Protein AF-A0A0Q2UFA7-F1 (afdb_monomer)

Nearest PDB structures (foldseek):
  7pkt-assembly1_R  TM=2.168E-01  e=9.782E+00  Chlamydomonas reinhardtii

Foldseek 3Di:
DDDDPQKDKPDPDDDADPPRAWDWIWIDHPPDIDIDIDGDQAKWKKWDFPVDIGDTDSAAAEAALVCCLVTVGKIKMARQDDDWFKKFKDDPQAGPDIFGFPDDDRRITITRRVVCNVVCVVVVWTFIARDRRRPGTRYIYHHPDQADDWEADLQQKIAGHPGDPDAQWWKFKAQLLQNQDGTDIFHADPRMTHHDPQSNQAFKIWIAIDRADPVDGDPRDHDDDPPRTDIYGGHHRGDDPDPLSRQSSCVLNVHDHRDPDDDQLLRLLSNLQCLVVSPSPPCSVVSNQSSLVSCLVVVLSNLLSNLVHPHDLVCSVVSCVSSVSVVRQLLVNADPDQRQDALSSLVSSLCNQCNNLDHDPVNVVRNCVHPNPQVVCVSVVHRPVPVPPDCDVVVVVCVVPVVPPPPDDDDDDDD

Mean predicted aligned error: 12.26 Å

pLDDT: mean 86.11, std 11.9, range [32.72, 97.94]

Secondary structure (DSSP, 8-state):
--PPTTPEES-S--PPPTT---EEEEEEETTEEEEEEE-----EEEEEETTEEEEEESSPEEEEHHHHHH---EEEEE-SS----EEEEEETTEEEEEEE-SEEETTEEEEEGGGGHHHHHH-SSEEEESSTTSSSEEEEEE-S-S-SEEEEETTTEEEEET----TTEEEEEEETT-TTSPPEEEE-BTTEEEPPGGGTTB--EEEEEEE--TTSPPPPP-SPPTTSSEEE---B----S-HHHHHHHHHHHT-SPPPSS---HHHHHHHHHHGGGS--GGGHHHHHHHHHHHHHHTHHHHHHHHHHSS--GGGHHHHHHHTTGGG---TT---SSPPPP-TTTHHHHHHHHTTTS---HHHHHHHHHHH-THHHHHHTT--TTTTTT---HHHHHHHH-GGG-TT--PPPPP-

Solvent-accessible surface area (backbone atoms only — not comparable to full-atom values): 23955 Å² total; per-residue (Å²): 108,85,72,62,94,77,49,48,60,79,60,62,72,84,86,73,55,101,82,56,65,67,47,81,44,44,38,33,48,104,82,52,76,46,81,42,78,50,59,71,95,60,56,33,35,29,38,43,32,91,94,49,68,50,72,77,28,79,57,57,44,83,44,45,44,62,55,40,68,78,46,37,35,32,42,35,38,34,55,76,43,92,80,84,71,44,41,22,37,28,44,97,91,37,66,77,47,78,44,65,54,80,44,78,55,89,24,32,34,32,32,63,42,62,81,46,46,72,56,39,72,75,40,45,56,34,39,35,9,62,35,78,85,49,83,47,56,48,30,35,35,32,62,85,60,65,45,76,48,63,43,73,45,98,86,38,28,41,41,36,40,79,42,61,83,52,84,46,31,27,36,36,41,33,42,42,25,45,65,66,51,78,53,50,81,29,62,44,54,97,39,32,25,66,55,56,77,61,59,45,57,13,21,34,33,38,38,35,78,46,75,50,48,92,89,59,77,71,81,80,77,72,89,70,58,95,85,64,48,48,76,30,82,49,63,56,30,35,66,62,92,50,64,63,60,24,38,46,5,26,27,62,58,68,46,71,64,78,66,86,82,78,83,65,42,31,48,51,46,25,40,64,70,40,46,91,76,37,74,50,71,89,43,48,65,58,53,48,51,54,48,27,51,56,39,47,77,39,44,51,64,32,40,61,24,55,55,74,25,83,56,57,59,84,49,49,65,59,50,35,55,73,35,44,51,80,72,54,90,33,66,86,39,53,65,98,60,76,65,75,69,37,87,65,20,42,66,47,29,50,54,41,48,47,19,69,73,58,75,53,73,68,48,50,54,47,44,34,76,66,70,33,73,66,52,60,35,49,75,75,74,38,64,89,58,75,72,65,88,64,78,48,79,66,47,59,48,41,76,74,37,77,82,72,58,93,84,77,80,76,79,78,87,82,131

Radius of gyration: 29.98 Å; Cα contacts (8 Å, |Δi|>4): 709; chains: 1; bounding box: 63×68×76 Å

Structure (mmCIF, N/CA/C/O backbone):
data_AF-A0A0Q2UFA7-F1
#
_entry.id   AF-A0A0Q2UFA7-F1
#
loop_
_atom_site.group_PDB
_atom_site.id
_atom_site.type_symbol
_atom_site.label_atom_id
_atom_site.label_alt_id
_atom_site.label_comp_id
_atom_site.label_asym_id
_atom_site.label_entity_id
_atom_site.label_seq_id
_atom_site.pdbx_PDB_ins_code
_atom_site.Cartn_x
_atom_site.Cartn_y
_atom_site.Cartn_z
_atom_site.occupancy
_atom_site.B_iso_or_equiv
_atom_site.auth_seq_id
_atom_site.auth_comp_id
_atom_site.auth_asym_id
_atom_site.auth_atom_id
_atom_site.pdbx_PDB_model_num
ATOM 1 N N . MET A 1 1 ? -7.920 38.198 33.908 1.00 64.06 1 MET A N 1
ATOM 2 C CA . MET A 1 1 ? -7.483 37.565 35.179 1.00 64.06 1 MET A CA 1
ATOM 3 C C . MET A 1 1 ? -7.335 38.648 36.241 1.00 64.06 1 MET A C 1
ATOM 5 O O . MET A 1 1 ? -7.216 39.805 35.864 1.00 64.06 1 MET A O 1
ATOM 9 N N . ARG A 1 2 ? -7.381 38.324 37.540 1.00 67.00 2 ARG A N 1
ATOM 10 C CA . ARG A 1 2 ? -7.143 39.298 38.623 1.00 67.00 2 ARG A CA 1
ATOM 11 C C . ARG A 1 2 ? -5.997 38.805 39.500 1.00 67.00 2 ARG A C 1
ATOM 13 O O . ARG A 1 2 ? -6.055 37.675 39.972 1.00 67.00 2 ARG A O 1
ATOM 20 N N . ALA A 1 3 ? -4.974 39.634 39.680 1.00 68.50 3 ALA A N 1
ATOM 21 C CA . ALA A 1 3 ? -3.894 39.388 40.629 1.00 68.50 3 ALA A CA 1
ATOM 22 C C . ALA A 1 3 ? -4.184 40.102 41.955 1.00 68.50 3 ALA A C 1
ATOM 24 O O . ALA A 1 3 ? -4.894 41.106 41.982 1.00 68.50 3 ALA A O 1
ATOM 25 N N . THR A 1 4 ? -3.657 39.561 43.051 1.00 76.88 4 THR A N 1
ATOM 26 C CA . THR A 1 4 ? -3.674 40.214 44.366 1.00 76.88 4 THR A CA 1
ATOM 27 C C . THR A 1 4 ? -2.714 41.408 44.375 1.00 76.88 4 THR A C 1
ATOM 29 O O . THR A 1 4 ? -1.707 41.392 43.661 1.00 76.88 4 THR A O 1
ATOM 32 N N . ASP A 1 5 ? -3.010 42.424 45.189 1.00 69.50 5 ASP A N 1
ATOM 33 C CA . ASP A 1 5 ? -2.199 43.641 45.305 1.00 69.50 5 ASP A CA 1
ATOM 34 C C . ASP A 1 5 ? -0.708 43.329 45.516 1.00 69.50 5 ASP A C 1
ATOM 36 O O . ASP A 1 5 ? -0.328 42.539 46.382 1.00 69.50 5 ASP A O 1
ATOM 40 N N . GLY A 1 6 ? 0.139 43.955 44.693 1.00 70.56 6 GLY A N 1
ATOM 41 C CA . GLY A 1 6 ? 1.595 43.778 44.689 1.00 70.56 6 GLY A CA 1
ATOM 42 C C . GLY A 1 6 ? 2.135 42.808 43.631 1.00 70.56 6 GLY A C 1
ATOM 43 O O . GLY A 1 6 ? 3.332 42.847 43.354 1.00 70.56 6 GLY A O 1
ATOM 44 N N . ILE A 1 7 ? 1.295 41.983 42.994 1.00 77.69 7 ILE A N 1
ATOM 45 C CA . ILE A 1 7 ? 1.718 41.061 41.925 1.00 77.69 7 ILE A CA 1
ATOM 46 C C . ILE A 1 7 ? 1.441 41.678 40.549 1.00 77.69 7 ILE A C 1
ATOM 48 O O . ILE A 1 7 ? 0.293 41.946 40.198 1.00 77.69 7 ILE A O 1
ATOM 52 N N . ALA A 1 8 ? 2.487 41.841 39.737 1.00 77.19 8 ALA A N 1
ATOM 53 C CA . ALA A 1 8 ? 2.372 42.307 38.358 1.00 77.19 8 ALA A CA 1
ATOM 54 C C . ALA A 1 8 ? 2.244 41.120 37.392 1.00 77.19 8 ALA A C 1
ATOM 56 O O . ALA A 1 8 ? 3.086 40.220 37.388 1.00 77.19 8 ALA A O 1
ATOM 57 N N . LEU A 1 9 ? 1.210 41.122 36.548 1.00 80.81 9 LEU A N 1
ATOM 58 C CA . LEU A 1 9 ? 1.051 40.157 35.459 1.00 80.81 9 LEU A CA 1
ATOM 59 C C . LEU A 1 9 ? 1.601 40.742 34.156 1.00 80.81 9 LEU A C 1
ATOM 61 O O . LEU A 1 9 ? 1.364 41.901 33.838 1.00 80.81 9 LEU A O 1
ATOM 65 N N . SER A 1 10 ? 2.284 39.921 33.358 1.00 80.44 10 SER A N 1
ATOM 66 C CA . SER A 1 10 ? 2.739 40.301 32.008 1.00 80.44 10 SER A CA 1
ATOM 67 C C . SER A 1 10 ? 1.589 40.618 31.046 1.00 80.44 10 SER A C 1
ATOM 69 O O . SER A 1 10 ? 1.803 41.310 30.053 1.00 80.44 10 SER A O 1
ATOM 71 N N . ARG A 1 11 ? 0.388 40.086 31.320 1.00 79.06 11 ARG A N 1
ATOM 72 C CA . ARG A 1 11 ? -0.851 40.293 30.561 1.00 79.06 11 ARG A CA 1
ATOM 73 C C . ARG A 1 11 ? -2.051 40.168 31.498 1.00 79.06 11 ARG A C 1
ATOM 75 O O . ARG A 1 11 ? -2.121 39.219 32.277 1.00 79.06 11 ARG A O 1
ATOM 82 N N . GLU A 1 12 ? -3.015 41.078 31.400 1.00 75.38 12 GLU A N 1
ATOM 83 C CA . GLU A 1 12 ? -4.256 41.008 32.194 1.00 75.38 12 GLU A CA 1
ATOM 84 C C . GLU A 1 12 ? -5.351 40.167 31.516 1.00 75.38 12 GLU A C 1
ATOM 86 O O . GLU A 1 12 ? -6.244 39.625 32.185 1.00 75.38 12 GLU A O 1
ATOM 91 N N . HIS A 1 13 ? -5.246 40.002 30.195 1.00 75.25 13 HIS A N 1
ATOM 92 C CA . HIS A 1 13 ? -6.148 39.217 29.361 1.00 75.25 13 HIS A CA 1
ATOM 93 C C . HIS A 1 13 ? -5.362 38.214 28.505 1.00 75.25 13 HIS A C 1
ATOM 95 O O . HIS A 1 13 ? -4.255 38.507 28.050 1.00 75.25 13 HIS A O 1
ATOM 101 N N . ILE A 1 14 ? -5.931 37.023 28.327 1.00 78.25 14 ILE A N 1
ATOM 102 C CA . ILE A 1 14 ? -5.429 35.979 27.436 1.00 78.25 14 ILE A CA 1
ATOM 103 C C . ILE A 1 14 ? -6.599 35.593 26.536 1.00 78.25 14 ILE A C 1
ATOM 105 O O . ILE A 1 14 ? -7.626 35.144 27.041 1.00 78.25 14 ILE A O 1
ATOM 109 N N . GLU A 1 15 ? -6.426 35.760 25.231 1.00 77.88 15 GLU A N 1
ATOM 110 C CA . GLU A 1 15 ? -7.332 35.220 24.220 1.00 77.88 15 GLU A CA 1
ATOM 111 C C . GLU A 1 15 ? -6.685 33.979 23.627 1.00 77.88 15 GLU A C 1
ATOM 113 O O . GLU A 1 15 ? -5.537 34.039 23.189 1.00 77.88 15 GLU A O 1
ATOM 118 N N . PHE A 1 16 ? -7.407 32.864 23.639 1.00 75.31 16 PHE A N 1
ATOM 119 C CA . PHE A 1 16 ? -6.995 31.641 22.963 1.00 75.31 16 PHE A CA 1
ATOM 120 C C . PHE A 1 16 ? -7.614 31.626 21.567 1.00 75.31 16 PHE A C 1
ATOM 122 O O . PHE A 1 16 ? -8.833 31.743 21.436 1.00 75.31 16 PHE A O 1
ATOM 129 N N . GLY A 1 17 ? -6.788 31.481 20.532 1.00 69.62 17 GLY A N 1
ATOM 130 C CA . GLY A 1 17 ? -7.268 31.142 19.197 1.00 69.62 17 GLY A CA 1
ATOM 131 C C . GLY A 1 17 ? -7.842 29.722 19.144 1.00 69.62 17 GLY A C 1
ATOM 132 O O . GLY A 1 17 ? -7.612 28.908 20.035 1.00 69.62 17 GLY A O 1
ATOM 133 N N . GLU A 1 18 ? -8.540 29.388 18.058 1.00 63.34 18 GLU A N 1
ATOM 134 C CA . GLU A 1 18 ? -9.236 28.098 17.864 1.00 63.34 18 GLU A CA 1
ATOM 135 C C . GLU A 1 18 ? -8.330 26.858 18.030 1.00 63.34 18 GLU A C 1
ATOM 137 O O . GLU A 1 18 ? -8.793 25.764 18.344 1.00 63.34 18 GLU A O 1
ATOM 142 N N . ARG A 1 19 ? -7.014 27.023 17.844 1.00 64.81 19 ARG A N 1
ATOM 143 C CA . ARG A 1 19 ? -6.006 25.959 17.979 1.00 64.81 19 ARG A CA 1
ATOM 144 C C . ARG A 1 19 ? -5.064 26.144 19.173 1.00 64.81 19 ARG A C 1
ATOM 146 O O . ARG A 1 19 ? -4.214 25.279 19.395 1.00 64.81 19 ARG A O 1
ATOM 153 N N . ASP A 1 20 ? -5.204 27.226 19.937 1.00 69.94 20 ASP A N 1
ATOM 154 C CA . ASP A 1 20 ? -4.333 27.517 21.075 1.00 69.94 20 ASP A CA 1
ATOM 155 C C . ASP A 1 20 ? -4.745 26.670 22.279 1.00 69.94 20 ASP A C 1
ATOM 157 O O . ASP A 1 20 ? -5.862 26.768 22.783 1.00 69.94 20 ASP A O 1
ATOM 161 N N . ARG A 1 21 ? -3.827 25.834 22.767 1.00 64.81 21 ARG A N 1
ATOM 162 C CA . ARG A 1 21 ? -4.095 24.909 23.886 1.00 64.81 21 ARG A CA 1
ATOM 163 C C . ARG A 1 21 ? -3.547 25.398 25.217 1.00 64.81 21 ARG A C 1
ATOM 165 O O . ARG A 1 21 ? -4.086 25.077 26.271 1.00 64.81 21 ARG A O 1
ATOM 172 N N . GLU A 1 22 ? -2.479 26.182 25.163 1.00 81.88 22 GLU A N 1
ATOM 173 C CA . GLU A 1 22 ? -1.763 26.681 26.326 1.00 81.88 22 GLU A CA 1
ATOM 174 C C . GLU A 1 22 ? -1.180 28.056 26.017 1.00 81.88 22 GLU A C 1
ATOM 176 O O . GLU A 1 22 ? -0.671 28.297 24.922 1.00 81.88 22 GLU A O 1
ATOM 181 N N . GLN A 1 23 ? -1.196 28.948 27.003 1.00 79.44 23 GLN A N 1
ATOM 182 C CA . GLN A 1 23 ? -0.443 30.192 26.955 1.00 79.44 23 GLN A CA 1
ATOM 183 C C . GLN A 1 23 ? 0.356 30.382 28.236 1.00 79.44 23 GLN A C 1
ATOM 185 O O . GLN A 1 23 ? -0.102 30.106 29.345 1.00 79.44 23 GLN A O 1
ATOM 190 N N . LYS A 1 24 ? 1.587 30.870 28.076 1.00 83.56 24 LYS A N 1
ATOM 191 C CA . LYS A 1 24 ? 2.481 31.154 29.197 1.00 83.56 24 LYS A CA 1
ATOM 192 C C . LYS A 1 24 ? 2.216 32.563 29.713 1.00 83.56 24 LYS A C 1
ATOM 194 O O . LYS A 1 24 ? 2.370 33.536 28.979 1.00 83.56 24 LYS A O 1
ATOM 199 N N . LEU A 1 25 ? 1.879 32.669 30.991 1.00 85.88 25 LEU A N 1
ATOM 200 C CA . LEU A 1 25 ? 1.718 33.924 31.709 1.00 85.88 25 LEU A CA 1
ATOM 201 C C . LEU A 1 25 ? 2.885 34.103 32.673 1.00 85.88 25 LEU A C 1
ATOM 203 O O . LEU A 1 25 ? 3.130 33.251 33.520 1.00 85.88 25 LEU A O 1
ATOM 207 N N . ARG A 1 26 ? 3.593 35.226 32.596 1.00 84.25 26 ARG A N 1
ATOM 208 C CA . ARG A 1 26 ? 4.560 35.596 33.637 1.00 84.25 26 ARG A CA 1
ATOM 209 C C . ARG A 1 26 ? 3.887 36.469 34.687 1.00 84.25 26 ARG A C 1
ATOM 211 O O . ARG A 1 26 ? 3.218 37.432 34.309 1.00 84.25 26 ARG A O 1
ATOM 218 N N . ALA A 1 27 ? 4.090 36.152 35.961 1.00 84.12 27 ALA A N 1
ATOM 219 C CA . ALA A 1 27 ? 3.741 37.011 37.090 1.00 84.12 27 ALA A CA 1
ATOM 220 C C . ALA A 1 27 ? 4.997 37.320 37.906 1.00 84.12 27 ALA A C 1
ATOM 222 O O . ALA A 1 27 ? 5.867 36.453 38.023 1.00 84.12 27 ALA A O 1
ATOM 223 N N . GLY A 1 28 ? 5.094 38.519 38.478 1.00 81.06 28 GLY A N 1
ATOM 224 C CA . GLY A 1 28 ? 6.227 38.865 39.325 1.00 81.06 28 GLY A CA 1
ATOM 225 C C . GLY A 1 28 ? 5.925 39.774 40.506 1.00 81.06 28 GLY A C 1
ATOM 226 O O . GLY A 1 28 ? 4.936 40.506 40.510 1.00 81.06 28 GLY A O 1
ATOM 227 N N . LEU A 1 29 ? 6.803 39.699 41.509 1.00 77.44 29 LEU A N 1
ATOM 228 C CA . LEU A 1 29 ? 6.762 40.466 42.755 1.00 77.44 29 LEU A CA 1
ATOM 229 C C . LEU A 1 29 ? 8.177 40.959 43.091 1.00 77.44 29 LEU A C 1
ATOM 231 O O . LEU A 1 29 ? 9.055 40.136 43.331 1.00 77.44 29 LEU A O 1
ATOM 235 N N . HIS A 1 30 ? 8.374 42.283 43.127 1.00 65.19 30 HIS A N 1
ATOM 236 C CA . HIS A 1 30 ? 9.589 43.036 43.522 1.00 65.19 30 HIS A CA 1
ATOM 237 C C . HIS A 1 30 ? 10.918 42.726 42.782 1.00 65.19 30 HIS A C 1
ATOM 239 O O . HIS A 1 30 ? 11.751 43.620 42.671 1.00 65.19 30 HIS A O 1
ATOM 245 N N . SER A 1 31 ? 11.100 41.526 42.229 1.00 67.31 31 SER A N 1
ATOM 246 C CA . SER A 1 31 ? 12.165 41.095 41.304 1.00 67.31 31 SER A CA 1
ATOM 247 C C . SER A 1 31 ? 11.990 39.638 40.844 1.00 67.31 31 SER A C 1
AT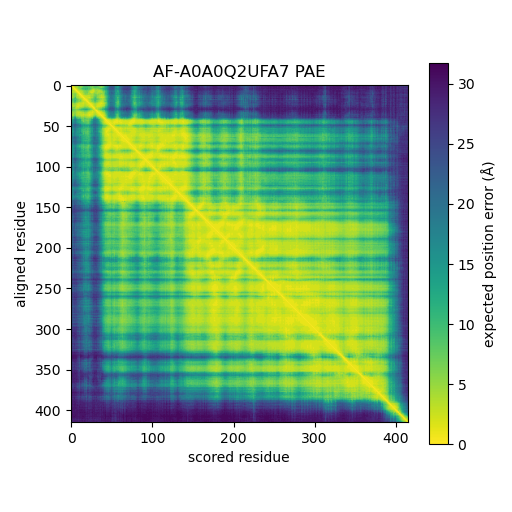OM 249 O O . SER A 1 31 ? 12.608 39.231 39.862 1.00 67.31 31 SER A O 1
ATOM 251 N N . ASP A 1 32 ? 11.152 38.848 41.523 1.00 74.44 32 ASP A N 1
ATOM 252 C CA . ASP A 1 32 ? 10.953 37.433 41.211 1.00 74.44 32 ASP A CA 1
ATOM 253 C C . ASP A 1 32 ? 9.899 37.263 40.126 1.00 74.44 32 ASP A C 1
ATOM 255 O O . ASP A 1 32 ? 8.770 37.720 40.282 1.00 74.44 32 ASP A O 1
ATOM 259 N N . LEU A 1 33 ? 10.254 36.573 39.040 1.00 77.94 33 LEU A N 1
ATOM 260 C CA . LEU A 1 33 ? 9.351 36.245 37.939 1.00 77.94 33 LEU A CA 1
ATOM 261 C C . LEU A 1 33 ? 9.072 34.741 37.916 1.00 77.94 33 LEU A C 1
ATOM 263 O O . LEU A 1 33 ? 9.986 33.921 37.828 1.00 77.94 33 LEU A O 1
ATOM 267 N N . ARG A 1 34 ? 7.792 34.369 37.936 1.00 77.94 34 ARG A N 1
ATOM 268 C CA . ARG A 1 34 ? 7.320 32.989 37.772 1.00 77.94 34 ARG A CA 1
ATOM 269 C C . ARG A 1 34 ? 6.513 32.874 36.486 1.00 77.94 34 ARG A C 1
ATOM 271 O O . ARG A 1 34 ? 5.735 33.764 36.152 1.00 77.94 34 ARG A O 1
ATOM 278 N N . SER A 1 35 ? 6.713 31.775 35.762 1.00 83.62 35 SER A N 1
ATOM 279 C CA . SER A 1 35 ? 5.918 31.444 34.577 1.00 83.62 35 SER A CA 1
ATOM 280 C C . SER A 1 35 ? 4.831 30.446 34.962 1.00 83.62 35 SER A C 1
ATOM 282 O O . SER A 1 35 ? 5.129 29.397 35.524 1.00 83.62 35 SER A O 1
ATOM 284 N N . PHE A 1 36 ? 3.591 30.782 34.641 1.00 75.06 36 PHE A N 1
ATOM 285 C CA . PHE A 1 36 ? 2.409 29.942 34.755 1.00 75.06 36 PHE A CA 1
ATOM 286 C C . PHE A 1 36 ? 1.997 29.497 33.357 1.00 75.06 36 PHE A C 1
ATOM 288 O O . PHE A 1 36 ? 2.131 30.258 32.398 1.00 75.06 36 PHE A O 1
ATOM 295 N N . VAL A 1 37 ? 1.486 28.279 33.242 1.00 80.44 37 VAL A N 1
ATOM 296 C CA . VAL A 1 37 ? 0.806 27.815 32.034 1.00 80.44 37 VAL A CA 1
ATOM 297 C C . VAL A 1 37 ? -0.685 27.917 32.305 1.00 80.44 37 VAL A C 1
ATOM 299 O O . VAL A 1 37 ? -1.176 27.364 33.287 1.00 80.44 37 VAL A O 1
ATOM 302 N N . VAL A 1 38 ? -1.386 28.677 31.472 1.00 75.75 38 VAL A N 1
ATOM 303 C CA . VAL A 1 38 ? -2.843 28.779 31.493 1.00 75.75 38 VAL A CA 1
ATOM 304 C C . VAL A 1 38 ? -3.355 27.960 30.318 1.00 75.75 38 VAL A C 1
ATOM 306 O O . VAL A 1 38 ? -2.934 28.189 29.184 1.00 75.75 38 VAL A O 1
ATOM 309 N N . SER A 1 39 ? -4.251 27.019 30.585 1.00 68.06 39 SER A N 1
ATOM 310 C CA . SER A 1 39 ? -4.963 26.240 29.575 1.00 68.06 39 SER A CA 1
ATOM 311 C C . SER A 1 39 ? -6.470 26.468 29.734 1.00 68.06 39 SER A C 1
ATOM 313 O O . SER A 1 39 ? -6.950 26.607 30.866 1.00 68.06 39 SER A O 1
ATOM 315 N N . PRO A 1 40 ? -7.240 26.552 28.634 1.00 65.94 40 PRO A N 1
ATOM 316 C CA . PRO A 1 40 ? -8.695 26.568 28.711 1.00 65.94 40 PRO A CA 1
ATOM 317 C C . PRO A 1 40 ? -9.196 25.273 29.365 1.00 65.94 40 PRO A C 1
ATOM 319 O O . PRO A 1 40 ? -8.514 24.247 29.257 1.00 65.94 40 PRO A O 1
ATOM 322 N N . PRO A 1 41 ? -10.383 25.277 29.998 1.00 66.12 41 PRO A N 1
ATOM 323 C CA . PRO A 1 41 ? -11.019 24.042 30.435 1.00 66.12 41 PRO A CA 1
ATOM 324 C C . PRO A 1 41 ? -11.157 23.110 29.231 1.00 66.12 41 PRO A C 1
ATOM 326 O O . PRO A 1 41 ? -11.792 23.464 28.239 1.00 66.12 41 PRO A O 1
ATOM 329 N N . HIS A 1 42 ? -10.532 21.943 29.301 1.00 75.44 42 HIS A N 1
ATOM 330 C CA . HIS A 1 42 ? -10.591 20.943 28.250 1.00 75.44 42 HIS A CA 1
ATOM 331 C C . HIS A 1 42 ? -10.855 19.582 28.868 1.00 75.44 42 HIS A C 1
ATOM 333 O O . HIS A 1 42 ? -10.402 19.277 29.970 1.00 75.44 42 HIS A O 1
ATOM 339 N N . MET A 1 43 ? -11.606 18.773 28.136 1.00 88.56 43 MET A N 1
ATOM 340 C CA . MET A 1 43 ? -11.862 17.398 28.510 1.00 88.56 43 MET A CA 1
ATOM 341 C C . MET A 1 43 ? -10.652 16.544 28.135 1.00 88.56 43 MET A C 1
ATOM 343 O O . MET A 1 43 ? -10.116 16.686 27.033 1.00 88.56 43 MET A O 1
ATOM 347 N N . THR A 1 44 ? -10.235 15.651 29.028 1.00 92.94 44 THR A N 1
ATOM 348 C CA . THR A 1 44 ? -9.250 14.617 28.698 1.00 92.94 44 THR A CA 1
ATOM 349 C C . THR A 1 44 ? -9.834 13.231 28.886 1.00 92.94 44 THR A C 1
ATOM 351 O O . THR A 1 44 ? -10.693 12.999 29.737 1.00 92.94 44 THR A O 1
ATOM 354 N N . VAL A 1 45 ? -9.357 12.304 28.068 1.00 96.00 45 VAL A N 1
ATOM 355 C CA . VAL A 1 45 ? -9.688 10.890 28.124 1.00 96.00 45 VAL A CA 1
ATOM 356 C C . VAL A 1 45 ? -8.402 10.088 28.302 1.00 96.00 45 VAL A C 1
ATOM 358 O O . VAL A 1 45 ? -7.388 10.357 27.657 1.00 96.00 45 VAL A O 1
ATOM 361 N N . ALA A 1 46 ? -8.431 9.121 29.206 1.00 96.38 46 ALA A N 1
ATOM 362 C CA . ALA A 1 46 ? -7.348 8.185 29.472 1.00 96.38 46 ALA A CA 1
ATOM 363 C C . ALA A 1 46 ? -7.914 6.766 29.562 1.00 96.38 46 ALA A C 1
ATOM 365 O O . ALA A 1 46 ? -9.115 6.571 29.752 1.00 96.38 46 ALA A O 1
ATOM 366 N N . TYR A 1 47 ? -7.041 5.774 29.451 1.00 96.94 47 TYR A N 1
ATOM 367 C CA . TYR A 1 47 ? -7.408 4.368 29.590 1.00 96.94 47 TYR A CA 1
ATOM 368 C C . TYR A 1 47 ? -6.454 3.682 30.560 1.00 96.94 47 TYR A C 1
ATOM 370 O O . TYR A 1 47 ? -5.251 3.931 30.508 1.00 96.94 47 TYR A O 1
ATOM 378 N N . HIS A 1 48 ? -6.976 2.840 31.449 1.00 95.25 48 HIS A N 1
ATOM 379 C CA . HIS A 1 48 ? -6.181 2.150 32.459 1.00 95.25 48 HIS A CA 1
ATOM 380 C C . HIS A 1 48 ? -6.624 0.694 32.610 1.00 95.25 48 HIS A C 1
ATOM 382 O O . HIS A 1 48 ? -7.772 0.431 32.953 1.00 95.25 48 HIS A O 1
ATOM 388 N N . ALA A 1 49 ? -5.705 -0.249 32.419 1.00 92.62 49 ALA A N 1
ATOM 389 C CA . ALA A 1 49 ? -5.941 -1.681 32.539 1.00 92.62 49 ALA A CA 1
ATOM 390 C C . ALA A 1 49 ? -4.718 -2.389 33.141 1.00 92.62 49 ALA A C 1
ATOM 392 O O . ALA A 1 49 ? -3.752 -2.699 32.445 1.00 92.62 49 ALA A O 1
ATOM 393 N N . GLY A 1 50 ? -4.760 -2.659 34.449 1.00 85.44 50 GLY A N 1
ATOM 394 C CA . GLY A 1 50 ? -3.644 -3.294 35.155 1.00 85.44 50 GLY A CA 1
ATOM 395 C C . GLY A 1 50 ? -2.364 -2.456 35.061 1.00 85.44 50 GLY A C 1
ATOM 396 O O . GLY A 1 50 ? -2.344 -1.309 35.493 1.00 85.44 50 GLY A O 1
ATOM 397 N N . GLU A 1 51 ? -1.301 -3.027 34.492 1.00 82.69 51 GLU A N 1
ATOM 398 C CA . GLU A 1 51 ? -0.026 -2.325 34.263 1.00 82.69 51 GLU A CA 1
ATOM 399 C C . GLU A 1 51 ? -0.012 -1.484 32.973 1.00 82.69 51 GLU A C 1
ATOM 401 O O . GLU A 1 51 ? 0.883 -0.661 32.782 1.00 82.69 51 GLU A O 1
ATOM 406 N N . PHE A 1 52 ? -0.999 -1.657 32.088 1.00 86.56 52 PHE A N 1
ATOM 407 C CA . PHE A 1 52 ? -1.112 -0.884 30.857 1.00 86.56 52 PHE A CA 1
ATOM 408 C C . PHE A 1 52 ? -1.965 0.366 31.079 1.00 86.56 52 PHE A C 1
ATOM 410 O O . PHE A 1 52 ? -3.090 0.298 31.575 1.00 86.56 52 PHE A O 1
ATOM 417 N N . ALA A 1 53 ? -1.459 1.523 30.660 1.00 90.50 53 ALA A N 1
ATOM 418 C CA . ALA A 1 53 ? -2.217 2.763 30.684 1.00 90.50 53 ALA A CA 1
ATOM 419 C C . ALA A 1 53 ? -1.911 3.618 29.454 1.00 90.50 53 ALA A C 1
ATOM 421 O O . ALA A 1 53 ? -0.759 3.763 29.046 1.00 90.50 53 ALA A O 1
ATOM 422 N N . ILE A 1 54 ? -2.955 4.227 28.896 1.00 91.81 54 ILE A N 1
ATOM 423 C CA . ILE A 1 54 ? -2.831 5.302 27.917 1.00 91.81 54 ILE A CA 1
ATOM 424 C C . ILE A 1 54 ? -2.954 6.615 28.679 1.00 91.81 54 ILE A C 1
ATOM 426 O O . ILE A 1 54 ? -3.956 6.858 29.358 1.00 91.81 54 ILE A O 1
ATOM 430 N N . ASN A 1 55 ? -1.925 7.454 28.558 1.00 91.75 55 ASN A N 1
ATOM 431 C CA . ASN A 1 55 ? -1.878 8.757 29.211 1.00 91.75 55 ASN A CA 1
ATOM 432 C C . ASN A 1 55 ? -3.065 9.647 28.795 1.00 91.75 55 ASN A C 1
ATOM 434 O O . ASN A 1 55 ? -3.554 9.523 27.669 1.00 91.75 55 ASN A O 1
ATOM 438 N N . PRO A 1 56 ? -3.495 10.576 29.670 1.00 92.50 56 PRO A N 1
ATOM 439 C CA . PRO A 1 56 ? -4.550 11.529 29.351 1.00 92.50 56 PRO A CA 1
ATOM 440 C C . PRO A 1 56 ? -4.313 12.261 28.029 1.00 92.50 56 PRO A C 1
ATOM 442 O O . PRO A 1 56 ? -3.232 12.791 27.769 1.00 92.50 56 PRO A O 1
ATOM 445 N N . SER A 1 57 ? -5.354 12.299 27.204 1.00 90.81 57 SER A N 1
ATOM 446 C CA . SER A 1 57 ? -5.351 12.887 25.870 1.00 90.81 57 SER A CA 1
ATOM 447 C C . SER A 1 57 ? -6.588 13.753 25.669 1.00 90.81 57 SER A C 1
ATOM 449 O O . SER A 1 57 ? -7.688 13.391 26.068 1.00 90.81 57 SER A O 1
ATOM 451 N N . VAL A 1 58 ? -6.419 14.888 24.992 1.00 87.94 58 VAL A N 1
ATOM 452 C CA . VAL A 1 58 ? -7.529 15.729 24.499 1.00 87.94 58 VAL A CA 1
ATOM 453 C C . VAL A 1 58 ? -8.098 15.242 23.164 1.00 87.94 58 VAL A C 1
ATOM 455 O O . VAL A 1 58 ? -9.064 15.798 22.653 1.00 87.94 58 VAL A O 1
ATOM 458 N N . ARG A 1 59 ? -7.456 14.245 22.551 1.00 89.56 59 ARG A N 1
ATOM 459 C CA . ARG A 1 59 ? -7.920 13.584 21.329 1.00 89.56 59 ARG A CA 1
ATOM 460 C C . ARG A 1 59 ? -8.597 12.263 21.677 1.00 89.56 59 ARG A C 1
ATOM 462 O O . ARG A 1 59 ? -8.133 11.616 22.622 1.00 89.56 59 ARG A O 1
ATOM 469 N N . PRO A 1 60 ? -9.586 11.830 20.876 1.00 92.81 60 PRO A N 1
ATOM 470 C CA . PRO A 1 60 ? -10.181 10.516 21.038 1.00 92.81 60 PRO A CA 1
ATOM 471 C C . PRO A 1 60 ? -9.118 9.416 21.057 1.00 92.81 60 PRO A C 1
ATOM 473 O O . PRO A 1 60 ? -8.170 9.446 20.265 1.00 92.81 60 PRO A O 1
ATOM 476 N N . LEU A 1 61 ? -9.264 8.453 21.964 1.00 95.62 61 LEU A N 1
ATOM 477 C CA . LEU A 1 61 ? -8.347 7.317 22.039 1.00 95.62 61 LEU A CA 1
ATOM 478 C C . LEU A 1 61 ? -8.626 6.316 20.918 1.00 95.62 61 LEU A C 1
ATOM 480 O O . LEU A 1 61 ? -9.761 6.150 20.484 1.00 95.62 61 LEU A O 1
ATOM 484 N N . THR A 1 62 ? -7.594 5.601 20.481 1.00 94.38 62 THR A N 1
ATOM 485 C CA . THR A 1 62 ? -7.757 4.386 19.674 1.00 94.38 62 THR A CA 1
ATOM 486 C C . THR A 1 62 ? -7.429 3.189 20.553 1.00 94.38 62 THR A C 1
ATOM 488 O O . THR A 1 62 ? -6.295 3.056 21.010 1.00 94.38 62 THR A O 1
ATOM 491 N N . LEU A 1 63 ? -8.420 2.339 20.798 1.00 94.62 63 LEU A N 1
ATOM 492 C CA . LEU A 1 63 ? -8.312 1.131 21.607 1.00 94.62 63 LEU A CA 1
ATOM 493 C C . LEU A 1 63 ? -8.385 -0.098 20.698 1.00 94.62 63 LEU A C 1
ATOM 495 O O . LEU A 1 63 ? -9.104 -0.096 19.695 1.00 94.62 63 LEU A O 1
ATOM 499 N N . MET A 1 64 ? -7.648 -1.147 21.053 1.00 92.38 64 MET A N 1
ATOM 500 C CA . MET A 1 64 ? -7.678 -2.413 20.321 1.00 92.38 64 MET A CA 1
ATOM 501 C C . MET A 1 64 ? -8.666 -3.357 20.998 1.00 92.38 64 MET A C 1
ATOM 503 O O . MET A 1 64 ? -8.571 -3.599 22.202 1.00 92.38 64 MET A O 1
ATOM 507 N N . GLY A 1 65 ? -9.618 -3.893 20.235 1.00 90.69 65 GLY A N 1
ATOM 508 C CA . GLY A 1 65 ? -10.654 -4.775 20.778 1.00 90.69 65 GLY A CA 1
ATOM 509 C C . GLY A 1 65 ? -10.092 -6.058 21.400 1.00 90.69 65 GLY A C 1
ATOM 510 O O . GLY A 1 65 ? -10.702 -6.632 22.296 1.00 90.69 65 GLY A O 1
ATOM 511 N N . GLU A 1 66 ? -8.934 -6.531 20.939 1.00 89.62 66 GLU A N 1
ATOM 512 C CA . GLU A 1 66 ? -8.174 -7.625 21.553 1.00 89.62 66 GLU A CA 1
ATOM 513 C C . GLU A 1 66 ? -7.716 -7.269 22.975 1.00 89.62 66 GLU A C 1
ATOM 515 O O . GLU A 1 66 ? -7.972 -8.030 23.901 1.00 89.62 66 GLU A O 1
ATOM 520 N N . ASP A 1 67 ? -7.124 -6.087 23.168 1.00 90.88 67 ASP A N 1
ATOM 521 C CA . ASP A 1 67 ? -6.588 -5.675 24.473 1.00 90.88 67 ASP A CA 1
ATOM 522 C C . ASP A 1 67 ? -7.709 -5.483 25.493 1.00 90.88 67 ASP A C 1
ATOM 524 O O . ASP A 1 67 ? -7.561 -5.860 26.652 1.00 90.88 67 ASP A O 1
ATOM 528 N N . LEU A 1 68 ? -8.853 -4.948 25.050 1.00 92.31 68 LEU A N 1
ATOM 529 C CA . LEU A 1 68 ? -10.040 -4.824 25.893 1.00 92.31 68 LEU A CA 1
ATOM 530 C C . LEU A 1 68 ? -10.599 -6.192 26.297 1.00 92.31 68 LEU A C 1
ATOM 532 O O . LEU A 1 68 ? -11.085 -6.343 27.409 1.00 92.31 68 LEU A O 1
ATOM 536 N N . ARG A 1 69 ? -10.544 -7.203 25.424 1.00 89.50 69 ARG A N 1
ATOM 537 C CA . ARG A 1 69 ? -11.009 -8.557 25.768 1.00 89.50 69 ARG A CA 1
ATOM 538 C C . ARG A 1 69 ? -10.119 -9.217 26.814 1.00 89.50 69 ARG A C 1
ATOM 540 O O . ARG A 1 69 ? -10.647 -9.870 27.712 1.00 89.50 69 ARG A O 1
ATOM 547 N N . ASP A 1 70 ? -8.808 -9.028 26.701 1.00 90.12 70 ASP A N 1
ATOM 548 C CA . ASP A 1 70 ? -7.836 -9.619 27.620 1.00 90.12 70 ASP A CA 1
ATOM 549 C C . ASP A 1 70 ? -7.803 -8.876 28.962 1.00 90.12 70 ASP A C 1
ATOM 551 O O . ASP A 1 70 ? -7.787 -9.499 30.023 1.00 90.12 70 ASP A O 1
ATOM 555 N N . ASN A 1 71 ? -7.826 -7.541 28.926 1.00 92.62 71 ASN A N 1
ATOM 556 C CA . ASN A 1 71 ? -7.796 -6.675 30.100 1.00 92.62 71 ASN A CA 1
ATOM 557 C C . ASN A 1 71 ? -8.722 -5.466 29.882 1.00 92.62 71 ASN A C 1
ATOM 559 O O . ASN A 1 71 ? -8.234 -4.422 29.460 1.00 92.62 71 ASN A O 1
ATOM 563 N N . PRO A 1 72 ? -10.030 -5.560 30.193 1.00 91.38 72 PRO A N 1
ATOM 564 C CA . PRO A 1 72 ? -11.003 -4.516 29.859 1.00 91.38 72 PRO A CA 1
ATOM 565 C C . PRO A 1 72 ? -10.725 -3.150 30.484 1.00 91.38 72 PRO A C 1
ATOM 567 O O . PRO A 1 72 ? -10.953 -2.132 29.846 1.00 91.38 72 PRO A O 1
ATOM 570 N N . GLY A 1 73 ? -10.236 -3.116 31.725 1.00 94.62 73 GLY A N 1
ATOM 571 C CA . GLY A 1 73 ? -9.864 -1.874 32.400 1.00 94.62 73 GLY A CA 1
ATOM 572 C C . GLY A 1 73 ? -10.983 -0.830 32.530 1.00 94.62 73 GLY A C 1
ATOM 573 O O . GLY A 1 73 ? -12.180 -1.124 32.485 1.00 94.62 73 GLY A O 1
ATOM 574 N N . GLU A 1 74 ? -10.562 0.418 32.717 1.00 96.56 74 GLU A N 1
ATOM 575 C CA . GLU A 1 74 ? -11.419 1.585 32.893 1.00 96.56 74 GLU A CA 1
ATOM 576 C C . GLU A 1 74 ? -11.066 2.680 31.881 1.00 96.56 74 GLU A C 1
ATOM 578 O O . GLU A 1 74 ? -9.896 3.031 31.689 1.00 96.56 74 GLU A O 1
ATOM 583 N N . LEU A 1 75 ? -12.096 3.282 31.285 1.00 96.75 75 LEU A N 1
ATOM 584 C CA . LEU A 1 75 ? -11.975 4.549 30.574 1.00 96.75 75 LEU A CA 1
ATOM 585 C C . LEU A 1 75 ? -12.176 5.687 31.574 1.00 96.75 75 LEU A C 1
ATOM 587 O O . LEU A 1 75 ? -13.192 5.749 32.271 1.00 96.75 75 LEU A O 1
ATOM 591 N N . ILE A 1 76 ? -11.207 6.590 31.647 1.00 96.69 76 ILE A N 1
ATOM 592 C CA . ILE A 1 76 ? -11.197 7.708 32.584 1.00 96.69 76 ILE A CA 1
ATOM 593 C C . ILE A 1 76 ? -11.457 8.983 31.794 1.00 96.69 76 ILE A C 1
ATOM 595 O O . ILE A 1 76 ? -10.715 9.310 30.873 1.00 96.69 76 ILE A O 1
ATOM 599 N N . LEU A 1 77 ? -12.500 9.707 32.176 1.00 95.88 77 LEU A N 1
ATOM 600 C CA . LEU A 1 77 ? -12.897 10.968 31.575 1.00 95.88 77 LEU A CA 1
ATOM 601 C C . LEU A 1 77 ? -12.742 12.087 32.600 1.00 95.88 77 LEU A C 1
ATOM 603 O O . LEU A 1 77 ? -13.443 12.096 33.610 1.00 95.88 77 LEU A O 1
ATOM 607 N N . ASP A 1 78 ? -11.856 13.038 32.341 1.00 93.75 78 ASP A N 1
ATOM 608 C CA . ASP A 1 78 ? -11.727 14.246 33.149 1.00 93.75 78 ASP A CA 1
ATOM 609 C C . ASP A 1 78 ? -12.386 15.421 32.428 1.00 93.75 78 ASP A C 1
ATOM 611 O O . ASP A 1 78 ? -11.935 15.842 31.365 1.00 93.75 78 ASP A O 1
ATOM 615 N N . ILE A 1 79 ? -13.474 15.928 33.005 1.00 89.00 79 ILE A N 1
ATOM 616 C CA . ILE A 1 79 ? -14.206 17.105 32.518 1.00 89.00 79 ILE A CA 1
ATOM 617 C C . ILE A 1 79 ? -13.765 18.363 33.292 1.00 89.00 79 ILE A C 1
ATOM 619 O O . ILE A 1 79 ? -14.067 19.484 32.891 1.00 89.00 79 ILE A O 1
ATOM 623 N N . GLY A 1 80 ? -13.097 18.207 34.442 1.00 83.88 80 GLY A N 1
ATOM 624 C CA . GLY A 1 80 ? -12.747 19.309 35.343 1.00 83.88 80 GLY A CA 1
ATOM 625 C C . GLY A 1 80 ? -13.944 19.977 36.037 1.00 83.88 80 GLY A C 1
ATOM 626 O O . GLY A 1 80 ? -13.774 20.960 36.758 1.00 83.88 80 GLY A O 1
ATOM 627 N N . ALA A 1 81 ? -15.165 19.461 35.843 1.00 83.31 81 ALA A N 1
ATOM 628 C CA . ALA A 1 81 ? -16.398 20.028 36.384 1.00 83.31 81 ALA A CA 1
ATOM 629 C C . ALA A 1 81 ? -17.452 18.963 36.741 1.00 83.31 81 ALA A C 1
ATOM 631 O O . ALA A 1 81 ? -17.398 17.794 36.344 1.00 83.31 81 ALA A O 1
ATOM 632 N N . ALA A 1 82 ? -18.448 19.375 37.527 1.00 83.94 82 ALA A N 1
ATOM 633 C CA . ALA A 1 82 ? -19.587 18.537 37.874 1.00 83.94 82 ALA A CA 1
ATOM 634 C C . ALA A 1 82 ? -20.507 18.320 36.653 1.00 83.94 82 ALA A C 1
ATOM 636 O O . ALA A 1 82 ? -21.046 19.272 36.106 1.00 83.94 82 ALA A O 1
ATOM 637 N N . ALA A 1 83 ? -20.717 17.060 36.278 1.00 86.50 83 ALA A N 1
ATOM 638 C CA . ALA A 1 83 ? -21.473 16.587 35.123 1.00 86.50 83 ALA A CA 1
ATOM 639 C C . ALA A 1 83 ? -22.065 15.189 35.414 1.00 86.50 83 ALA A C 1
ATOM 641 O O . ALA A 1 83 ? -21.817 14.609 36.477 1.00 86.50 83 ALA A O 1
ATOM 642 N N . GLN A 1 84 ? -22.863 14.658 34.488 1.00 89.81 84 GLN A N 1
ATOM 643 C CA . GLN A 1 84 ? -23.390 13.285 34.518 1.00 89.81 84 GLN A CA 1
ATOM 644 C C . GLN A 1 84 ? -23.202 12.642 33.133 1.00 89.81 84 GLN A C 1
ATOM 646 O O . GLN A 1 84 ? -24.178 12.451 32.411 1.00 89.81 84 GLN A O 1
ATOM 651 N N . PRO A 1 85 ? -21.948 12.404 32.706 1.00 93.12 85 PRO A N 1
ATOM 652 C CA . PRO A 1 85 ? -21.686 11.860 31.382 1.00 93.12 85 PRO A CA 1
ATOM 653 C C . PRO A 1 85 ? -22.225 10.430 31.279 1.00 93.12 85 PRO A C 1
ATOM 655 O O . PRO A 1 85 ? -21.983 9.603 32.160 1.00 93.12 85 PRO A O 1
ATOM 658 N N . THR A 1 86 ? -22.927 10.154 30.184 1.00 95.75 86 THR A N 1
ATOM 659 C CA . THR A 1 86 ? -23.278 8.798 29.752 1.00 95.75 86 THR A CA 1
ATOM 660 C C . THR A 1 86 ? -22.371 8.440 28.587 1.00 95.75 86 THR A C 1
ATOM 662 O O . THR A 1 86 ? -22.141 9.268 27.710 1.00 95.75 86 THR A O 1
ATOM 665 N N . LEU A 1 87 ? -21.823 7.230 28.599 1.00 97.12 87 LEU A N 1
ATOM 666 C CA . LEU A 1 87 ? -20.998 6.730 27.510 1.00 97.12 87 LEU A CA 1
ATOM 667 C C . LEU A 1 87 ? -21.865 5.888 26.576 1.00 97.12 87 LEU A C 1
ATOM 669 O O . LEU A 1 87 ? -22.450 4.895 26.998 1.00 97.12 87 LEU A O 1
ATOM 673 N N . HIS A 1 88 ? -21.941 6.282 25.315 1.00 97.94 88 HIS A N 1
ATOM 674 C CA . HIS A 1 88 ? -22.689 5.608 24.264 1.00 97.94 88 HIS A CA 1
ATOM 675 C C . HIS A 1 88 ? -21.728 4.764 23.429 1.00 97.94 88 HIS A C 1
ATOM 677 O O . HIS A 1 88 ? -20.735 5.273 22.911 1.00 97.94 88 HIS A O 1
ATOM 683 N N . VAL A 1 89 ? -22.019 3.470 23.306 1.00 97.31 89 VAL A N 1
ATOM 684 C CA . VAL A 1 89 ? -21.337 2.552 22.389 1.00 97.31 89 VAL A CA 1
ATOM 685 C C . VAL A 1 89 ? -22.107 2.570 21.081 1.00 97.31 89 VAL A C 1
ATOM 687 O O . VAL A 1 89 ? -23.265 2.152 21.049 1.00 97.31 89 VAL A O 1
ATOM 690 N N . ILE A 1 90 ? -21.488 3.066 20.018 1.00 94.56 90 ILE A N 1
ATOM 691 C CA . ILE A 1 90 ? -22.143 3.316 18.737 1.00 94.56 90 ILE A CA 1
ATOM 692 C C . ILE A 1 90 ? -21.473 2.475 17.649 1.00 94.56 90 ILE A C 1
ATOM 694 O O . ILE A 1 90 ? -20.251 2.459 17.525 1.00 94.56 90 ILE A O 1
ATOM 698 N N . ALA A 1 91 ? -22.284 1.804 16.835 1.00 89.75 91 ALA A N 1
ATOM 699 C CA . ALA A 1 91 ? -21.857 1.180 15.584 1.00 89.75 91 ALA A CA 1
ATOM 700 C C . ALA A 1 91 ? -22.859 1.526 14.486 1.00 89.75 91 ALA A C 1
ATOM 702 O O . ALA A 1 91 ? -24.060 1.606 14.753 1.00 89.75 91 ALA A O 1
ATOM 703 N N . ASN A 1 92 ? -22.383 1.732 13.258 1.00 82.50 92 ASN A N 1
ATOM 704 C CA . ASN A 1 92 ? -23.233 2.010 12.094 1.00 82.50 92 ASN A CA 1
ATOM 705 C C . ASN A 1 92 ? -24.272 3.128 12.348 1.00 82.50 92 ASN A C 1
ATOM 707 O O . ASN A 1 92 ? -25.438 3.018 11.965 1.00 82.50 92 ASN A O 1
ATOM 711 N N . GLY A 1 93 ? -23.863 4.183 13.067 1.00 82.81 93 GLY A N 1
ATOM 712 C CA . GLY A 1 93 ? -24.715 5.327 13.420 1.00 82.81 93 GLY A CA 1
ATOM 713 C C . GLY A 1 93 ? -25.834 5.023 14.425 1.00 82.81 93 GLY A C 1
ATOM 714 O O . GLY A 1 93 ? -26.767 5.811 14.558 1.00 82.81 93 GLY A O 1
ATOM 715 N N . ARG A 1 94 ? -25.789 3.878 15.118 1.00 90.00 94 ARG A N 1
ATOM 716 C CA . ARG A 1 94 ? -26.785 3.467 16.116 1.00 90.00 94 ARG A CA 1
ATOM 717 C C . ARG A 1 94 ? -26.126 3.208 17.463 1.00 90.00 94 ARG A C 1
ATOM 719 O O . ARG A 1 94 ? -25.134 2.488 17.544 1.00 90.00 94 ARG A O 1
ATOM 726 N N . THR A 1 95 ? -26.722 3.738 18.529 1.00 95.38 95 THR A N 1
ATOM 727 C CA . THR A 1 95 ? -26.337 3.383 19.900 1.00 95.38 95 THR A CA 1
ATOM 728 C C . THR A 1 95 ? -26.736 1.930 20.179 1.00 95.38 95 THR A C 1
ATOM 730 O O . THR A 1 95 ? -27.917 1.587 20.161 1.00 95.38 95 THR A O 1
ATOM 733 N N . LEU A 1 96 ? -25.743 1.081 20.438 1.00 95.19 96 LEU A N 1
ATOM 734 C CA . LEU A 1 96 ? -25.898 -0.334 20.780 1.00 95.19 96 LEU A CA 1
ATOM 735 C C . LEU A 1 96 ? -26.070 -0.548 22.286 1.00 95.19 96 LEU A C 1
ATOM 737 O O . LEU A 1 96 ? -26.819 -1.422 22.715 1.00 95.19 96 LEU A O 1
ATOM 741 N N . GLN A 1 97 ? -25.348 0.237 23.087 1.00 97.19 97 GLN A N 1
ATOM 742 C CA . GLN A 1 97 ? -25.312 0.120 24.541 1.00 97.19 97 GLN A CA 1
ATOM 743 C C . GLN A 1 97 ? -24.955 1.469 25.172 1.00 97.19 97 GLN A C 1
ATOM 745 O O . GLN A 1 97 ? -24.250 2.279 24.572 1.00 97.19 97 GLN A O 1
ATOM 750 N N . THR A 1 98 ? -25.414 1.703 26.400 1.00 97.25 98 THR A N 1
ATOM 751 C CA . THR A 1 98 ? -25.077 2.893 27.193 1.00 97.25 98 THR A CA 1
ATOM 752 C C . THR A 1 98 ? -24.485 2.498 28.536 1.00 97.25 98 THR A C 1
ATOM 754 O O . THR A 1 98 ? -25.023 1.612 29.200 1.00 97.25 98 THR A O 1
ATOM 757 N N . LEU A 1 99 ? -23.418 3.173 28.951 1.00 97.06 99 LEU A N 1
ATOM 758 C CA . LEU A 1 99 ? -22.714 2.946 30.207 1.00 97.06 99 LEU A CA 1
ATOM 759 C C . LEU A 1 99 ? -22.808 4.190 31.080 1.00 97.06 99 LEU A C 1
ATOM 761 O O . LEU A 1 99 ? -22.642 5.320 30.617 1.00 97.06 99 LEU A O 1
ATOM 765 N N . GLN A 1 100 ? -23.029 3.966 32.369 1.00 95.69 100 GLN A N 1
ATOM 766 C CA . GLN A 1 100 ? -22.966 5.014 33.378 1.00 95.69 100 GLN A CA 1
ATOM 767 C C . GLN A 1 100 ? -21.594 5.005 34.046 1.00 95.69 100 GLN A C 1
ATOM 769 O O . GLN A 1 100 ? -20.960 3.959 34.186 1.00 95.69 100 GLN A O 1
ATOM 774 N N . ALA A 1 101 ? -21.132 6.175 34.484 1.00 93.94 101 ALA A N 1
ATOM 775 C CA . ALA A 1 101 ? -19.901 6.247 35.254 1.00 93.94 101 ALA A CA 1
ATOM 776 C C . ALA A 1 101 ? -20.093 5.541 36.607 1.00 93.94 101 ALA A C 1
ATOM 778 O O . ALA A 1 101 ? -20.934 5.949 37.411 1.00 93.94 101 ALA A O 1
ATOM 779 N N . HIS A 1 102 ? -19.296 4.510 36.887 1.00 91.62 102 HIS A N 1
ATOM 780 C CA . HIS A 1 102 ? -19.380 3.769 38.153 1.00 91.62 102 HIS A CA 1
ATOM 781 C C . HIS A 1 102 ? -18.662 4.496 39.301 1.00 91.62 102 HIS A C 1
ATOM 783 O O . HIS A 1 102 ? -18.912 4.227 40.475 1.00 91.62 102 HIS A O 1
ATOM 789 N N . SER A 1 103 ? -17.759 5.424 38.975 1.00 89.88 103 SER A N 1
ATOM 790 C CA . SER A 1 103 ? -17.065 6.267 39.943 1.00 89.88 103 SER A CA 1
ATOM 791 C C . SER A 1 103 ? -17.001 7.708 39.456 1.00 89.88 103 SER A C 1
ATOM 793 O O . SER A 1 103 ? -16.772 7.975 38.274 1.00 89.88 103 SER A O 1
ATOM 795 N N . ARG A 1 104 ? -17.196 8.640 40.393 1.00 89.56 104 ARG A N 1
ATOM 796 C CA . ARG A 1 104 ? -17.169 10.085 40.161 1.00 89.56 104 ARG A CA 1
ATOM 797 C C . ARG A 1 104 ? -16.415 10.776 41.288 1.00 89.56 104 ARG A C 1
ATOM 799 O O . ARG A 1 104 ? -16.845 10.736 42.440 1.00 89.56 104 ARG A O 1
ATOM 806 N N . ARG A 1 105 ? -15.330 11.480 40.959 1.00 87.56 105 ARG A N 1
ATOM 807 C CA . ARG A 1 105 ? -14.559 12.272 41.927 1.00 87.56 105 ARG A CA 1
ATOM 808 C C . ARG A 1 105 ? -14.026 13.546 41.284 1.00 87.56 105 ARG A C 1
ATOM 810 O O . ARG A 1 105 ? -13.251 13.477 40.346 1.00 87.56 105 ARG A O 1
ATOM 817 N N . MET A 1 106 ? -14.418 14.707 41.816 1.00 85.94 106 MET A N 1
ATOM 818 C CA . MET A 1 106 ? -13.883 16.023 41.416 1.00 85.94 106 MET A CA 1
ATOM 819 C C . MET A 1 106 ? -13.907 16.306 39.897 1.00 85.94 106 MET A C 1
ATOM 821 O O . MET A 1 106 ? -12.985 16.912 39.373 1.00 85.94 106 MET A O 1
ATOM 825 N N . GLY A 1 107 ? -14.956 15.877 39.188 1.00 87.81 107 GLY A N 1
ATOM 826 C CA . GLY A 1 107 ? -15.057 16.068 37.732 1.00 87.81 107 GLY A CA 1
ATOM 827 C C . GLY A 1 107 ? -14.341 15.009 36.889 1.00 87.81 107 GLY A C 1
ATOM 828 O O . GLY A 1 107 ? -14.408 15.079 35.666 1.00 87.81 107 GLY A O 1
ATOM 829 N N . VAL A 1 108 ? -13.752 14.003 37.538 1.00 92.94 108 VAL A N 1
ATOM 830 C CA . VAL A 1 108 ? -13.240 12.781 36.915 1.00 92.94 108 VAL A CA 1
ATOM 831 C C . VAL A 1 108 ? -14.284 11.672 37.033 1.00 92.94 108 VAL A C 1
ATOM 833 O O . VAL A 1 108 ? -14.803 11.408 38.124 1.00 92.94 108 VAL A O 1
ATOM 836 N N . TYR A 1 109 ? -14.570 11.018 35.915 1.00 95.94 109 TYR A N 1
ATOM 837 C CA . TYR A 1 109 ? -15.544 9.942 35.758 1.00 95.94 109 TYR A CA 1
ATOM 838 C C . TYR A 1 109 ? -14.838 8.691 35.246 1.00 95.94 109 TYR A C 1
ATOM 840 O O . TYR A 1 109 ? -13.911 8.788 34.444 1.00 95.94 109 TYR A O 1
ATOM 848 N N . ARG A 1 110 ? -15.259 7.519 35.719 1.00 96.50 110 ARG A N 1
ATOM 849 C CA . ARG A 1 110 ? -14.695 6.231 35.298 1.00 96.50 110 ARG A CA 1
ATOM 850 C C . ARG A 1 110 ? -15.789 5.322 34.765 1.00 96.50 110 ARG A C 1
ATOM 852 O O . ARG A 1 110 ? -16.835 5.189 35.404 1.00 96.50 110 ARG A O 1
ATOM 859 N N . PHE A 1 111 ? -15.532 4.719 33.611 1.00 97.44 111 PHE A N 1
ATOM 860 C CA . PHE A 1 111 ? -16.412 3.766 32.944 1.00 97.44 111 PHE A CA 1
ATOM 861 C C . PHE A 1 111 ? -15.720 2.408 32.879 1.00 97.44 111 PHE A C 1
ATOM 863 O O . PHE A 1 111 ? -14.588 2.315 32.405 1.00 97.44 111 PHE A O 1
ATOM 870 N N . ASN A 1 112 ? -16.404 1.365 33.343 1.00 96.75 112 ASN A N 1
ATOM 871 C CA . ASN A 1 112 ? -15.879 0.009 33.346 1.00 96.75 112 ASN A CA 1
ATOM 872 C C . ASN A 1 112 ? -16.108 -0.619 31.968 1.00 96.75 112 ASN A C 1
ATOM 874 O O . ASN A 1 112 ? -17.245 -0.929 31.609 1.00 96.75 112 ASN A O 1
ATOM 878 N N . LEU A 1 113 ? -15.042 -0.823 31.191 1.00 96.75 113 LEU A N 1
ATOM 879 C CA . LEU A 1 113 ? -15.187 -1.362 29.836 1.00 96.75 113 LEU A CA 1
ATOM 880 C C . LEU A 1 113 ? -15.442 -2.877 29.824 1.00 96.75 113 LEU A C 1
ATOM 882 O O . LEU A 1 113 ? -15.775 -3.424 28.774 1.00 96.75 113 LEU A O 1
ATOM 886 N N . ALA A 1 114 ? -15.385 -3.561 30.974 1.00 95.75 114 ALA A N 1
ATOM 887 C CA . ALA A 1 114 ? -15.837 -4.950 31.068 1.00 95.75 114 ALA A CA 1
ATOM 888 C C . ALA A 1 114 ? -17.321 -5.100 30.679 1.00 95.75 114 ALA A C 1
ATOM 890 O O . ALA A 1 114 ? -17.722 -6.146 30.174 1.00 95.75 114 ALA A O 1
ATOM 891 N N . GLU A 1 115 ? -18.128 -4.048 30.861 1.00 96.69 115 GLU A N 1
ATOM 892 C CA . GLU A 1 115 ? -19.563 -4.050 30.554 1.00 96.69 115 GLU A CA 1
ATOM 893 C C . GLU A 1 115 ? -19.873 -4.099 29.049 1.00 96.69 115 GLU A C 1
ATOM 895 O O . GLU A 1 115 ? -20.991 -4.454 28.680 1.00 96.69 115 GLU A O 1
ATOM 900 N N . ILE A 1 116 ? -18.911 -3.771 28.175 1.00 96.00 116 ILE A N 1
ATOM 901 C CA . ILE A 1 116 ? -19.113 -3.737 26.713 1.00 96.00 116 ILE A CA 1
ATOM 902 C C . ILE A 1 116 ? -18.485 -4.918 25.982 1.00 96.00 116 ILE A C 1
ATOM 904 O O . ILE A 1 116 ? -18.610 -5.005 24.766 1.00 96.00 116 ILE A O 1
ATOM 908 N N . ILE A 1 117 ? -17.814 -5.837 26.681 1.00 95.31 117 ILE A N 1
ATOM 909 C CA . ILE A 1 117 ? -17.064 -6.922 26.033 1.00 95.31 117 ILE A CA 1
ATOM 910 C C . ILE A 1 117 ? -17.965 -7.822 25.187 1.00 95.31 117 ILE A C 1
ATOM 912 O O . ILE A 1 117 ? -17.586 -8.175 24.073 1.00 95.31 117 ILE A O 1
ATOM 916 N N . ASP A 1 118 ? -19.163 -8.156 25.664 1.00 93.62 118 ASP A N 1
ATOM 917 C CA . ASP A 1 118 ? -20.107 -8.965 24.886 1.00 93.62 118 ASP A CA 1
ATOM 918 C C . ASP A 1 118 ? -20.635 -8.211 23.658 1.00 93.62 118 ASP A C 1
ATOM 920 O O . ASP A 1 118 ? -20.797 -8.801 22.589 1.00 93.62 118 ASP A O 1
ATOM 924 N N . THR A 1 119 ? -20.815 -6.893 23.765 1.00 93.62 119 THR A N 1
ATOM 925 C CA . THR A 1 119 ? -21.146 -6.032 22.621 1.00 93.62 119 THR A CA 1
ATOM 926 C C . THR A 1 119 ? -20.001 -6.016 21.611 1.00 93.62 119 THR A C 1
ATOM 928 O O . THR A 1 119 ? -20.242 -6.232 20.428 1.00 93.62 119 THR A O 1
ATOM 931 N N . LEU A 1 120 ? -18.752 -5.876 22.068 1.00 91.44 120 LEU A N 1
ATOM 932 C CA . LEU A 1 120 ? -17.557 -5.888 21.217 1.00 91.44 120 LEU A CA 1
ATOM 933 C C . LEU A 1 120 ? -17.308 -7.237 20.526 1.00 91.44 120 LEU A C 1
ATOM 935 O O . LEU A 1 120 ? -16.695 -7.271 19.462 1.00 91.44 120 LEU A O 1
ATOM 939 N N . ARG A 1 121 ? -17.776 -8.356 21.097 1.00 87.12 121 ARG A N 1
ATOM 940 C CA . ARG A 1 121 ? -17.723 -9.669 20.425 1.00 87.12 121 ARG A CA 1
ATOM 941 C C . ARG A 1 121 ? -18.623 -9.724 19.195 1.00 87.12 121 ARG A C 1
ATOM 943 O O . ARG A 1 121 ? -18.263 -10.387 18.231 1.00 87.12 121 ARG A O 1
ATOM 950 N N . ASN A 1 122 ? -19.769 -9.048 19.244 1.00 86.94 122 ASN A N 1
ATOM 951 C CA . ASN A 1 122 ? -20.734 -9.006 18.144 1.00 86.94 122 ASN A CA 1
ATOM 952 C C . ASN A 1 122 ? -20.491 -7.826 17.193 1.00 86.94 122 ASN A C 1
ATOM 954 O O . ASN A 1 122 ? -20.944 -7.853 16.057 1.00 86.94 122 ASN A O 1
ATOM 958 N N . GLN A 1 123 ? -19.845 -6.767 17.683 1.00 88.94 123 GLN A N 1
ATOM 959 C CA . GLN A 1 123 ? -19.603 -5.509 16.980 1.00 88.94 123 GLN A CA 1
ATOM 960 C C . GLN A 1 123 ? -18.151 -5.082 17.249 1.00 88.94 123 GLN A C 1
ATOM 962 O O . GLN A 1 123 ? -17.883 -4.328 18.184 1.00 88.94 123 GLN A O 1
ATOM 967 N N . PRO A 1 124 ? -17.183 -5.612 16.481 1.00 85.56 124 PRO A N 1
ATOM 968 C CA . PRO A 1 124 ? -15.752 -5.451 16.762 1.00 85.56 124 PRO A CA 1
ATOM 969 C C . PRO A 1 124 ? -15.210 -4.052 16.430 1.00 85.56 124 PRO A C 1
ATOM 971 O O . PRO A 1 124 ? -14.102 -3.710 16.851 1.00 85.56 124 PRO A O 1
ATOM 974 N N . LEU A 1 125 ? -15.984 -3.245 15.695 1.00 90.06 125 LEU A N 1
ATOM 975 C CA . LEU A 1 125 ? -15.714 -1.840 15.414 1.00 90.06 125 LEU A CA 1
ATOM 976 C C . LEU A 1 125 ? -16.822 -0.976 16.026 1.00 90.06 125 LEU A C 1
ATOM 978 O O . LEU A 1 125 ? -17.968 -1.033 15.586 1.00 90.06 125 LEU A O 1
ATOM 982 N N . VAL A 1 126 ? -16.474 -0.155 17.016 1.00 93.50 126 VAL A N 1
ATOM 983 C CA . VAL A 1 126 ? -17.414 0.785 17.648 1.00 93.50 126 VAL A CA 1
ATOM 984 C C . VAL A 1 126 ? -16.740 2.116 17.952 1.00 93.50 126 VAL A C 1
ATOM 986 O O . VAL A 1 126 ? -15.533 2.189 18.200 1.00 93.50 126 VAL A O 1
ATOM 989 N N . THR A 1 127 ? -17.533 3.178 18.008 1.00 95.44 127 THR A N 1
ATOM 990 C CA . THR A 1 127 ? -17.146 4.445 18.625 1.00 95.44 127 THR A CA 1
ATOM 991 C C . THR A 1 127 ? -17.744 4.546 20.023 1.00 95.44 127 THR A C 1
ATOM 993 O O . THR A 1 127 ? -18.841 4.065 20.299 1.00 95.44 127 THR A O 1
ATOM 996 N N . LEU A 1 128 ? -16.989 5.154 20.932 1.00 97.12 128 LEU A N 1
ATOM 997 C CA . LEU A 1 128 ? -17.429 5.503 22.273 1.00 97.12 128 LEU A CA 1
ATOM 998 C C . LEU A 1 128 ? -17.612 7.019 22.313 1.00 97.12 128 LEU A C 1
ATOM 1000 O O . LEU A 1 128 ? -16.639 7.765 22.152 1.00 97.12 128 LEU A O 1
ATOM 1004 N N . ALA A 1 129 ? -18.847 7.469 22.504 1.00 96.75 129 ALA A N 1
ATOM 1005 C CA . ALA A 1 129 ? -19.222 8.878 22.453 1.00 96.75 129 ALA A CA 1
ATOM 1006 C C . ALA A 1 129 ? -19.965 9.322 23.716 1.00 96.75 129 ALA A C 1
ATOM 1008 O O . ALA A 1 129 ? -20.534 8.510 24.442 1.00 96.75 129 ALA A O 1
ATOM 1009 N N . LEU A 1 130 ? -19.948 10.624 23.988 1.00 94.44 130 LEU A N 1
ATOM 1010 C CA . LEU A 1 130 ? -20.710 11.234 25.085 1.00 94.44 130 LEU A CA 1
ATOM 1011 C C . LEU A 1 130 ? -22.079 11.766 24.649 1.00 94.44 130 LEU A C 1
ATOM 1013 O O . LEU A 1 130 ? -22.881 12.142 25.502 1.00 94.44 130 LEU A O 1
ATOM 1017 N N . SER A 1 131 ? -22.327 11.807 23.343 1.00 92.31 131 SER A N 1
ATOM 1018 C CA . SER A 1 131 ? -23.626 12.085 22.741 1.00 92.31 131 SER A CA 1
ATOM 1019 C C . SER A 1 131 ? -24.162 10.819 22.067 1.00 92.31 131 SER A C 1
ATOM 1021 O O . SER A 1 131 ? -23.391 9.963 21.627 1.00 92.31 131 SER A O 1
ATOM 1023 N N . ASP A 1 132 ? -25.483 10.676 22.024 1.00 90.69 132 ASP A N 1
ATOM 1024 C CA . ASP A 1 132 ? -26.176 9.507 21.468 1.00 90.69 132 ASP A CA 1
ATOM 1025 C C . ASP A 1 132 ? -26.142 9.450 19.933 1.00 90.69 132 ASP A C 1
ATOM 1027 O O . ASP A 1 132 ? -26.205 8.364 19.351 1.00 90.69 132 ASP A O 1
ATOM 1031 N N . ASP A 1 133 ? -25.996 10.611 19.298 1.00 87.00 133 ASP A N 1
ATOM 1032 C CA . ASP A 1 133 ? -25.778 10.809 17.863 1.00 87.00 133 ASP A CA 1
ATOM 1033 C C . ASP A 1 133 ? -24.327 10.571 17.404 1.00 87.00 133 ASP A C 1
ATOM 1035 O O . ASP A 1 133 ? -24.063 10.487 16.205 1.00 87.00 133 ASP A O 1
ATOM 1039 N N . GLY A 1 134 ? -23.383 10.423 18.340 1.00 87.31 134 GLY A N 1
ATOM 1040 C CA . GLY A 1 134 ? -21.972 10.194 18.041 1.00 87.31 134 GLY A CA 1
ATOM 1041 C C . GLY A 1 134 ? -21.166 11.437 17.657 1.00 87.31 134 GLY A C 1
ATOM 1042 O O . GLY A 1 134 ? -20.019 11.280 17.243 1.00 87.31 134 GLY A O 1
ATOM 1043 N N . GLU A 1 135 ? -21.693 12.655 17.815 1.00 87.62 135 GLU A N 1
ATOM 1044 C CA . GLU A 1 135 ? -20.940 13.894 17.557 1.00 87.62 135 GLU A CA 1
ATOM 1045 C C . GLU A 1 135 ? -19.733 14.075 18.496 1.00 87.62 135 GLU A C 1
ATOM 1047 O O . GLU A 1 135 ? -18.668 14.531 18.071 1.00 87.62 135 GLU A O 1
ATOM 1052 N N . LEU A 1 136 ? -19.857 13.688 19.773 1.00 89.56 136 LEU A N 1
ATOM 1053 C CA . LEU A 1 136 ? -18.796 13.849 20.772 1.00 89.56 136 LEU A CA 1
ATOM 1054 C C . LEU A 1 136 ? -18.057 12.530 21.043 1.00 89.56 136 LEU A C 1
ATOM 1056 O O . LEU A 1 136 ? -18.180 11.937 22.118 1.00 89.56 136 LEU A O 1
ATOM 1060 N N . VAL A 1 137 ? -17.279 12.067 20.061 1.00 94.06 137 VAL A N 1
ATOM 1061 C CA . VAL A 1 137 ? -16.452 10.851 20.173 1.00 94.06 137 VAL A CA 1
ATOM 1062 C C . VAL A 1 137 ? -15.287 11.070 21.139 1.00 94.06 137 VAL A C 1
ATOM 1064 O O . VAL A 1 137 ? -14.543 12.041 21.019 1.00 94.06 137 VAL A O 1
ATOM 1067 N N . ILE A 1 138 ? -15.080 10.131 22.064 1.00 95.19 138 ILE A N 1
ATOM 1068 C CA . ILE A 1 138 ? -13.951 10.142 23.009 1.00 95.19 138 ILE A CA 1
ATOM 1069 C C . ILE A 1 138 ? -13.027 8.932 22.865 1.00 95.19 138 ILE A C 1
ATOM 1071 O O . ILE A 1 138 ? -11.878 8.980 23.300 1.00 95.19 138 ILE A O 1
ATOM 1075 N N . ALA A 1 139 ? -13.481 7.856 22.227 1.00 96.19 139 ALA A N 1
ATOM 1076 C CA . ALA A 1 139 ? -12.614 6.761 21.820 1.00 96.19 139 ALA A CA 1
ATOM 1077 C C . ALA A 1 139 ? -13.207 5.998 20.631 1.00 96.19 139 ALA A C 1
ATOM 1079 O O . ALA A 1 139 ? -14.412 6.024 20.400 1.00 96.19 139 ALA A O 1
ATOM 1080 N N . ALA A 1 140 ? -12.361 5.287 19.900 1.00 95.00 140 ALA A N 1
ATOM 1081 C CA . ALA A 1 140 ? -12.751 4.283 18.923 1.00 95.00 140 ALA A CA 1
ATOM 1082 C C . ALA A 1 140 ? -12.123 2.948 19.320 1.00 95.00 140 ALA A C 1
ATOM 1084 O O . ALA A 1 140 ? -10.934 2.893 19.642 1.00 95.00 140 ALA A O 1
ATOM 1085 N N . VAL A 1 141 ? -12.916 1.881 19.294 1.00 94.25 141 VAL A N 1
ATOM 1086 C CA . VAL A 1 141 ? -12.441 0.510 19.474 1.00 94.25 141 VAL A CA 1
ATOM 1087 C C . VAL A 1 141 ? -12.416 -0.142 18.105 1.00 94.25 141 VAL A C 1
ATOM 1089 O O . VAL A 1 141 ? -13.436 -0.168 17.419 1.00 94.25 141 VAL A O 1
ATOM 1092 N N . ARG A 1 142 ? -11.254 -0.655 17.704 1.00 91.50 142 ARG A N 1
ATOM 1093 C CA . ARG A 1 142 ? -11.079 -1.332 16.417 1.00 91.50 142 ARG A CA 1
ATOM 1094 C C . ARG A 1 142 ? -10.327 -2.651 16.585 1.00 91.50 142 ARG A C 1
ATOM 1096 O O . ARG A 1 142 ? -9.523 -2.769 17.514 1.00 91.50 142 ARG A O 1
ATOM 1103 N N . PRO A 1 143 ? -10.539 -3.633 15.701 1.00 87.88 143 PRO A N 1
ATOM 1104 C CA . PRO A 1 143 ? -9.706 -4.826 15.674 1.00 87.88 143 PRO A CA 1
ATOM 1105 C C . PRO A 1 143 ? -8.281 -4.466 15.242 1.00 87.88 143 PRO A C 1
ATOM 1107 O O . PRO A 1 143 ? -8.068 -3.612 14.377 1.00 87.88 143 PRO A O 1
ATOM 1110 N N . ARG A 1 144 ? -7.290 -5.144 15.820 1.00 85.69 144 ARG A N 1
ATOM 1111 C CA . ARG A 1 144 ? -5.894 -5.052 15.375 1.00 85.69 144 ARG A CA 1
ATOM 1112 C C . ARG A 1 144 ? -5.673 -5.841 14.091 1.00 85.69 144 ARG A C 1
ATOM 1114 O O . ARG A 1 144 ? -4.906 -5.413 13.233 1.00 85.69 144 ARG A O 1
ATOM 1121 N N . LYS A 1 145 ? -6.309 -7.009 13.986 1.00 84.94 145 LYS A N 1
ATOM 1122 C CA . LYS A 1 145 ? -6.247 -7.885 12.812 1.00 84.94 145 LYS A CA 1
ATOM 1123 C C . LYS A 1 145 ? -7.642 -8.053 12.230 1.00 84.94 145 LYS A C 1
ATOM 1125 O O . LYS A 1 145 ? -8.573 -8.362 12.960 1.00 84.94 145 LYS A O 1
ATOM 1130 N N . LEU A 1 146 ? -7.765 -7.882 10.917 1.00 89.19 146 LEU A N 1
ATOM 1131 C CA . LEU A 1 146 ? -9.036 -8.061 10.206 1.00 89.19 146 LEU A CA 1
ATOM 1132 C C . LEU A 1 146 ? -9.308 -9.526 9.828 1.00 89.19 146 LEU A C 1
ATOM 1134 O O . LEU A 1 146 ? -10.441 -9.872 9.518 1.00 89.19 146 LEU A O 1
ATOM 1138 N N . PHE A 1 147 ? -8.276 -10.370 9.853 1.00 91.50 147 PHE A N 1
ATOM 1139 C CA . PHE A 1 147 ? -8.324 -11.817 9.640 1.00 91.50 147 PHE A CA 1
ATOM 1140 C C . PHE A 1 147 ? -7.019 -12.454 10.153 1.00 91.50 147 PHE A C 1
ATOM 1142 O O . PHE A 1 147 ? -6.026 -11.751 10.375 1.00 91.50 147 PHE A O 1
ATOM 1149 N N . SER A 1 148 ? -7.002 -13.775 10.355 1.00 86.75 148 SER A N 1
ATOM 1150 C CA . SER A 1 148 ? -5.813 -14.510 10.819 1.00 86.75 148 SER A CA 1
ATOM 1151 C C . SER A 1 148 ? -4.985 -15.091 9.674 1.00 86.75 148 SER A C 1
ATOM 1153 O O . SER A 1 148 ? -3.758 -14.985 9.684 1.00 86.75 148 SER A O 1
ATOM 1155 N N . THR A 1 149 ? -5.646 -15.692 8.685 1.00 90.06 149 THR A N 1
ATOM 1156 C CA . THR A 1 149 ? -5.022 -16.291 7.499 1.00 90.06 149 THR A CA 1
ATOM 1157 C C . THR A 1 149 ? -5.912 -16.111 6.278 1.00 90.06 149 THR A C 1
ATOM 1159 O O . THR A 1 149 ? -7.112 -15.867 6.402 1.00 90.06 149 THR A O 1
ATOM 1162 N N . ILE A 1 150 ? -5.319 -16.233 5.094 1.00 94.38 150 ILE A N 1
ATOM 1163 C CA . ILE A 1 150 ? -6.020 -16.157 3.817 1.00 94.38 150 ILE A CA 1
ATOM 1164 C C . ILE A 1 150 ? -5.469 -17.219 2.864 1.00 94.38 150 ILE A C 1
ATOM 1166 O O . ILE A 1 150 ? -4.271 -17.499 2.866 1.00 94.38 150 ILE A O 1
ATOM 1170 N N . ARG A 1 151 ? -6.347 -17.826 2.065 1.00 94.12 151 ARG A N 1
ATOM 1171 C CA . ARG A 1 151 ? -5.982 -18.790 1.017 1.00 94.12 151 ARG A CA 1
ATOM 1172 C C . ARG A 1 151 ? -6.912 -18.673 -0.185 1.00 94.12 151 ARG A C 1
ATOM 1174 O O . ARG A 1 151 ? -8.037 -18.202 -0.039 1.00 94.12 151 ARG A O 1
ATOM 1181 N N . VAL A 1 152 ? -6.459 -19.144 -1.341 1.00 93.62 152 VAL A N 1
ATOM 1182 C CA . VAL A 1 152 ? -7.290 -19.280 -2.546 1.00 93.62 152 VAL A CA 1
ATOM 1183 C C . VAL A 1 152 ? -7.943 -20.664 -2.547 1.00 93.62 152 VAL A C 1
ATOM 1185 O O . VAL A 1 152 ? -7.305 -21.668 -2.232 1.00 93.62 152 VAL A O 1
ATOM 1188 N N . GLU A 1 153 ? -9.235 -20.721 -2.851 1.00 91.38 153 GLU A N 1
ATOM 1189 C CA . GLU A 1 153 ? -9.962 -21.952 -3.162 1.00 91.38 153 GLU A CA 1
ATOM 1190 C C . GLU A 1 153 ? -9.901 -22.238 -4.670 1.00 91.38 153 GLU A C 1
ATOM 1192 O O . GLU A 1 153 ? -9.874 -21.308 -5.471 1.00 91.38 153 GLU A O 1
ATOM 1197 N N . GLU A 1 154 ? -10.015 -23.512 -5.065 1.00 83.94 154 GLU A N 1
ATOM 1198 C CA . GLU A 1 154 ? -10.089 -23.945 -6.479 1.00 83.94 154 GLU A CA 1
ATOM 1199 C C . GLU A 1 154 ? -11.196 -23.232 -7.279 1.00 83.94 154 GLU A C 1
ATOM 1201 O O . GLU A 1 154 ? -11.135 -23.140 -8.497 1.00 83.94 154 GLU A O 1
ATOM 1206 N N . SER A 1 155 ? -12.215 -22.702 -6.595 1.00 83.88 155 SER A N 1
ATOM 1207 C CA . SER A 1 155 ? -13.309 -21.942 -7.209 1.00 83.88 155 SER A CA 1
ATOM 1208 C C . SER A 1 155 ? -12.962 -20.490 -7.576 1.00 83.88 155 SER A C 1
ATOM 1210 O O . SER A 1 155 ? -13.856 -19.756 -7.994 1.00 83.88 155 SER A O 1
ATOM 1212 N N . GLY A 1 156 ? -11.713 -20.047 -7.383 1.00 87.62 156 GLY A N 1
ATOM 1213 C CA . GLY A 1 156 ? -11.299 -18.659 -7.625 1.00 87.62 156 GLY A CA 1
ATOM 1214 C C . GLY A 1 156 ? -11.754 -17.693 -6.525 1.00 87.62 156 GLY A C 1
ATOM 1215 O O . GLY A 1 156 ? -11.987 -16.511 -6.771 1.00 87.62 156 GLY A O 1
ATOM 1216 N N . LYS A 1 157 ? -11.928 -18.187 -5.295 1.00 93.69 157 LYS A N 1
ATOM 1217 C CA . LYS A 1 157 ? -12.349 -17.375 -4.145 1.00 93.69 157 LYS A CA 1
ATOM 1218 C C . LYS A 1 157 ? -11.246 -17.275 -3.109 1.00 93.69 157 LYS A C 1
ATOM 1220 O O . LYS A 1 157 ? -10.577 -18.259 -2.813 1.00 93.69 157 LYS A O 1
ATOM 1225 N N . LEU A 1 158 ? -11.108 -16.099 -2.513 1.00 95.19 158 LEU A N 1
ATOM 1226 C CA . LEU A 1 158 ? -10.324 -15.904 -1.302 1.00 95.19 158 LEU A CA 1
ATOM 1227 C C . LEU A 1 158 ? -11.152 -16.350 -0.098 1.00 95.19 158 LEU A C 1
ATOM 1229 O O . LEU A 1 158 ? -12.298 -15.927 0.049 1.00 95.19 158 LEU A O 1
ATOM 1233 N N . LEU A 1 159 ? -10.561 -17.173 0.765 1.00 95.31 159 LEU A N 1
ATOM 1234 C CA . LEU A 1 159 ? -11.123 -17.564 2.053 1.00 95.31 159 LEU A CA 1
ATOM 1235 C C . LEU A 1 159 ? -10.265 -16.993 3.180 1.00 95.31 159 LEU A C 1
ATOM 1237 O O . LEU A 1 159 ? -9.080 -17.317 3.280 1.00 95.31 159 LEU A O 1
ATOM 1241 N N . LEU A 1 160 ? -10.883 -16.180 4.032 1.00 95.00 160 LEU A N 1
ATOM 1242 C CA . LEU A 1 160 ? -10.275 -15.527 5.181 1.00 95.00 160 LEU A CA 1
ATOM 1243 C C . LEU A 1 160 ? -10.704 -16.246 6.466 1.00 95.00 160 LEU A C 1
ATOM 1245 O O . LEU A 1 160 ? -11.894 -16.339 6.772 1.00 95.00 160 LEU A O 1
ATOM 1249 N N . ALA A 1 161 ? -9.737 -16.756 7.226 1.00 90.81 161 ALA A N 1
ATOM 1250 C CA . ALA A 1 161 ? -9.993 -17.366 8.529 1.00 90.81 161 ALA A CA 1
ATOM 1251 C C . ALA A 1 161 ? -10.037 -16.305 9.635 1.00 90.81 161 ALA A C 1
ATOM 1253 O O . ALA A 1 161 ? -9.323 -15.302 9.563 1.00 90.81 161 ALA A O 1
ATOM 1254 N N . ASP A 1 162 ? -10.863 -16.550 10.657 1.00 86.50 162 ASP A N 1
ATOM 1255 C CA . ASP A 1 162 ? -11.076 -15.655 11.806 1.00 86.50 162 ASP A CA 1
ATOM 1256 C C . ASP A 1 162 ? -11.282 -14.191 11.388 1.00 86.50 162 ASP A C 1
ATOM 1258 O O . ASP A 1 162 ? -10.740 -13.267 12.000 1.00 86.50 162 ASP A O 1
ATOM 1262 N N . HIS A 1 163 ? -12.000 -13.990 10.280 1.00 88.12 163 HIS A N 1
ATOM 1263 C CA . HIS A 1 163 ? -12.265 -12.658 9.765 1.00 88.12 163 HIS A CA 1
ATOM 1264 C C . HIS A 1 163 ? -13.159 -11.877 10.728 1.00 88.12 163 HIS A C 1
ATOM 1266 O O . HIS A 1 163 ? -14.002 -12.430 11.437 1.00 88.12 163 HIS A O 1
ATOM 1272 N N . VAL A 1 164 ? -12.961 -10.569 10.728 1.00 85.44 164 VAL A N 1
ATOM 1273 C CA . VAL A 1 164 ? -13.825 -9.629 11.424 1.00 85.44 164 VAL A CA 1
ATOM 1274 C C . VAL A 1 164 ? -15.067 -9.412 10.564 1.00 85.44 164 VAL A C 1
ATOM 1276 O O . VAL A 1 164 ? -14.951 -8.976 9.422 1.00 85.44 164 VAL A O 1
ATOM 1279 N N . ASP A 1 165 ? -16.242 -9.701 11.116 1.00 82.31 165 ASP A N 1
ATOM 1280 C CA . ASP A 1 165 ? -17.523 -9.430 10.463 1.00 82.31 165 ASP A CA 1
ATOM 1281 C C . ASP A 1 165 ? -17.886 -7.945 10.632 1.00 82.31 165 ASP A C 1
ATOM 1283 O O . ASP A 1 165 ? -18.370 -7.521 11.684 1.00 82.31 165 ASP A O 1
ATOM 1287 N N . VAL A 1 166 ? -17.528 -7.133 9.633 1.00 82.12 166 VAL A N 1
ATOM 1288 C CA . VAL A 1 166 ? -17.803 -5.690 9.573 1.00 82.12 166 VAL A CA 1
ATOM 1289 C C . VAL A 1 166 ? -18.194 -5.276 8.163 1.00 82.12 166 VAL A C 1
ATOM 1291 O O . VAL A 1 166 ? -17.587 -5.704 7.177 1.00 82.12 166 VAL A O 1
ATOM 1294 N N . ASP A 1 167 ? -19.168 -4.373 8.083 1.00 82.50 167 ASP A N 1
ATOM 1295 C CA . ASP A 1 167 ? -19.561 -3.747 6.825 1.00 82.50 167 ASP A CA 1
ATOM 1296 C C . ASP A 1 167 ? -18.376 -2.994 6.200 1.00 82.50 167 ASP A C 1
ATOM 1298 O O . ASP A 1 167 ? -17.590 -2.338 6.887 1.00 82.50 167 ASP A O 1
ATOM 1302 N N . GLY A 1 168 ? -18.246 -3.088 4.874 1.00 87.19 168 GLY A N 1
ATOM 1303 C CA . GLY A 1 168 ? -17.193 -2.401 4.120 1.00 87.19 168 GLY A CA 1
ATOM 1304 C C . GLY A 1 168 ? -15.829 -3.098 4.125 1.00 87.19 168 GLY A C 1
ATOM 1305 O O . GLY A 1 168 ? -14.884 -2.570 3.532 1.00 87.19 168 GLY A O 1
ATOM 1306 N N . LEU A 1 169 ? -15.691 -4.282 4.737 1.00 91.69 169 LEU A N 1
ATOM 1307 C CA . LEU A 1 169 ? -14.450 -5.052 4.658 1.00 91.69 169 LEU A CA 1
ATOM 1308 C C . LEU A 1 169 ? -14.121 -5.404 3.197 1.00 91.69 169 LEU A C 1
ATOM 1310 O O . LEU A 1 169 ? -14.860 -6.117 2.521 1.00 91.69 169 LEU A O 1
ATOM 1314 N N . THR A 1 170 ? -12.987 -4.908 2.714 1.00 94.25 170 THR A N 1
ATOM 1315 C CA . THR A 1 170 ? -12.574 -5.003 1.311 1.00 94.25 170 THR A CA 1
ATOM 1316 C C . THR A 1 170 ? -11.133 -5.489 1.225 1.00 94.25 170 THR A C 1
ATOM 1318 O O . THR A 1 170 ? -10.262 -5.006 1.951 1.00 94.25 170 THR A O 1
ATOM 1321 N N . ALA A 1 171 ? -10.868 -6.446 0.336 1.00 95.94 171 ALA A N 1
ATOM 1322 C CA . ALA A 1 171 ? -9.524 -6.900 0.002 1.00 95.94 171 ALA A CA 1
ATOM 1323 C C . ALA A 1 171 ? -9.014 -6.197 -1.259 1.00 95.94 171 ALA A C 1
ATOM 1325 O O . ALA A 1 171 ? -9.669 -6.200 -2.298 1.00 95.94 171 ALA A O 1
ATOM 1326 N N . TYR A 1 172 ? -7.802 -5.664 -1.169 1.00 97.31 172 TYR A N 1
ATOM 1327 C CA . TYR A 1 172 ? -7.005 -5.200 -2.294 1.00 97.31 172 TYR A CA 1
ATOM 1328 C C . TYR A 1 172 ? -5.993 -6.276 -2.658 1.00 97.31 172 TYR A C 1
ATOM 1330 O O . TYR A 1 172 ? -5.128 -6.617 -1.846 1.00 97.31 172 TYR A O 1
ATOM 1338 N N . VAL A 1 173 ? -6.134 -6.829 -3.859 1.00 97.44 173 VAL A N 1
ATOM 1339 C CA . VAL A 1 173 ? -5.373 -7.989 -4.328 1.00 97.44 173 VAL A CA 1
ATOM 1340 C C . VAL A 1 173 ? -4.384 -7.555 -5.400 1.00 97.44 173 VAL A C 1
ATOM 1342 O O . VAL A 1 173 ? -4.773 -7.130 -6.487 1.00 97.44 173 VAL A O 1
ATOM 1345 N N . PHE A 1 174 ? -3.100 -7.672 -5.080 1.00 97.06 174 PHE A N 1
ATOM 1346 C CA . PHE A 1 174 ? -1.982 -7.304 -5.940 1.00 97.06 174 PHE A CA 1
ATOM 1347 C C . PHE A 1 174 ? -1.385 -8.557 -6.586 1.00 97.06 174 PHE A C 1
ATOM 1349 O O . PHE A 1 174 ? -0.976 -9.489 -5.883 1.00 97.06 174 PHE A O 1
ATOM 1356 N N . ALA A 1 175 ? -1.286 -8.568 -7.916 1.00 96.56 175 ALA A N 1
ATOM 1357 C CA . ALA A 1 175 ? -0.666 -9.659 -8.660 1.00 96.56 175 ALA A CA 1
ATOM 1358 C C . ALA A 1 175 ? 0.864 -9.554 -8.608 1.00 96.56 175 ALA A C 1
ATOM 1360 O O . ALA A 1 175 ? 1.456 -8.614 -9.137 1.00 96.56 175 ALA A O 1
ATOM 1361 N N . THR A 1 176 ? 1.542 -10.548 -8.026 1.00 96.75 176 THR A N 1
ATOM 1362 C CA . THR A 1 176 ? 3.021 -10.543 -7.958 1.00 96.75 176 THR A CA 1
ATOM 1363 C C . THR A 1 176 ? 3.677 -10.813 -9.314 1.00 96.75 176 THR A C 1
ATOM 1365 O O . THR A 1 176 ? 4.860 -10.531 -9.505 1.00 96.75 176 THR A O 1
ATOM 1368 N N . ARG A 1 177 ? 2.911 -11.363 -10.263 1.00 97.19 177 ARG A N 1
ATOM 1369 C CA . ARG A 1 177 ? 3.330 -11.637 -11.641 1.00 97.19 177 ARG A CA 1
ATOM 1370 C C . ARG A 1 177 ? 2.941 -10.531 -12.619 1.00 97.19 177 ARG A C 1
ATOM 1372 O O . ARG A 1 177 ? 3.272 -10.648 -13.788 1.00 97.19 177 ARG A O 1
ATOM 1379 N N . ALA A 1 178 ? 2.273 -9.471 -12.176 1.00 96.25 178 ALA A N 1
ATOM 1380 C CA . ALA A 1 178 ? 1.998 -8.299 -13.005 1.00 96.25 178 ALA A CA 1
ATOM 1381 C C . ALA A 1 178 ? 1.934 -7.031 -12.135 1.00 96.25 178 ALA A C 1
ATOM 1383 O O . ALA A 1 178 ? 0.863 -6.451 -11.956 1.00 96.25 178 ALA A O 1
ATOM 1384 N N . PRO A 1 179 ? 3.062 -6.607 -11.535 1.00 94.94 179 PRO A N 1
ATOM 1385 C CA . PRO A 1 179 ? 3.059 -5.558 -10.519 1.00 94.94 179 PRO A CA 1
ATOM 1386 C C . PRO A 1 179 ? 2.696 -4.157 -11.009 1.00 94.94 179 PRO A C 1
ATOM 1388 O O . PRO A 1 179 ? 2.428 -3.284 -10.196 1.00 94.94 179 PRO A O 1
ATOM 1391 N N . TRP A 1 180 ? 2.680 -3.931 -12.315 1.00 93.31 180 TRP A N 1
ATOM 1392 C CA . TRP A 1 180 ? 2.226 -2.683 -12.930 1.00 93.31 180 TRP A CA 1
ATOM 1393 C C . TRP A 1 180 ? 0.700 -2.582 -13.052 1.00 93.31 180 TRP A C 1
ATOM 1395 O O . TRP A 1 180 ? 0.193 -1.529 -13.426 1.00 93.31 180 TRP A O 1
ATOM 1405 N N . ILE A 1 181 ? -0.041 -3.662 -12.782 1.00 93.25 181 ILE A N 1
ATOM 1406 C CA . ILE A 1 181 ? -1.503 -3.625 -12.772 1.00 93.25 181 ILE A CA 1
ATOM 1407 C C . ILE A 1 181 ? -1.960 -3.149 -11.384 1.00 93.25 181 ILE A C 1
ATOM 1409 O O . ILE A 1 181 ? -1.554 -3.745 -10.379 1.00 93.25 181 ILE A O 1
ATOM 1413 N N . PRO A 1 182 ? -2.839 -2.132 -11.302 1.00 92.88 182 PRO A N 1
ATOM 1414 C CA . PRO A 1 182 ? -3.458 -1.730 -10.044 1.00 92.88 182 PRO A CA 1
ATOM 1415 C C . PRO A 1 182 ? -4.171 -2.899 -9.344 1.00 92.88 182 PRO A C 1
ATOM 1417 O O . PRO A 1 182 ? -4.671 -3.811 -10.011 1.00 92.88 182 PRO A O 1
ATOM 1420 N N . PRO A 1 183 ? -4.275 -2.886 -8.005 1.00 96.19 183 PRO A N 1
ATOM 1421 C CA . PRO A 1 183 ? -4.899 -3.982 -7.279 1.00 96.19 183 PRO A CA 1
ATOM 1422 C C . PRO A 1 183 ? -6.381 -4.136 -7.635 1.00 96.19 183 PRO A C 1
ATOM 1424 O O . PRO A 1 183 ? -7.105 -3.150 -7.804 1.00 96.19 183 PRO A O 1
ATOM 1427 N N . ALA A 1 184 ? -6.867 -5.378 -7.652 1.00 96.25 184 ALA A N 1
ATOM 1428 C CA . ALA A 1 184 ? -8.305 -5.625 -7.650 1.00 96.25 184 ALA A CA 1
ATOM 1429 C C . ALA A 1 184 ? -8.880 -5.266 -6.278 1.00 96.25 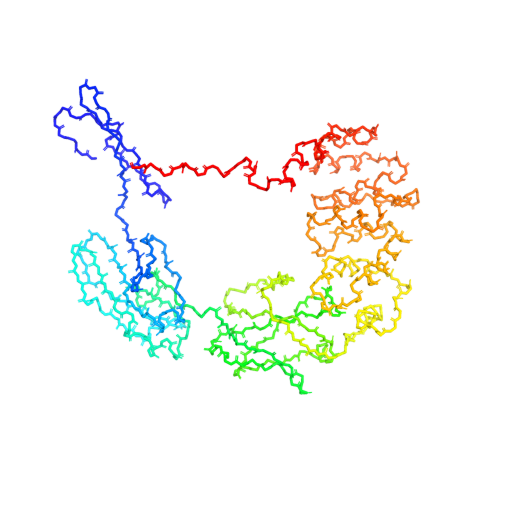184 ALA A C 1
ATOM 1431 O O . ALA A 1 184 ? -8.378 -5.740 -5.261 1.00 96.25 184 ALA A O 1
ATOM 1432 N N . SER A 1 185 ? -9.951 -4.476 -6.255 1.00 95.81 185 SER A N 1
ATOM 1433 C CA . SER A 1 185 ? -10.747 -4.238 -5.051 1.00 95.81 185 SER A CA 1
ATOM 1434 C C . SER A 1 185 ? -11.913 -5.222 -5.031 1.00 95.81 185 SER A C 1
ATOM 1436 O O . SER A 1 185 ? -12.775 -5.177 -5.912 1.00 95.81 185 SER A O 1
ATOM 1438 N N . VAL A 1 186 ? -11.911 -6.149 -4.071 1.00 95.56 186 VAL A N 1
ATOM 1439 C CA . VAL A 1 186 ? -12.939 -7.188 -3.936 1.00 95.56 186 VAL A CA 1
ATOM 1440 C C . VAL A 1 186 ? -13.579 -7.126 -2.545 1.00 95.56 186 VAL A C 1
ATOM 1442 O O . VAL A 1 186 ? -12.869 -7.214 -1.539 1.00 95.56 186 VAL A O 1
ATOM 1445 N N . PRO A 1 187 ? -14.911 -6.963 -2.445 1.00 94.56 187 PRO A N 1
ATOM 1446 C CA . PRO A 1 187 ? -15.588 -6.953 -1.154 1.00 94.56 187 PRO A CA 1
ATOM 1447 C C . PRO A 1 187 ? -15.514 -8.337 -0.503 1.00 94.56 187 PRO A C 1
ATOM 1449 O O . PRO A 1 187 ? -15.614 -9.365 -1.181 1.00 94.56 187 PRO A O 1
ATOM 1452 N N . ILE A 1 188 ? -15.354 -8.356 0.818 1.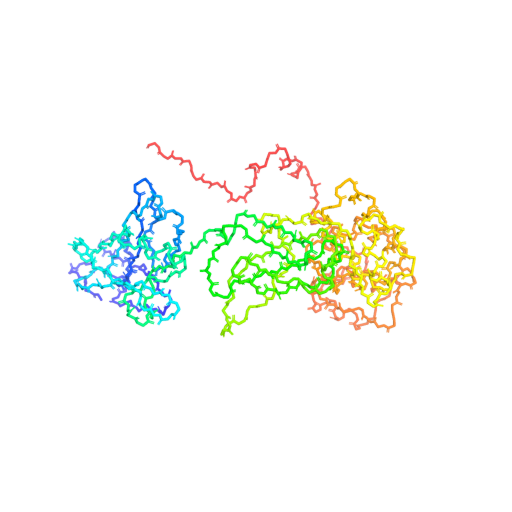00 94.06 188 ILE A N 1
ATOM 1453 C CA . ILE A 1 188 ? -15.355 -9.570 1.632 1.00 94.06 188 ILE A CA 1
ATOM 1454 C C . ILE A 1 188 ? -16.715 -9.681 2.321 1.00 94.06 188 ILE A C 1
ATOM 1456 O O . ILE A 1 188 ? -17.117 -8.780 3.049 1.00 94.06 188 ILE A O 1
ATOM 1460 N N . GLY A 1 189 ? -17.406 -10.800 2.111 1.00 90.56 189 GLY A N 1
ATOM 1461 C CA . GLY A 1 189 ? -18.635 -11.155 2.822 1.00 90.56 189 GLY A CA 1
ATOM 1462 C C . GLY A 1 189 ? -18.537 -12.577 3.360 1.00 90.56 189 GLY A C 1
ATOM 1463 O O . GLY A 1 189 ? -18.064 -13.468 2.651 1.00 90.56 189 GLY A O 1
ATOM 1464 N N . ASP A 1 190 ? -18.935 -12.793 4.614 1.00 88.12 190 ASP A N 1
ATOM 1465 C CA . ASP A 1 190 ? -18.836 -14.089 5.307 1.00 88.12 190 ASP A CA 1
ATOM 1466 C C . ASP A 1 190 ? -17.434 -14.729 5.201 1.00 88.12 190 ASP A C 1
ATOM 1468 O O . ASP A 1 190 ? -17.278 -15.936 4.982 1.00 88.12 190 ASP A O 1
ATOM 1472 N N . GLY A 1 191 ? -16.387 -13.901 5.281 1.00 90.75 191 GLY A N 1
ATOM 1473 C CA . GLY A 1 191 ? -14.991 -14.328 5.168 1.00 90.75 191 GLY A CA 1
ATOM 1474 C C . GLY A 1 191 ? -14.593 -14.811 3.774 1.00 90.75 191 GLY A C 1
ATOM 1475 O O . GLY A 1 191 ? -13.575 -15.487 3.629 1.00 90.75 191 GLY A O 1
ATOM 1476 N N . ARG A 1 192 ? -15.381 -14.499 2.742 1.00 94.88 192 ARG A N 1
ATOM 1477 C CA . ARG A 1 192 ? -15.131 -14.893 1.354 1.00 94.88 192 ARG A CA 1
ATOM 1478 C C . ARG A 1 192 ? -15.087 -13.675 0.443 1.00 94.88 192 ARG A C 1
ATOM 1480 O O . ARG A 1 192 ? -15.899 -12.766 0.577 1.00 94.88 192 ARG A O 1
ATOM 1487 N N . ALA A 1 193 ? -14.187 -13.695 -0.533 1.00 96.00 193 ALA A N 1
ATOM 1488 C CA . ALA A 1 193 ? -14.134 -12.698 -1.600 1.00 96.00 193 ALA A CA 1
ATOM 1489 C C . ALA A 1 193 ? -14.008 -13.407 -2.951 1.00 96.00 193 ALA A C 1
ATOM 1491 O O . ALA A 1 193 ? -13.239 -14.360 -3.076 1.00 96.00 193 ALA A O 1
ATOM 1492 N N . SER A 1 194 ? -14.759 -12.971 -3.963 1.00 96.44 194 SER A N 1
ATOM 1493 C CA . SER A 1 194 ? -14.624 -13.536 -5.314 1.00 96.44 194 SER A CA 1
ATOM 1494 C C . SER A 1 194 ? -13.518 -12.799 -6.054 1.00 96.44 194 SER A C 1
ATOM 1496 O O . SER A 1 194 ? -13.562 -11.571 -6.130 1.00 96.44 194 SER A O 1
ATOM 1498 N N . LEU A 1 195 ? -12.529 -13.530 -6.574 1.00 96.06 195 LEU A N 1
ATOM 1499 C CA . LEU A 1 195 ? -11.507 -12.927 -7.422 1.00 96.06 195 LEU A CA 1
ATOM 1500 C C . LEU A 1 195 ? -12.114 -12.582 -8.788 1.00 96.06 195 LEU A C 1
ATOM 1502 O O . LEU A 1 195 ? -12.982 -13.311 -9.272 1.00 96.06 195 LEU A O 1
ATOM 1506 N N . PRO A 1 196 ? -11.675 -11.484 -9.421 1.00 95.19 196 PRO A N 1
ATOM 1507 C CA . PRO A 1 196 ? -11.978 -11.247 -10.822 1.00 95.19 196 PRO A CA 1
ATOM 1508 C C . PRO A 1 196 ? -11.271 -12.286 -11.701 1.00 95.19 196 PRO A C 1
ATOM 1510 O O . PRO A 1 196 ? -10.204 -12.778 -11.337 1.00 95.19 196 PRO A O 1
ATOM 1513 N N . ASP A 1 197 ? -11.822 -12.550 -12.887 1.00 93.25 197 ASP A N 1
ATOM 1514 C CA . ASP A 1 197 ? -11.341 -13.599 -13.799 1.00 93.25 197 ASP A CA 1
ATOM 1515 C C . ASP A 1 197 ? -9.835 -13.517 -14.093 1.00 93.25 197 ASP A C 1
ATOM 1517 O O . ASP A 1 197 ? -9.156 -14.535 -14.137 1.00 93.25 197 ASP A O 1
ATOM 1521 N N . TRP A 1 198 ? -9.284 -12.307 -14.224 1.00 93.19 198 TRP A N 1
ATOM 1522 C CA . TRP A 1 198 ? -7.860 -12.095 -14.516 1.00 93.19 198 TRP A CA 1
ATOM 1523 C C . TRP A 1 198 ? -6.914 -12.422 -13.345 1.00 93.19 198 TRP A C 1
ATOM 1525 O O . TRP A 1 198 ? -5.703 -12.469 -13.548 1.00 93.19 198 TRP A O 1
ATOM 1535 N N . LEU A 1 199 ? -7.448 -12.616 -12.132 1.00 94.94 199 LEU A N 1
ATOM 1536 C CA . LEU A 1 199 ? -6.706 -13.061 -10.947 1.00 94.94 199 LEU A CA 1
ATOM 1537 C C . LEU A 1 199 ? -6.880 -14.556 -10.651 1.00 94.94 199 LEU A C 1
ATOM 1539 O O . LEU A 1 199 ? -6.212 -15.081 -9.759 1.00 94.94 199 LEU A O 1
ATOM 1543 N N . ILE A 1 200 ? -7.756 -15.247 -11.381 1.00 93.56 200 ILE A N 1
ATOM 1544 C CA . ILE A 1 200 ? -7.859 -16.704 -11.308 1.00 93.56 200 ILE A CA 1
ATOM 1545 C C . ILE A 1 200 ? -6.629 -17.287 -12.012 1.00 93.56 200 ILE A C 1
ATOM 1547 O O . ILE A 1 200 ? -6.301 -16.878 -13.122 1.00 93.56 200 ILE A O 1
ATOM 1551 N N . ASP A 1 201 ? -5.918 -18.195 -11.337 1.00 93.25 201 ASP A N 1
ATOM 1552 C CA . ASP A 1 201 ? -4.663 -18.801 -11.814 1.00 93.25 201 ASP A CA 1
ATOM 1553 C C . ASP A 1 201 ? -3.572 -17.776 -12.197 1.00 93.25 201 ASP A C 1
ATOM 1555 O O . ASP A 1 201 ? -2.707 -18.032 -13.034 1.00 93.25 201 ASP A O 1
ATOM 1559 N N . ALA A 1 202 ? -3.583 -16.600 -11.561 1.00 94.44 202 ALA A N 1
ATOM 1560 C CA . ALA A 1 202 ? -2.653 -15.504 -11.843 1.00 94.44 202 ALA A CA 1
ATOM 1561 C C . ALA A 1 202 ? -1.288 -15.618 -11.136 1.00 94.44 202 ALA A C 1
ATOM 1563 O O . ALA A 1 202 ? -0.460 -14.701 -11.214 1.00 94.44 202 ALA A O 1
ATOM 1564 N N . GLY A 1 203 ? -1.038 -16.727 -10.438 1.00 94.94 203 GLY A N 1
ATOM 1565 C CA . GLY A 1 203 ? 0.134 -16.898 -9.587 1.00 94.94 203 GLY A CA 1
ATOM 1566 C C . GLY A 1 203 ? -0.025 -16.272 -8.202 1.00 94.94 203 GLY A C 1
ATOM 1567 O O . GLY A 1 203 ? -1.130 -15.897 -7.797 1.00 94.94 203 GLY A O 1
ATOM 1568 N N . PRO A 1 204 ? 1.081 -16.140 -7.448 1.00 95.88 204 PRO A N 1
ATOM 1569 C CA . PRO A 1 204 ? 1.019 -15.667 -6.077 1.00 95.88 204 PRO A CA 1
ATOM 1570 C C . PRO A 1 204 ? 0.540 -14.218 -5.984 1.00 95.88 204 PRO A C 1
ATOM 1572 O O . PRO A 1 204 ? 0.799 -13.386 -6.864 1.00 95.88 204 PRO A O 1
ATOM 1575 N N . MET A 1 205 ? -0.102 -13.885 -4.871 1.00 96.25 205 MET A N 1
ATOM 1576 C CA . MET A 1 205 ? -0.722 -12.579 -4.655 1.00 96.25 205 MET A CA 1
ATOM 1577 C C . MET A 1 205 ? -0.319 -11.975 -3.313 1.00 96.25 205 MET A C 1
ATOM 1579 O O . MET A 1 205 ? 0.045 -12.674 -2.364 1.00 96.25 205 MET A O 1
ATOM 1583 N N . ARG A 1 206 ? -0.424 -10.649 -3.215 1.00 96.56 206 ARG A N 1
ATOM 1584 C CA . ARG A 1 206 ? -0.434 -9.943 -1.929 1.00 96.56 206 ARG A CA 1
ATOM 1585 C C . ARG A 1 206 ? -1.814 -9.375 -1.673 1.00 96.56 206 ARG A C 1
ATOM 1587 O O . ARG A 1 206 ? -2.402 -8.776 -2.566 1.00 96.56 206 ARG A O 1
ATOM 1594 N N . VAL A 1 207 ? -2.307 -9.544 -0.452 1.00 96.25 207 VAL A N 1
ATOM 1595 C CA . VAL A 1 207 ? -3.631 -9.066 -0.053 1.00 96.25 207 VAL A CA 1
ATOM 1596 C C . VAL A 1 207 ? -3.514 -8.091 1.108 1.00 96.25 207 VAL A C 1
ATOM 1598 O O . VAL A 1 207 ? -2.912 -8.403 2.139 1.00 96.25 207 VAL A O 1
ATOM 1601 N N . VAL A 1 208 ? -4.113 -6.916 0.935 1.00 95.12 208 VAL A N 1
ATOM 1602 C CA . VAL A 1 208 ? -4.306 -5.902 1.978 1.00 95.12 208 VAL A CA 1
ATOM 1603 C C . VAL A 1 208 ? -5.802 -5.803 2.248 1.00 95.12 208 VAL A C 1
ATOM 1605 O O . VAL A 1 208 ? -6.560 -5.522 1.325 1.00 95.12 208 VAL A O 1
ATOM 1608 N N . ALA A 1 209 ? -6.245 -6.025 3.487 1.00 93.12 209 ALA A N 1
ATOM 1609 C CA . ALA A 1 209 ? -7.636 -5.763 3.859 1.00 93.12 209 ALA A CA 1
ATOM 1610 C C . ALA A 1 209 ? -7.775 -4.372 4.478 1.00 93.12 209 ALA A C 1
ATOM 1612 O O . ALA A 1 209 ? -6.970 -3.978 5.325 1.00 93.12 209 ALA A O 1
ATOM 1613 N N . ARG A 1 210 ? -8.820 -3.652 4.076 1.00 90.50 210 ARG A N 1
ATOM 1614 C CA . ARG A 1 210 ? -9.199 -2.343 4.612 1.00 90.50 210 ARG A CA 1
ATOM 1615 C C . ARG A 1 210 ? -10.707 -2.323 4.849 1.00 90.50 210 ARG A C 1
ATOM 1617 O O . ARG A 1 210 ? -11.453 -2.983 4.134 1.00 90.50 210 ARG A O 1
ATOM 1624 N N . ILE A 1 211 ? -11.144 -1.585 5.863 1.00 88.56 211 ILE A N 1
ATOM 1625 C CA . ILE A 1 211 ? -12.562 -1.261 6.047 1.00 88.56 211 ILE A CA 1
ATOM 1626 C C . ILE A 1 211 ? -12.815 0.018 5.245 1.00 88.56 211 ILE A C 1
ATOM 1628 O O . ILE A 1 211 ? -12.202 1.044 5.538 1.00 88.56 211 ILE A O 1
ATOM 1632 N N . GLU A 1 212 ? -13.647 -0.068 4.212 1.00 86.81 212 GLU A N 1
ATOM 1633 C CA . GLU A 1 212 ? -14.054 1.066 3.379 1.00 86.81 212 GLU A CA 1
ATOM 1634 C C . GLU A 1 212 ? -15.325 1.717 3.916 1.00 86.81 212 GLU A C 1
ATOM 1636 O O . GLU A 1 212 ? -16.277 1.024 4.273 1.00 86.81 212 GLU A O 1
ATOM 1641 N N . ASP A 1 213 ? -15.369 3.048 3.887 1.00 80.38 213 ASP A N 1
ATOM 1642 C CA . ASP A 1 213 ? -16.604 3.808 4.068 1.00 80.38 213 ASP A CA 1
ATOM 1643 C C . ASP A 1 213 ? -17.178 4.177 2.685 1.00 80.38 213 ASP A C 1
ATOM 1645 O O . ASP A 1 213 ? -16.560 4.967 1.962 1.00 80.38 213 ASP A O 1
ATOM 1649 N N . PRO A 1 214 ? -18.358 3.657 2.290 1.00 73.38 214 PRO A N 1
ATOM 1650 C CA . PRO A 1 214 ? -18.990 3.992 1.013 1.00 73.38 214 PRO A CA 1
ATOM 1651 C C . PRO A 1 214 ? -19.270 5.490 0.819 1.00 73.38 214 PRO A C 1
ATOM 1653 O O . PRO A 1 214 ? -19.412 5.944 -0.317 1.00 73.38 214 PRO A O 1
ATOM 1656 N N . TRP A 1 215 ? -19.367 6.259 1.906 1.00 78.69 215 TRP A N 1
ATOM 1657 C CA . TRP A 1 215 ? -19.646 7.694 1.873 1.00 78.69 215 TRP A CA 1
ATOM 1658 C C . TRP A 1 215 ? -18.380 8.546 1.777 1.00 78.69 215 TRP A C 1
ATOM 1660 O O . TRP A 1 215 ? -18.463 9.714 1.392 1.00 78.69 215 TRP A O 1
ATOM 1670 N N . VAL A 1 216 ? -17.211 7.968 2.072 1.00 81.75 216 VAL A N 1
ATOM 1671 C CA . VAL A 1 216 ? -15.902 8.622 1.946 1.00 81.75 216 VAL A CA 1
ATOM 1672 C C . VAL A 1 216 ? -14.935 7.684 1.211 1.00 81.75 216 VAL A C 1
ATOM 1674 O O . VAL A 1 216 ? -14.05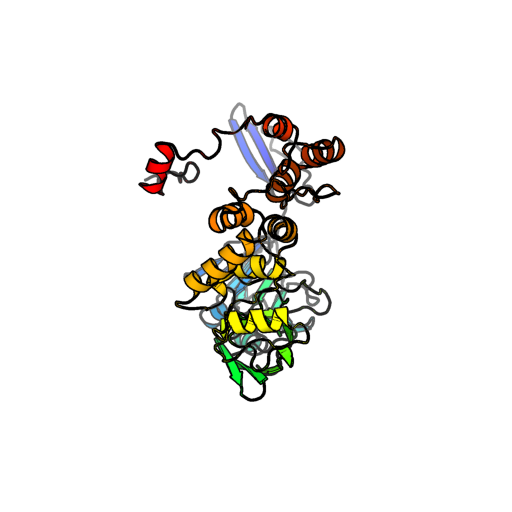5 7.088 1.836 1.00 81.75 216 VAL A O 1
ATOM 1677 N N . PRO A 1 217 ? -15.070 7.539 -0.124 1.00 79.50 217 PRO A N 1
ATOM 1678 C CA . PRO A 1 217 ? -14.232 6.628 -0.892 1.00 79.50 217 PRO A CA 1
ATOM 1679 C C . PRO A 1 217 ? -12.756 7.005 -0.771 1.00 79.50 217 PRO A C 1
ATOM 1681 O O . PRO A 1 217 ? -12.351 8.126 -1.093 1.00 79.50 217 PRO A O 1
ATOM 1684 N N . MET A 1 218 ? -11.938 6.055 -0.327 1.00 84.75 218 MET A N 1
ATOM 1685 C CA . MET A 1 218 ? -10.492 6.215 -0.276 1.00 84.75 218 MET A CA 1
ATOM 1686 C C . MET A 1 218 ? -9.864 5.714 -1.575 1.00 84.75 218 MET A C 1
ATOM 1688 O O . MET A 1 218 ? -10.294 4.712 -2.145 1.00 84.75 218 MET A O 1
ATOM 1692 N N . ALA A 1 219 ? -8.787 6.363 -2.021 1.00 89.00 219 ALA A N 1
ATOM 1693 C CA . ALA A 1 219 ? -7.988 5.830 -3.120 1.00 89.00 219 ALA A CA 1
ATOM 1694 C C . ALA A 1 219 ? -7.502 4.407 -2.787 1.00 89.00 219 ALA A C 1
ATOM 1696 O O . ALA A 1 219 ? -7.233 4.081 -1.618 1.00 89.00 219 ALA A O 1
ATOM 1697 N N . ALA A 1 220 ? -7.399 3.561 -3.813 1.00 89.81 220 ALA A N 1
ATOM 1698 C CA . ALA A 1 220 ? -6.805 2.241 -3.661 1.00 89.81 220 ALA A CA 1
ATOM 1699 C C . ALA A 1 220 ? -5.382 2.383 -3.083 1.00 89.81 220 ALA A C 1
ATOM 1701 O O . ALA A 1 220 ? -4.668 3.324 -3.446 1.00 89.81 220 ALA A O 1
ATOM 1702 N N . PRO A 1 221 ? -4.973 1.505 -2.153 1.00 91.38 221 PRO A N 1
ATOM 1703 C CA . PRO A 1 221 ? -3.618 1.532 -1.632 1.00 91.38 221 PRO A CA 1
ATOM 1704 C C . PRO A 1 221 ? -2.612 1.248 -2.754 1.00 91.38 221 PRO A C 1
ATOM 1706 O O . PRO A 1 221 ? -2.879 0.450 -3.653 1.00 91.38 221 PRO A O 1
ATOM 1709 N N . GLY A 1 222 ? -1.443 1.883 -2.671 1.00 89.81 222 GLY A N 1
ATOM 1710 C CA . GLY A 1 222 ? -0.289 1.493 -3.479 1.00 89.81 222 GLY A CA 1
ATOM 1711 C C . GLY A 1 222 ? 0.279 0.142 -3.036 1.00 89.81 222 GLY A C 1
ATOM 1712 O O . GLY A 1 222 ? -0.225 -0.487 -2.102 1.00 89.81 222 GLY A O 1
ATOM 1713 N N . TRP A 1 223 ? 1.355 -0.293 -3.694 1.00 90.75 223 TRP A N 1
ATOM 1714 C CA . TRP A 1 223 ? 2.039 -1.540 -3.346 1.00 90.75 223 TRP A CA 1
ATOM 1715 C C . TRP A 1 223 ? 2.409 -1.604 -1.851 1.00 90.75 223 TRP A C 1
ATOM 1717 O O . TRP A 1 223 ? 3.007 -0.657 -1.331 1.00 90.75 223 TRP A O 1
ATOM 1727 N N . PRO A 1 224 ? 2.082 -2.710 -1.154 1.00 90.69 224 PRO A N 1
ATOM 1728 C CA . PRO A 1 224 ? 2.261 -2.805 0.290 1.00 90.69 224 PRO A CA 1
ATOM 1729 C C . PRO A 1 224 ? 3.732 -2.919 0.687 1.00 90.69 224 PRO A C 1
ATOM 1731 O O . PRO A 1 224 ? 4.488 -3.711 0.106 1.00 90.69 224 PRO A O 1
ATOM 1734 N N . GLN A 1 225 ? 4.108 -2.210 1.753 1.00 86.06 225 GLN A N 1
ATOM 1735 C CA . GLN A 1 225 ? 5.422 -2.351 2.374 1.00 86.06 225 GLN A CA 1
ATOM 1736 C C . GLN A 1 225 ? 5.554 -3.710 3.088 1.00 86.06 225 GLN A C 1
ATOM 1738 O O . GLN A 1 225 ? 4.558 -4.404 3.343 1.00 86.06 225 GLN A O 1
ATOM 1743 N N . PRO A 1 226 ? 6.786 -4.146 3.418 1.00 81.12 226 PRO A N 1
ATOM 1744 C CA . PRO A 1 226 ? 6.993 -5.352 4.210 1.00 81.12 226 PRO A CA 1
ATOM 1745 C C . PRO A 1 226 ? 6.176 -5.332 5.514 1.00 81.12 226 PRO A C 1
ATOM 1747 O O . PRO A 1 226 ? 6.309 -4.424 6.327 1.00 81.12 226 PRO A O 1
ATOM 1750 N N . GLY A 1 227 ? 5.338 -6.353 5.713 1.00 82.25 227 GLY A N 1
ATOM 1751 C CA . GLY A 1 227 ? 4.483 -6.496 6.900 1.00 82.25 227 GLY A CA 1
ATOM 1752 C C . GLY A 1 227 ? 3.081 -5.882 6.791 1.00 82.25 227 GLY A C 1
ATOM 1753 O O . GLY A 1 227 ? 2.255 -6.149 7.658 1.00 82.25 227 GLY A O 1
ATOM 1754 N N . GLU A 1 228 ? 2.774 -5.127 5.732 1.00 88.25 228 GLU A N 1
ATOM 1755 C CA . GLU A 1 228 ? 1.453 -4.494 5.540 1.00 88.25 228 GLU A CA 1
ATOM 1756 C C . GLU A 1 228 ? 0.449 -5.366 4.773 1.00 88.25 228 GLU A C 1
ATOM 1758 O O . GLU A 1 228 ? -0.730 -5.036 4.672 1.00 88.25 228 GLU A O 1
ATOM 1763 N N . SER A 1 229 ? 0.907 -6.485 4.215 1.00 93.31 229 SER A N 1
ATOM 1764 C CA . SER A 1 229 ? 0.088 -7.397 3.414 1.00 93.31 229 SER A CA 1
ATOM 1765 C C . SER A 1 229 ? 0.290 -8.843 3.831 1.00 93.31 229 SER A C 1
ATOM 1767 O O . SER A 1 229 ? 1.312 -9.206 4.417 1.00 93.31 229 SER A O 1
ATOM 1769 N N . THR A 1 230 ? -0.686 -9.681 3.487 1.00 93.88 230 THR A N 1
ATOM 1770 C CA . THR A 1 230 ? -0.558 -11.134 3.596 1.00 93.88 230 THR A CA 1
ATOM 1771 C C . THR A 1 230 ? -0.234 -11.726 2.234 1.00 93.88 230 THR A C 1
ATOM 1773 O O . THR A 1 230 ? -0.875 -11.395 1.236 1.00 93.88 230 THR A O 1
ATOM 1776 N N . PHE A 1 231 ? 0.777 -12.589 2.194 1.00 94.44 231 PHE A N 1
ATOM 1777 C CA . PHE A 1 231 ? 1.140 -13.334 0.996 1.00 94.44 231 PHE A CA 1
ATOM 1778 C C . PHE A 1 231 ? 0.213 -14.536 0.825 1.00 94.44 231 PHE A C 1
ATOM 1780 O O . PHE A 1 231 ? -0.031 -15.275 1.779 1.00 94.44 231 PHE A O 1
ATOM 1787 N N . VAL A 1 232 ? -0.278 -14.724 -0.394 1.00 95.12 232 VAL A N 1
ATOM 1788 C CA . VAL A 1 232 ? -1.122 -15.848 -0.782 1.00 95.12 232 VAL A CA 1
ATOM 1789 C C . VAL A 1 232 ? -0.387 -16.624 -1.857 1.00 95.12 232 VAL A C 1
ATOM 1791 O O . VAL A 1 232 ? -0.175 -16.113 -2.958 1.00 95.12 232 VAL A O 1
ATOM 1794 N N . ASP A 1 233 ? 0.023 -17.838 -1.509 1.00 92.69 233 ASP A N 1
ATOM 1795 C CA . ASP A 1 233 ? 0.699 -18.732 -2.439 1.00 92.69 233 ASP A CA 1
ATOM 1796 C C . ASP A 1 233 ? -0.311 -19.335 -3.421 1.00 92.69 233 ASP A C 1
ATOM 1798 O O . ASP A 1 233 ? -1.399 -19.757 -3.018 1.00 92.69 233 ASP A O 1
ATOM 1802 N N . ALA A 1 234 ? 0.036 -19.318 -4.704 1.00 92.25 234 ALA A N 1
ATOM 1803 C CA . ALA A 1 234 ? -0.783 -19.819 -5.801 1.00 92.25 234 ALA A CA 1
ATOM 1804 C C . ALA A 1 234 ? 0.082 -20.000 -7.053 1.00 92.25 234 ALA A C 1
ATOM 1806 O O . ALA A 1 234 ? 1.058 -19.276 -7.257 1.00 92.25 234 ALA A O 1
ATOM 1807 N N . ASP A 1 235 ? -0.303 -20.937 -7.912 1.00 90.50 235 ASP A N 1
ATOM 1808 C CA . ASP A 1 235 ? 0.373 -21.176 -9.183 1.00 90.50 235 ASP A CA 1
ATOM 1809 C C . ASP A 1 235 ? -0.200 -20.300 -10.305 1.00 90.50 235 ASP A C 1
ATOM 1811 O O . ASP A 1 235 ? -1.327 -19.807 -10.231 1.00 90.50 235 ASP A O 1
ATOM 1815 N N . GLY A 1 236 ? 0.603 -20.107 -11.354 1.00 94.00 236 GLY A N 1
ATOM 1816 C CA . GLY A 1 236 ? 0.183 -19.457 -12.594 1.00 94.00 236 GLY A CA 1
ATOM 1817 C C . GLY A 1 236 ? 0.746 -18.050 -12.821 1.00 94.00 236 GLY A C 1
ATOM 1818 O O . GLY A 1 236 ? 1.781 -17.669 -12.262 1.00 94.00 236 GLY A O 1
ATOM 1819 N N . TRP A 1 237 ? 0.105 -17.316 -13.729 1.00 95.50 237 TRP A N 1
ATOM 1820 C CA . TRP A 1 237 ? 0.513 -15.995 -14.212 1.00 95.50 237 TRP A CA 1
ATOM 1821 C C . TRP A 1 237 ? -0.683 -15.259 -14.819 1.00 95.50 237 TRP A C 1
ATOM 1823 O O . TRP A 1 237 ? -1.675 -15.868 -15.211 1.00 95.50 237 TRP A O 1
ATOM 1833 N N . VAL A 1 238 ? -0.591 -13.937 -14.920 1.00 95.31 238 VAL A N 1
ATOM 1834 C CA . VAL A 1 238 ? -1.676 -13.113 -15.455 1.00 95.31 238 VAL A CA 1
ATOM 1835 C C . VAL A 1 238 ? -1.767 -13.292 -16.972 1.00 95.31 238 VAL A C 1
ATOM 1837 O O . VAL A 1 238 ? -0.781 -13.122 -17.691 1.00 95.31 238 VAL A O 1
ATOM 1840 N N . ILE A 1 239 ? -2.969 -13.602 -17.464 1.00 90.56 239 ILE A N 1
ATOM 1841 C CA . ILE A 1 239 ? -3.291 -13.667 -18.893 1.00 90.56 239 ILE A CA 1
ATOM 1842 C C . ILE A 1 239 ? -4.295 -12.560 -19.202 1.00 90.56 239 ILE A C 1
ATOM 1844 O O . ILE A 1 239 ? -5.387 -12.518 -18.635 1.00 90.56 239 ILE A O 1
ATOM 1848 N N . ARG A 1 240 ? -3.923 -11.664 -20.117 1.00 86.25 240 ARG A N 1
ATOM 1849 C CA . ARG A 1 240 ? -4.776 -10.589 -20.638 1.00 86.25 240 ARG A CA 1
ATOM 1850 C C . ARG A 1 240 ? -4.577 -10.450 -22.146 1.00 86.25 240 ARG A C 1
ATOM 1852 O O . ARG A 1 240 ? -3.762 -11.155 -22.733 1.00 86.25 240 ARG A O 1
ATOM 1859 N N . ASP A 1 241 ? -5.337 -9.546 -22.758 1.00 88.06 241 ASP A N 1
ATOM 1860 C CA . ASP A 1 241 ? -5.321 -9.329 -24.210 1.00 88.06 241 ASP A CA 1
ATOM 1861 C C . ASP A 1 241 ? -3.986 -8.757 -24.724 1.00 88.06 241 ASP A C 1
ATOM 1863 O O . ASP A 1 241 ? -3.634 -8.961 -25.886 1.00 88.06 241 ASP A O 1
ATOM 1867 N N . ASP A 1 242 ? -3.228 -8.061 -23.868 1.00 92.19 242 ASP A N 1
ATOM 1868 C CA . ASP A 1 242 ? -1.894 -7.559 -24.197 1.00 92.19 242 ASP A CA 1
ATOM 1869 C C . ASP A 1 242 ? -0.857 -8.697 -24.140 1.00 92.19 242 ASP A C 1
ATOM 1871 O O . ASP A 1 242 ? -0.576 -9.278 -23.088 1.00 92.19 242 ASP A O 1
ATOM 1875 N N . GLN A 1 243 ? -0.281 -9.006 -25.304 1.00 92.12 243 GLN A N 1
ATOM 1876 C CA . GLN A 1 243 ? 0.691 -10.084 -25.474 1.00 92.12 243 GLN A CA 1
ATOM 1877 C C . GLN A 1 243 ? 2.023 -9.812 -24.768 1.00 92.12 243 GLN A C 1
ATOM 1879 O O . GLN A 1 243 ? 2.626 -10.753 -24.249 1.00 92.12 243 GLN A O 1
ATOM 1884 N N . GLU A 1 244 ? 2.486 -8.559 -24.739 1.00 93.88 244 GLU A N 1
ATOM 1885 C CA . GLU A 1 244 ? 3.720 -8.173 -24.047 1.00 93.88 244 GLU A CA 1
ATOM 1886 C C . GLU A 1 244 ? 3.531 -8.336 -22.536 1.00 93.88 244 GLU A C 1
ATOM 1888 O O . GLU A 1 244 ? 4.368 -8.935 -21.858 1.00 93.88 244 GLU A O 1
ATOM 1893 N N . GLU A 1 245 ? 2.386 -7.880 -22.025 1.00 94.31 245 GLU A N 1
ATOM 1894 C CA . GLU A 1 245 ? 2.015 -8.002 -20.617 1.00 94.31 245 GLU A CA 1
ATOM 1895 C C . GLU A 1 245 ? 1.943 -9.467 -20.170 1.00 94.31 245 GLU A C 1
ATOM 1897 O O . GLU A 1 245 ? 2.551 -9.847 -19.164 1.00 94.31 245 GLU A O 1
ATOM 1902 N N . ALA A 1 246 ? 1.251 -10.309 -20.944 1.00 94.00 246 ALA A N 1
ATOM 1903 C CA . ALA A 1 246 ? 1.150 -11.737 -20.669 1.00 94.00 246 ALA A CA 1
ATOM 1904 C C . ALA A 1 246 ? 2.526 -12.425 -20.725 1.00 94.00 246 ALA A C 1
ATOM 1906 O O . ALA A 1 246 ? 2.844 -13.251 -19.867 1.00 94.00 246 ALA A O 1
ATOM 1907 N N . ALA A 1 247 ? 3.375 -12.065 -21.694 1.00 95.56 247 ALA A N 1
ATOM 1908 C CA . ALA A 1 247 ? 4.725 -12.613 -21.816 1.00 95.56 247 ALA A CA 1
ATOM 1909 C C . ALA A 1 247 ? 5.632 -12.207 -20.646 1.00 95.56 247 ALA A C 1
ATOM 1911 O O . ALA A 1 247 ? 6.355 -13.048 -20.106 1.00 95.56 247 ALA A O 1
ATOM 1912 N N . LEU A 1 248 ? 5.556 -10.951 -20.201 1.00 96.75 248 LEU A N 1
ATOM 1913 C CA . LEU A 1 248 ? 6.288 -10.485 -19.028 1.00 96.75 248 LEU A CA 1
ATOM 1914 C C . LEU A 1 248 ? 5.785 -11.175 -17.750 1.00 96.75 248 LEU A C 1
ATOM 1916 O O . LEU A 1 248 ? 6.591 -11.556 -16.899 1.00 96.75 248 LEU A O 1
ATOM 1920 N N . SER A 1 249 ? 4.475 -11.412 -17.639 1.00 97.38 249 SER A N 1
ATOM 1921 C CA . SER A 1 249 ? 3.901 -12.154 -16.515 1.00 97.38 249 SER A CA 1
ATOM 1922 C C . SER A 1 249 ? 4.376 -13.607 -16.457 1.00 97.38 249 SER A C 1
ATOM 1924 O O . SER A 1 249 ? 4.819 -14.074 -15.402 1.00 97.38 249 SER A O 1
ATOM 1926 N N . MET A 1 250 ? 4.382 -14.300 -17.601 1.00 96.88 250 MET A N 1
ATOM 1927 C CA . MET A 1 250 ? 4.950 -15.645 -17.733 1.00 96.88 250 MET A CA 1
ATOM 1928 C C . MET A 1 250 ? 6.428 -15.670 -17.324 1.00 96.88 250 MET A C 1
ATOM 1930 O O . MET A 1 250 ? 6.827 -16.500 -16.501 1.00 96.88 250 MET A O 1
ATOM 1934 N N . PHE A 1 251 ? 7.232 -14.718 -17.808 1.00 97.50 251 PHE A N 1
ATOM 1935 C CA . PHE A 1 251 ? 8.648 -14.609 -17.447 1.00 97.50 251 PHE A CA 1
ATOM 1936 C C . PHE A 1 251 ? 8.854 -14.462 -15.927 1.00 97.50 251 PHE A C 1
ATOM 1938 O O . PHE A 1 251 ? 9.710 -15.137 -15.334 1.00 97.50 251 PHE A O 1
ATOM 1945 N N . LEU A 1 252 ? 8.039 -13.634 -15.262 1.00 97.56 252 LEU A N 1
ATOM 1946 C CA . LEU A 1 252 ? 8.062 -13.488 -13.803 1.00 97.56 252 LEU A CA 1
ATOM 1947 C C . LEU A 1 252 ? 7.642 -14.772 -13.081 1.00 97.56 252 LEU A C 1
ATOM 1949 O O . LEU A 1 252 ? 8.213 -15.096 -12.039 1.00 97.56 252 LEU A O 1
ATOM 1953 N N . ALA A 1 253 ? 6.723 -15.550 -13.651 1.00 96.56 253 ALA A N 1
ATOM 1954 C CA . ALA A 1 253 ? 6.362 -16.873 -13.142 1.00 96.56 253 ALA A CA 1
ATOM 1955 C C . ALA A 1 253 ? 7.445 -17.940 -13.393 1.00 96.56 253 ALA A C 1
ATOM 1957 O O . ALA A 1 253 ? 7.383 -19.027 -12.826 1.00 96.56 253 ALA A O 1
ATOM 1958 N N . GLY A 1 254 ? 8.473 -17.627 -14.187 1.00 95.94 254 GLY A N 1
ATOM 1959 C CA . GLY A 1 254 ? 9.544 -18.563 -14.553 1.00 95.94 254 GLY A CA 1
ATOM 1960 C C . GLY A 1 254 ? 9.209 -19.418 -15.762 1.00 95.94 254 GLY A C 1
ATOM 1961 O O . GLY A 1 254 ? 9.884 -20.412 -16.022 1.00 95.94 254 GLY A O 1
ATOM 1962 N N . ILE A 1 255 ? 8.182 -19.015 -16.502 1.00 94.88 255 ILE A N 1
ATOM 1963 C CA . ILE A 1 255 ? 7.720 -19.662 -17.713 1.00 94.88 255 ILE A CA 1
ATOM 1964 C C . ILE A 1 255 ? 8.173 -18.815 -18.901 1.00 94.88 255 ILE A C 1
ATOM 1966 O O . ILE A 1 255 ? 7.720 -17.696 -19.105 1.00 94.88 255 ILE A O 1
ATOM 1970 N N . GLY A 1 256 ? 9.078 -19.361 -19.707 1.00 92.38 256 GLY A N 1
ATOM 1971 C CA . GLY A 1 256 ? 9.585 -18.677 -20.895 1.00 92.38 256 GLY A CA 1
ATOM 1972 C C . GLY A 1 256 ? 10.629 -17.582 -20.613 1.00 92.38 256 GLY A C 1
ATOM 1973 O O . GLY A 1 256 ? 10.952 -17.281 -19.461 1.00 92.38 256 GLY A O 1
ATOM 1974 N N . PRO A 1 257 ? 11.237 -17.039 -21.681 1.00 94.75 257 PRO A N 1
ATOM 1975 C CA . PRO A 1 257 ? 12.264 -16.007 -21.585 1.00 94.75 257 PRO A CA 1
ATOM 1976 C C . PRO A 1 257 ? 11.66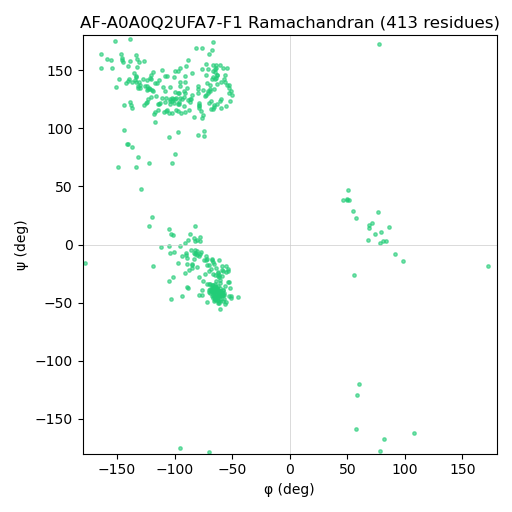4 -14.605 -21.401 1.00 94.75 257 PRO A C 1
ATOM 1978 O O . PRO A 1 257 ? 10.472 -14.393 -21.608 1.00 94.75 257 PRO A O 1
ATOM 1981 N N . MET A 1 258 ? 12.524 -13.635 -21.077 1.00 95.25 258 MET A N 1
ATOM 1982 C CA . MET A 1 258 ? 12.194 -12.209 -21.167 1.00 95.25 258 MET A CA 1
ATOM 1983 C C . MET A 1 258 ? 11.653 -11.882 -22.576 1.00 95.25 258 MET A C 1
ATOM 1985 O O . MET A 1 258 ? 12.266 -12.330 -23.555 1.00 95.25 258 MET A O 1
ATOM 1989 N N . PRO A 1 259 ? 10.557 -11.110 -22.707 1.00 94.12 259 PRO A N 1
ATOM 1990 C CA . PRO A 1 259 ? 10.082 -10.637 -24.005 1.00 94.12 259 PRO A CA 1
ATOM 1991 C C . PRO A 1 259 ? 11.174 -9.849 -24.742 1.00 94.12 259 PRO A C 1
ATOM 1993 O O . PRO A 1 259 ? 11.954 -9.130 -24.119 1.00 94.12 259 PRO A O 1
ATOM 1996 N N . THR A 1 260 ? 11.252 -10.007 -26.063 1.00 88.62 260 THR A N 1
ATOM 1997 C CA . THR A 1 260 ? 12.273 -9.343 -26.896 1.00 88.62 260 THR A CA 1
ATOM 1998 C C . THR A 1 260 ? 11.820 -7.972 -27.390 1.00 88.62 260 THR A C 1
ATOM 2000 O O . THR A 1 260 ? 12.622 -7.042 -27.400 1.00 88.62 260 THR A O 1
ATOM 2003 N N . ASP A 1 261 ? 10.536 -7.834 -27.717 1.00 87.00 261 ASP A N 1
ATOM 2004 C CA . ASP A 1 261 ? 9.927 -6.599 -28.211 1.00 87.00 261 ASP A CA 1
ATOM 2005 C C . ASP A 1 261 ? 9.200 -5.878 -27.068 1.00 87.00 261 ASP A C 1
ATOM 2007 O O . ASP A 1 261 ? 7.986 -5.988 -26.921 1.00 87.00 261 ASP A O 1
ATOM 2011 N N . ILE A 1 262 ? 9.961 -5.191 -26.212 1.00 91.56 262 ILE A N 1
ATOM 2012 C CA . ILE A 1 262 ? 9.408 -4.428 -25.085 1.00 91.56 262 ILE A CA 1
ATOM 2013 C C . ILE A 1 262 ? 9.154 -2.997 -25.528 1.00 91.56 262 ILE A C 1
ATOM 2015 O O . ILE A 1 262 ? 10.082 -2.275 -25.896 1.00 91.56 262 ILE A O 1
ATOM 2019 N N . THR A 1 263 ? 7.895 -2.591 -25.455 1.00 90.25 263 THR A N 1
ATOM 2020 C CA . THR A 1 263 ? 7.443 -1.241 -25.783 1.00 90.25 263 THR A CA 1
ATOM 2021 C C . THR A 1 263 ? 7.119 -0.428 -24.536 1.00 90.25 263 THR A C 1
ATOM 2023 O O . THR A 1 263 ? 7.363 0.779 -24.528 1.00 90.25 263 THR A O 1
ATOM 2026 N N . ASP A 1 264 ? 6.656 -1.073 -23.460 1.00 92.75 264 ASP A N 1
ATOM 2027 C CA . ASP A 1 264 ? 6.301 -0.400 -22.214 1.00 92.75 264 ASP A CA 1
ATOM 2028 C C . ASP A 1 264 ? 7.354 -0.619 -21.111 1.00 92.75 264 ASP A C 1
ATOM 2030 O O . ASP A 1 264 ? 7.317 -1.556 -20.305 1.00 92.75 264 ASP A O 1
ATOM 2034 N N . PHE A 1 265 ? 8.304 0.314 -21.035 1.00 94.81 265 PHE A N 1
ATOM 2035 C CA . PHE A 1 265 ? 9.342 0.312 -20.004 1.00 94.81 265 PHE A CA 1
ATOM 2036 C C . PHE A 1 265 ? 8.828 0.705 -18.610 1.00 94.81 265 PHE A C 1
ATOM 2038 O O . PHE A 1 265 ? 9.527 0.438 -17.627 1.00 94.81 265 PHE A O 1
ATOM 2045 N N . VAL A 1 266 ? 7.614 1.263 -18.475 1.00 94.19 266 VAL A N 1
ATOM 2046 C CA . VAL A 1 266 ? 7.011 1.522 -17.155 1.00 94.19 266 VAL A CA 1
ATOM 2047 C C . VAL A 1 266 ? 6.841 0.204 -16.406 1.00 94.19 266 VAL A C 1
ATOM 2049 O O . VAL A 1 266 ? 7.202 0.109 -15.230 1.00 94.19 266 VAL A O 1
ATOM 2052 N N . ARG A 1 267 ? 6.400 -0.854 -17.097 1.00 94.25 267 ARG A N 1
ATOM 2053 C CA . ARG A 1 267 ? 6.236 -2.201 -16.523 1.00 94.25 267 ARG A CA 1
ATOM 2054 C C . ARG A 1 267 ? 7.541 -2.751 -15.969 1.00 94.25 267 ARG A C 1
ATOM 2056 O O . ARG A 1 267 ? 7.564 -3.319 -14.871 1.00 94.25 267 ARG A O 1
ATOM 2063 N N . LEU A 1 268 ? 8.638 -2.549 -16.698 1.00 95.81 268 LEU A N 1
ATOM 2064 C CA . LEU A 1 268 ? 9.964 -2.977 -16.265 1.00 95.81 268 LEU A CA 1
ATOM 2065 C C . LEU A 1 268 ? 10.422 -2.218 -15.028 1.00 95.81 268 LEU A C 1
ATOM 2067 O O . LEU A 1 268 ? 10.903 -2.846 -14.086 1.00 95.81 268 LEU A O 1
ATOM 2071 N N . TRP A 1 269 ? 10.233 -0.899 -14.989 1.00 95.25 269 TRP A N 1
ATOM 2072 C CA . TRP A 1 269 ? 10.622 -0.099 -13.832 1.00 95.25 269 TRP A CA 1
ATOM 2073 C C . TRP A 1 269 ? 9.812 -0.413 -12.588 1.00 95.25 269 TRP A C 1
ATOM 2075 O O . TRP A 1 269 ? 10.400 -0.649 -11.531 1.00 95.25 269 TRP A O 1
ATOM 2085 N N . THR A 1 270 ? 8.491 -0.512 -12.721 1.00 93.00 270 THR A N 1
ATOM 2086 C CA . THR A 1 270 ? 7.615 -0.903 -11.614 1.00 93.00 270 THR A CA 1
ATOM 2087 C C . THR A 1 270 ? 8.003 -2.285 -11.086 1.00 93.00 270 THR A C 1
ATOM 2089 O O . THR A 1 270 ? 8.192 -2.464 -9.884 1.00 93.00 270 THR A O 1
ATOM 2092 N N . THR A 1 271 ? 8.257 -3.252 -11.973 1.00 94.88 271 THR A N 1
ATOM 2093 C CA . THR A 1 271 ? 8.754 -4.581 -11.581 1.00 94.88 271 THR A CA 1
ATOM 2094 C C . THR A 1 271 ? 10.104 -4.499 -10.874 1.00 94.88 271 THR A C 1
ATOM 2096 O O . THR A 1 271 ? 10.295 -5.106 -9.819 1.00 94.88 271 THR A O 1
ATOM 2099 N N . ARG A 1 272 ? 11.050 -3.736 -11.432 1.00 94.50 272 ARG A N 1
ATOM 2100 C CA . ARG A 1 272 ? 12.418 -3.607 -10.924 1.00 94.50 272 ARG A CA 1
ATOM 2101 C C . ARG A 1 272 ? 12.468 -2.988 -9.531 1.00 94.50 272 ARG A C 1
ATOM 2103 O O . ARG A 1 272 ? 13.283 -3.427 -8.713 1.00 94.50 272 ARG A O 1
ATOM 2110 N N . ALA A 1 273 ? 11.614 -1.997 -9.280 1.00 91.50 273 ALA A N 1
ATOM 2111 C CA . ALA A 1 273 ? 11.447 -1.347 -7.986 1.00 91.50 273 ALA A CA 1
ATOM 2112 C C . ALA A 1 273 ? 10.828 -2.300 -6.951 1.00 91.50 273 ALA A C 1
ATOM 2114 O O . ALA A 1 273 ? 11.258 -2.326 -5.799 1.00 91.50 273 ALA A O 1
ATOM 2115 N N . GLN A 1 274 ? 9.875 -3.135 -7.375 1.00 91.56 274 GLN A N 1
ATOM 2116 C CA . GLN A 1 274 ? 9.125 -4.030 -6.494 1.00 91.56 274 GLN A CA 1
ATOM 2117 C C . GLN A 1 274 ? 9.748 -5.425 -6.326 1.00 91.56 274 GLN A C 1
ATOM 2119 O O . GLN A 1 274 ? 9.194 -6.232 -5.590 1.00 91.56 274 GLN A O 1
ATOM 2124 N N . LEU A 1 275 ? 10.898 -5.747 -6.938 1.00 92.56 275 LEU A N 1
ATOM 2125 C CA . LEU A 1 275 ? 11.477 -7.107 -6.927 1.00 92.56 275 LEU A CA 1
ATOM 2126 C C . LEU A 1 275 ? 11.481 -7.831 -5.565 1.00 92.56 275 LEU A C 1
ATOM 2128 O O . LEU A 1 275 ? 11.097 -9.005 -5.538 1.00 92.56 275 LEU A O 1
ATOM 2132 N N . PRO A 1 276 ? 11.867 -7.197 -4.435 1.00 89.12 276 PRO A N 1
ATOM 2133 C CA . PRO A 1 276 ? 11.840 -7.863 -3.130 1.00 89.12 276 PRO A CA 1
ATOM 2134 C C . PRO A 1 276 ? 10.429 -8.288 -2.699 1.00 89.12 276 PRO A C 1
ATOM 2136 O O . PRO A 1 276 ? 10.268 -9.217 -1.909 1.00 89.12 276 PRO A O 1
ATOM 2139 N N . ALA A 1 277 ? 9.402 -7.615 -3.218 1.00 90.44 277 ALA A N 1
ATOM 2140 C CA . ALA A 1 277 ? 8.008 -7.856 -2.903 1.00 90.44 277 ALA A CA 1
ATOM 2141 C C . ALA A 1 277 ? 7.356 -8.979 -3.734 1.00 90.44 277 ALA A C 1
ATOM 2143 O O . ALA A 1 277 ? 6.354 -9.552 -3.302 1.00 90.44 277 ALA A O 1
ATOM 2144 N N . LEU A 1 278 ? 7.924 -9.344 -4.887 1.00 93.81 278 LEU A N 1
ATOM 2145 C CA . LEU A 1 278 ? 7.275 -10.228 -5.871 1.00 93.81 278 LEU A CA 1
ATOM 2146 C C . LEU A 1 278 ? 7.400 -11.732 -5.576 1.00 93.81 278 LEU A C 1
ATOM 2148 O O . LEU A 1 278 ? 6.971 -12.552 -6.385 1.00 93.81 278 LEU A O 1
ATOM 2152 N N . ALA A 1 279 ? 8.015 -12.115 -4.451 1.00 92.00 279 ALA A N 1
ATOM 2153 C CA . ALA A 1 279 ? 8.185 -13.516 -4.050 1.00 92.00 279 ALA A CA 1
ATOM 2154 C C . ALA A 1 279 ? 8.775 -14.404 -5.173 1.00 92.00 279 ALA A C 1
ATOM 2156 O O . ALA A 1 279 ? 8.285 -15.490 -5.475 1.00 92.00 279 ALA A O 1
ATOM 2157 N N . LEU A 1 280 ? 9.836 -13.918 -5.825 1.00 94.38 280 LEU A N 1
ATOM 2158 C CA . LEU A 1 280 ? 10.531 -14.628 -6.911 1.00 94.38 280 LEU A CA 1
ATOM 2159 C C . LEU A 1 280 ? 11.555 -15.661 -6.399 1.00 94.38 280 LEU A C 1
ATOM 2161 O O . LEU A 1 280 ? 12.181 -16.368 -7.189 1.00 94.38 280 LEU A O 1
ATOM 2165 N N . GLY A 1 281 ? 11.769 -15.734 -5.081 1.00 92.31 281 GLY A N 1
ATOM 2166 C CA . GLY A 1 281 ? 12.731 -16.648 -4.466 1.00 92.31 281 GLY A CA 1
ATOM 2167 C C . GLY A 1 281 ? 14.155 -16.432 -4.986 1.00 92.31 281 GLY A C 1
ATOM 2168 O O . GLY A 1 281 ? 14.652 -15.306 -5.035 1.00 92.31 281 GLY A O 1
ATOM 2169 N N . SER A 1 282 ? 14.818 -17.510 -5.406 1.00 94.50 282 SER A N 1
ATOM 2170 C CA . SER A 1 282 ? 16.185 -17.462 -5.945 1.00 94.50 282 SER A CA 1
ATOM 2171 C C . SER A 1 282 ? 16.304 -16.722 -7.284 1.00 94.50 282 SER A C 1
ATOM 2173 O O . SER A 1 282 ? 17.411 -16.337 -7.660 1.00 94.50 282 SER A O 1
ATOM 2175 N N . ARG A 1 283 ? 15.191 -16.472 -7.991 1.00 96.25 283 ARG A N 1
ATOM 2176 C CA . ARG A 1 283 ? 15.192 -15.818 -9.311 1.00 96.25 283 ARG A CA 1
ATOM 2177 C C . ARG A 1 283 ? 15.316 -14.298 -9.263 1.00 96.25 283 ARG A C 1
ATOM 2179 O O . ARG A 1 283 ? 15.474 -13.685 -10.312 1.00 96.25 283 ARG A O 1
ATOM 2186 N N . ILE A 1 284 ? 15.292 -13.668 -8.083 1.00 96.31 284 ILE A N 1
ATOM 2187 C CA . ILE A 1 284 ? 15.374 -12.198 -7.955 1.00 96.31 284 ILE A CA 1
ATOM 2188 C C . ILE A 1 284 ? 16.569 -11.623 -8.734 1.00 96.31 284 ILE A C 1
ATOM 2190 O O . ILE A 1 284 ? 16.417 -10.635 -9.447 1.00 96.31 284 ILE A O 1
ATOM 2194 N N . VAL A 1 285 ? 17.746 -12.250 -8.633 1.00 96.19 285 VAL A N 1
ATOM 2195 C CA . VAL A 1 285 ? 18.973 -11.775 -9.299 1.00 96.19 285 VAL A CA 1
ATOM 2196 C C . VAL A 1 285 ? 18.908 -11.963 -10.818 1.00 96.19 285 VAL A C 1
ATOM 2198 O O . VAL A 1 285 ? 19.317 -11.077 -11.565 1.00 96.19 285 VAL A O 1
ATOM 2201 N N . GLU A 1 286 ? 18.381 -13.100 -11.277 1.00 96.88 286 GLU A N 1
ATOM 2202 C CA . GLU A 1 286 ? 18.186 -13.404 -12.701 1.00 96.88 286 GLU A CA 1
ATOM 2203 C C . GLU A 1 286 ? 17.233 -12.392 -13.348 1.00 96.88 286 GLU A C 1
ATOM 2205 O O . GLU A 1 286 ? 17.576 -11.775 -14.356 1.00 96.88 286 GLU A O 1
ATOM 2210 N N . VAL A 1 287 ? 16.071 -12.177 -12.726 1.00 97.94 287 VAL A N 1
ATOM 2211 C CA . VAL A 1 287 ? 15.041 -11.247 -13.202 1.00 97.94 287 VAL A CA 1
ATOM 2212 C C . VAL A 1 287 ? 15.559 -9.811 -13.190 1.00 97.94 287 VAL A C 1
ATOM 2214 O O . VAL A 1 287 ? 15.394 -9.105 -14.182 1.00 97.94 287 VAL A O 1
ATOM 2217 N N . ALA A 1 288 ? 16.245 -9.387 -12.121 1.00 97.25 288 ALA A N 1
ATOM 2218 C CA . ALA A 1 288 ? 16.876 -8.068 -12.064 1.00 97.25 288 ALA A CA 1
ATOM 2219 C C . ALA A 1 288 ? 17.823 -7.853 -13.248 1.00 97.25 288 ALA A C 1
ATOM 2221 O O . ALA A 1 288 ? 17.700 -6.859 -13.955 1.00 97.25 288 ALA A O 1
ATOM 2222 N N . LYS A 1 289 ? 18.716 -8.815 -13.507 1.00 97.12 289 LYS A N 1
ATOM 2223 C CA . LYS A 1 289 ? 19.687 -8.730 -14.599 1.00 97.12 289 LYS A CA 1
ATOM 2224 C C . LYS A 1 289 ? 19.017 -8.691 -15.973 1.00 97.12 289 LYS A C 1
ATOM 2226 O O . LYS A 1 289 ? 19.478 -7.953 -16.842 1.00 97.12 289 LYS A O 1
ATOM 2231 N N . ALA A 1 290 ? 17.966 -9.482 -16.187 1.00 97.25 290 ALA A N 1
ATOM 2232 C CA . ALA A 1 290 ? 17.219 -9.482 -17.443 1.00 97.25 290 ALA A CA 1
ATOM 2233 C C . ALA A 1 290 ? 16.559 -8.119 -17.703 1.00 97.25 290 ALA A C 1
ATOM 2235 O O . ALA A 1 290 ? 16.706 -7.571 -18.795 1.00 97.25 290 ALA A O 1
ATOM 2236 N N . ILE A 1 291 ? 15.917 -7.544 -16.680 1.00 97.06 291 ILE A N 1
ATOM 2237 C CA . ILE A 1 291 ? 15.327 -6.203 -16.755 1.00 97.06 291 ILE A CA 1
ATOM 2238 C C . ILE A 1 291 ? 16.410 -5.151 -17.011 1.00 97.06 291 ILE A C 1
ATOM 2240 O O . ILE A 1 291 ? 16.283 -4.372 -17.951 1.00 97.06 291 ILE A O 1
ATOM 2244 N N . ASP A 1 292 ? 17.491 -5.165 -16.227 1.00 96.56 292 ASP A N 1
ATOM 2245 C CA . ASP A 1 292 ? 18.597 -4.209 -16.344 1.00 96.56 292 ASP A CA 1
ATOM 2246 C C . ASP A 1 292 ? 19.219 -4.261 -17.757 1.00 96.56 292 ASP A C 1
ATOM 2248 O O . ASP A 1 292 ? 19.495 -3.224 -18.355 1.00 96.56 292 ASP A O 1
ATOM 2252 N N . THR A 1 293 ? 19.344 -5.457 -18.345 1.00 95.62 293 THR A N 1
ATOM 2253 C CA . THR A 1 293 ? 19.832 -5.646 -19.724 1.00 95.62 293 THR A CA 1
ATOM 2254 C C . THR A 1 293 ? 18.880 -5.044 -20.762 1.00 95.62 293 THR A C 1
ATOM 2256 O O . THR A 1 293 ? 19.329 -4.342 -21.667 1.00 95.62 293 THR A O 1
ATOM 2259 N N . ALA A 1 294 ? 17.574 -5.304 -20.646 1.00 95.06 294 ALA A N 1
ATOM 2260 C CA . ALA A 1 294 ? 16.574 -4.808 -21.594 1.00 95.06 294 ALA A CA 1
ATOM 2261 C C . ALA A 1 294 ? 16.439 -3.277 -21.551 1.00 95.06 294 ALA A C 1
ATOM 2263 O O . ALA A 1 294 ? 16.360 -2.622 -22.592 1.00 95.06 294 ALA A O 1
ATOM 2264 N N . VAL A 1 295 ? 16.466 -2.718 -20.341 1.00 94.81 295 VAL A N 1
ATOM 2265 C CA . VAL A 1 295 ? 16.471 -1.279 -20.071 1.00 94.81 295 VAL A CA 1
ATOM 2266 C C . VAL A 1 295 ? 17.718 -0.616 -20.656 1.00 94.81 295 VAL A C 1
ATOM 2268 O O . VAL A 1 295 ? 17.604 0.386 -21.357 1.00 94.81 295 VAL A O 1
ATOM 2271 N N . TYR A 1 296 ? 18.906 -1.181 -20.417 1.00 93.81 296 TYR A N 1
ATOM 2272 C CA . TYR A 1 296 ? 20.159 -0.619 -20.925 1.00 93.81 296 TYR A CA 1
ATOM 2273 C C . TYR A 1 296 ? 20.223 -0.630 -22.458 1.00 93.81 296 TYR A C 1
ATOM 2275 O O . TYR A 1 296 ? 20.691 0.331 -23.065 1.00 93.81 296 TYR A O 1
ATOM 2283 N N . ALA A 1 297 ? 19.707 -1.685 -23.095 1.00 92.12 297 ALA A N 1
ATOM 2284 C CA . ALA A 1 297 ? 19.644 -1.787 -24.553 1.00 92.12 297 ALA A CA 1
ATOM 2285 C C . ALA A 1 297 ? 18.738 -0.722 -25.207 1.00 92.12 297 ALA A C 1
ATOM 2287 O O . ALA A 1 297 ? 18.899 -0.441 -26.391 1.00 92.12 297 ALA A O 1
ATOM 2288 N N . ASN A 1 298 ? 17.819 -0.117 -24.447 1.00 91.75 298 ASN A N 1
ATOM 2289 C CA . ASN A 1 298 ? 16.842 0.866 -24.920 1.00 91.75 298 ASN A CA 1
ATOM 2290 C C . ASN A 1 298 ? 16.858 2.128 -24.042 1.00 91.75 298 ASN A C 1
ATOM 2292 O O . ASN A 1 298 ? 15.817 2.615 -23.600 1.00 91.75 298 ASN A O 1
ATOM 2296 N N . ALA A 1 299 ? 18.058 2.647 -23.770 1.00 91.75 299 ALA A N 1
ATOM 2297 C CA . ALA A 1 299 ? 18.293 3.662 -22.746 1.00 91.75 299 ALA A CA 1
ATOM 2298 C C . ALA A 1 299 ? 17.393 4.906 -22.851 1.00 91.75 299 ALA A C 1
ATOM 2300 O O . ALA A 1 299 ? 16.845 5.330 -21.838 1.00 91.75 299 ALA A O 1
ATOM 2301 N N . SER A 1 300 ? 17.194 5.460 -24.055 1.00 89.69 300 SER A N 1
ATOM 2302 C CA . SER A 1 300 ? 16.341 6.646 -24.261 1.00 89.69 300 SER A CA 1
ATOM 2303 C C . SER A 1 300 ? 14.888 6.389 -23.841 1.00 89.69 300 SER A C 1
ATOM 2305 O O . SER A 1 300 ? 14.360 7.062 -22.953 1.00 89.69 300 SER A O 1
ATOM 2307 N N . ALA A 1 301 ? 14.267 5.348 -24.410 1.00 90.38 301 ALA A N 1
ATOM 2308 C CA . ALA A 1 301 ? 12.886 4.976 -24.107 1.00 90.38 301 ALA A CA 1
ATOM 2309 C C . ALA A 1 301 ? 12.708 4.609 -22.626 1.00 90.38 301 ALA A C 1
ATOM 2311 O O . ALA A 1 301 ? 11.738 5.018 -21.988 1.00 90.38 301 ALA A O 1
ATOM 2312 N N . ALA A 1 302 ? 13.676 3.891 -22.051 1.00 92.75 302 ALA A N 1
ATOM 2313 C CA . ALA A 1 302 ? 13.626 3.509 -20.652 1.00 92.75 302 ALA A CA 1
ATOM 2314 C C . ALA A 1 302 ? 13.770 4.709 -19.701 1.00 92.75 302 ALA A C 1
ATOM 2316 O O . ALA A 1 302 ? 13.065 4.761 -18.695 1.00 92.75 302 ALA A O 1
ATOM 2317 N N . LEU A 1 303 ? 14.639 5.683 -19.996 1.00 91.31 303 LEU A N 1
ATOM 2318 C CA . LEU A 1 303 ? 14.751 6.915 -19.203 1.00 91.31 303 LEU A CA 1
ATOM 2319 C C . LEU A 1 303 ? 13.461 7.736 -19.261 1.00 91.31 303 LEU A C 1
ATOM 2321 O O . LEU A 1 303 ? 13.003 8.198 -18.218 1.00 91.31 303 LEU A O 1
ATOM 2325 N N . GLY A 1 304 ? 12.851 7.858 -20.445 1.00 88.88 304 GLY A N 1
ATOM 2326 C CA . GLY A 1 304 ? 11.563 8.536 -20.605 1.00 88.88 304 GLY A CA 1
ATOM 2327 C C . GLY A 1 304 ? 10.476 7.901 -19.734 1.00 88.88 304 GLY A C 1
ATOM 2328 O O . GLY A 1 304 ? 9.830 8.585 -18.943 1.00 88.88 304 GLY A O 1
ATOM 2329 N N . ALA A 1 305 ? 10.359 6.573 -19.785 1.00 91.50 305 ALA A N 1
ATOM 2330 C CA . ALA A 1 305 ? 9.376 5.819 -19.008 1.00 91.50 305 ALA A CA 1
ATOM 2331 C C . ALA A 1 305 ? 9.634 5.810 -17.487 1.00 91.50 305 ALA A C 1
ATOM 2333 O O . ALA A 1 305 ? 8.723 5.539 -16.703 1.00 91.50 305 ALA A O 1
ATOM 2334 N N . LEU A 1 306 ? 10.862 6.076 -17.027 1.00 89.81 306 LEU A N 1
ATOM 2335 C CA . LEU A 1 306 ? 11.187 6.040 -15.596 1.00 89.81 306 LEU A CA 1
ATOM 2336 C C . LEU A 1 306 ? 10.418 7.112 -14.811 1.00 89.81 306 LEU A C 1
ATOM 2338 O O . LEU A 1 306 ? 9.968 6.846 -13.690 1.00 89.81 306 LEU A O 1
ATOM 2342 N N . THR A 1 307 ? 10.220 8.285 -15.417 1.00 80.56 307 THR A N 1
ATOM 2343 C CA . THR A 1 307 ? 9.442 9.394 -14.844 1.00 80.56 307 THR A CA 1
ATOM 2344 C C . THR A 1 307 ? 7.977 9.009 -14.633 1.00 80.56 307 THR A C 1
ATOM 2346 O O . THR A 1 307 ? 7.417 9.314 -13.578 1.00 80.56 307 THR A O 1
ATOM 2349 N N . ASP A 1 308 ? 7.403 8.265 -15.579 1.00 82.25 308 ASP A N 1
ATOM 2350 C CA . ASP A 1 308 ? 5.993 7.855 -15.578 1.00 82.25 308 ASP A CA 1
ATOM 2351 C C . ASP A 1 308 ? 5.728 6.575 -14.769 1.00 82.25 308 ASP A C 1
ATOM 2353 O O . ASP A 1 308 ? 4.581 6.174 -14.584 1.00 82.25 308 ASP A O 1
ATOM 2357 N N . SER A 1 309 ? 6.777 5.924 -14.254 1.00 81.81 309 SER A N 1
ATOM 2358 C CA . SER A 1 309 ? 6.631 4.680 -13.491 1.00 81.81 309 SER A CA 1
ATOM 2359 C C . SER A 1 309 ? 5.911 4.864 -12.145 1.00 81.81 309 SER A C 1
ATOM 2361 O O . SER A 1 309 ? 5.679 5.984 -11.694 1.00 81.81 309 SER A O 1
ATOM 2363 N N . GLU A 1 310 ? 5.620 3.781 -11.422 1.00 77.38 310 GLU A N 1
ATOM 2364 C CA . GLU A 1 310 ? 5.117 3.865 -10.033 1.00 77.38 310 GLU A CA 1
ATOM 2365 C C . GLU A 1 310 ? 6.244 3.945 -8.981 1.00 77.38 310 GLU A C 1
ATOM 2367 O O . GLU A 1 310 ? 6.013 3.842 -7.776 1.00 77.38 310 GLU A O 1
ATOM 2372 N N . THR A 1 311 ? 7.493 4.120 -9.418 1.00 81.62 311 THR A N 1
ATOM 2373 C CA . THR A 1 311 ? 8.667 4.149 -8.538 1.00 81.62 311 THR A CA 1
ATOM 2374 C C . THR A 1 311 ? 8.698 5.404 -7.659 1.00 81.62 311 THR A C 1
ATOM 2376 O O . THR A 1 311 ? 8.509 6.519 -8.139 1.00 81.62 311 THR A O 1
ATOM 2379 N N . THR A 1 312 ? 9.034 5.277 -6.377 1.00 80.50 312 THR A N 1
ATOM 2380 C CA . THR A 1 312 ? 9.236 6.449 -5.512 1.00 80.50 312 THR A CA 1
ATOM 2381 C C . THR A 1 312 ? 10.429 7.296 -5.984 1.00 80.50 312 THR A C 1
ATOM 2383 O O . THR A 1 312 ? 11.427 6.776 -6.484 1.00 80.50 312 THR A O 1
ATOM 2386 N N . GLY A 1 313 ? 10.337 8.626 -5.871 1.00 80.62 313 GLY A N 1
ATOM 2387 C CA . GLY A 1 313 ? 11.352 9.530 -6.438 1.00 80.62 313 GLY A CA 1
ATOM 2388 C C . GLY A 1 313 ? 12.765 9.328 -5.876 1.00 80.62 313 GLY A C 1
ATOM 2389 O O . GLY A 1 313 ? 13.747 9.490 -6.593 1.00 80.62 313 GLY A O 1
ATOM 2390 N N . ASP A 1 314 ? 12.872 8.897 -4.623 1.00 82.50 314 ASP A N 1
ATOM 2391 C CA . ASP A 1 314 ? 14.123 8.555 -3.941 1.00 82.50 314 ASP A CA 1
ATOM 2392 C C . ASP A 1 314 ? 14.781 7.264 -4.462 1.00 82.50 314 ASP A C 1
ATOM 2394 O O . ASP A 1 314 ? 15.997 7.105 -4.354 1.00 82.50 314 ASP A O 1
ATOM 2398 N N . ALA A 1 315 ? 14.016 6.357 -5.077 1.00 86.62 315 ALA A N 1
ATOM 2399 C CA . ALA A 1 315 ? 14.538 5.116 -5.646 1.00 86.62 315 ALA A CA 1
ATOM 2400 C C . ALA A 1 315 ? 15.088 5.283 -7.078 1.00 86.62 315 ALA A C 1
ATOM 2402 O O . ALA A 1 315 ? 15.873 4.443 -7.528 1.00 86.62 315 ALA A O 1
ATOM 2403 N N . ILE A 1 316 ? 14.733 6.365 -7.782 1.00 89.75 316 ILE A N 1
ATOM 2404 C CA . ILE A 1 316 ? 15.143 6.630 -9.174 1.00 89.75 316 ILE A CA 1
ATOM 2405 C C . ILE A 1 316 ? 16.674 6.619 -9.358 1.00 89.75 316 ILE A C 1
ATOM 2407 O O . ILE A 1 316 ? 17.144 5.855 -10.207 1.00 89.75 316 ILE A O 1
ATOM 2411 N N . PRO A 1 317 ? 17.488 7.351 -8.562 1.00 90.12 317 PRO A N 1
ATOM 2412 C CA . PRO A 1 317 ? 18.946 7.328 -8.719 1.00 90.12 317 PRO A CA 1
ATOM 2413 C C . PRO A 1 317 ? 19.531 5.920 -8.566 1.00 90.12 317 PRO A C 1
ATOM 2415 O O . PRO A 1 317 ? 20.376 5.492 -9.353 1.00 90.12 317 PRO A O 1
ATOM 2418 N N . ALA A 1 318 ? 19.050 5.165 -7.573 1.00 90.31 318 ALA A N 1
ATOM 2419 C CA . ALA A 1 318 ? 19.523 3.812 -7.311 1.00 90.31 318 ALA A CA 1
ATOM 2420 C C . ALA A 1 318 ? 19.184 2.851 -8.461 1.00 90.31 318 ALA A C 1
ATOM 2422 O O . ALA A 1 318 ? 20.004 1.996 -8.798 1.00 90.31 318 ALA A O 1
ATOM 2423 N N . LEU A 1 319 ? 18.004 2.988 -9.075 1.00 92.44 319 LEU A N 1
ATOM 2424 C CA . LEU A 1 319 ? 17.614 2.203 -10.246 1.00 92.44 319 LEU A CA 1
ATOM 2425 C C . LEU A 1 319 ? 18.495 2.508 -11.458 1.00 92.44 319 LEU A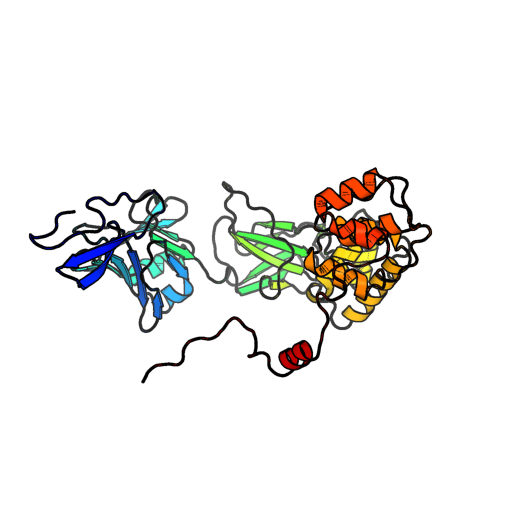 C 1
ATOM 2427 O O . LEU A 1 319 ? 19.003 1.572 -12.068 1.00 92.44 319 LEU A O 1
ATOM 2431 N N . MET A 1 320 ? 18.736 3.788 -11.755 1.00 92.94 320 MET A N 1
ATOM 2432 C CA . MET A 1 320 ? 19.579 4.212 -12.881 1.00 92.94 320 MET A CA 1
ATOM 2433 C C . MET A 1 320 ? 21.030 3.742 -12.744 1.00 92.94 320 MET A C 1
ATOM 2435 O O . MET A 1 320 ? 21.649 3.329 -13.723 1.00 92.94 320 MET A O 1
ATOM 2439 N N . ILE A 1 321 ? 21.574 3.785 -11.526 1.00 92.69 321 ILE A N 1
ATOM 2440 C CA . ILE A 1 321 ? 22.914 3.269 -11.228 1.00 92.69 321 ILE A CA 1
ATOM 2441 C C . ILE A 1 321 ? 22.946 1.749 -11.410 1.00 92.69 321 ILE A C 1
ATOM 2443 O O . ILE A 1 321 ? 23.834 1.219 -12.071 1.00 92.69 321 ILE A O 1
ATOM 2447 N N . ARG A 1 322 ? 21.975 1.024 -10.846 1.00 92.25 322 ARG A N 1
ATOM 2448 C CA . ARG A 1 322 ? 21.956 -0.447 -10.899 1.00 92.25 322 ARG A CA 1
ATOM 2449 C C . ARG A 1 322 ? 21.762 -0.989 -12.313 1.00 92.25 322 ARG A C 1
ATOM 2451 O O . ARG A 1 322 ? 22.389 -1.990 -12.644 1.00 92.25 322 ARG A O 1
ATOM 2458 N N . SER A 1 323 ? 20.942 -0.332 -13.131 1.00 93.69 323 SER A N 1
ATOM 2459 C CA . SER A 1 323 ? 20.726 -0.710 -14.531 1.00 93.69 323 SER A CA 1
ATOM 2460 C C . SER A 1 323 ? 21.855 -0.266 -15.465 1.00 93.69 323 SER A C 1
ATOM 2462 O O . SER A 1 323 ? 21.860 -0.625 -16.639 1.00 93.69 323 SER A O 1
ATOM 2464 N N . GLY A 1 324 ? 22.808 0.530 -14.971 1.00 92.94 324 GLY A N 1
ATOM 2465 C CA . GLY A 1 324 ? 23.904 1.075 -15.766 1.00 92.94 324 GLY A CA 1
ATOM 2466 C C . GLY A 1 324 ? 23.522 2.280 -16.631 1.00 92.94 324 GLY A C 1
ATOM 2467 O O . GLY A 1 324 ? 24.383 2.808 -17.331 1.00 92.94 324 GLY A O 1
ATOM 2468 N N . LEU A 1 325 ? 22.272 2.754 -16.574 1.00 92.44 325 LEU A N 1
ATOM 2469 C CA . LEU A 1 325 ? 21.806 3.890 -17.378 1.00 92.44 325 LEU A CA 1
ATOM 2470 C C . LEU A 1 325 ? 22.535 5.198 -17.079 1.00 92.44 325 LEU A C 1
ATOM 2472 O O . LEU A 1 325 ? 22.661 6.029 -17.972 1.00 92.44 325 LEU A O 1
ATOM 2476 N N . ALA A 1 326 ? 23.065 5.364 -15.866 1.00 89.44 326 ALA A N 1
ATOM 2477 C CA . ALA A 1 326 ? 23.910 6.511 -15.525 1.00 89.44 326 ALA A CA 1
ATOM 2478 C C . ALA A 1 326 ? 25.168 6.629 -16.416 1.00 89.44 326 ALA A C 1
ATOM 2480 O O . ALA A 1 326 ? 25.770 7.695 -16.487 1.00 89.44 326 ALA A O 1
ATOM 2481 N N . TRP A 1 327 ? 25.553 5.545 -17.100 1.00 88.50 327 TRP A N 1
ATOM 2482 C CA . TRP A 1 327 ? 26.679 5.484 -18.037 1.00 88.50 327 TRP A CA 1
ATOM 2483 C C . TRP A 1 327 ? 26.252 5.044 -19.443 1.00 88.50 327 TRP A C 1
ATOM 2485 O O . TRP A 1 327 ? 27.091 4.600 -20.231 1.00 88.50 327 TRP A O 1
ATOM 2495 N N . ALA A 1 328 ? 24.955 5.089 -19.758 1.00 88.69 328 ALA A N 1
ATOM 2496 C CA . ALA A 1 328 ? 24.488 4.759 -21.096 1.00 88.69 328 ALA A CA 1
ATOM 2497 C C . ALA A 1 328 ? 25.015 5.780 -22.111 1.00 88.69 328 ALA A C 1
ATOM 2499 O O . ALA A 1 328 ? 25.095 6.976 -21.833 1.00 88.69 328 ALA A O 1
ATOM 2500 N N . ASN A 1 329 ? 25.358 5.302 -23.307 1.00 85.50 329 ASN A N 1
ATOM 2501 C CA . ASN A 1 329 ? 25.623 6.203 -24.417 1.00 85.50 329 ASN A CA 1
ATOM 2502 C C . ASN A 1 329 ? 24.284 6.734 -24.942 1.00 85.50 329 ASN A C 1
ATOM 2504 O O . ASN A 1 329 ? 23.495 5.973 -25.501 1.00 85.50 329 ASN A O 1
ATOM 2508 N N . LEU A 1 330 ? 24.047 8.027 -24.738 1.00 86.00 330 LEU A N 1
ATOM 2509 C CA . LEU A 1 330 ? 22.817 8.715 -25.115 1.00 86.00 330 LEU A CA 1
ATOM 2510 C C . LEU A 1 330 ? 22.992 9.600 -26.354 1.00 86.00 330 LEU A C 1
ATOM 2512 O O . LEU A 1 330 ? 22.093 10.369 -26.648 1.00 86.00 330 LEU A O 1
ATOM 2516 N N . ALA A 1 331 ? 24.090 9.476 -27.107 1.00 78.62 331 ALA A N 1
ATOM 2517 C CA . ALA A 1 331 ? 24.372 10.352 -28.251 1.00 78.62 331 ALA A CA 1
ATOM 2518 C C . ALA A 1 331 ? 23.222 10.439 -29.280 1.00 78.62 331 ALA A C 1
ATOM 2520 O O . ALA A 1 331 ? 23.005 11.494 -29.864 1.00 78.62 331 ALA A O 1
ATOM 2521 N N . ASP A 1 332 ? 22.460 9.354 -29.456 1.00 71.94 332 ASP A N 1
ATOM 2522 C CA . ASP A 1 332 ? 21.317 9.280 -30.379 1.00 71.94 332 ASP A CA 1
ATOM 2523 C C . ASP A 1 332 ? 19.949 9.378 -29.666 1.00 71.94 332 ASP A C 1
ATOM 2525 O O . ASP A 1 332 ? 18.906 9.120 -30.263 1.00 71.94 332 ASP A O 1
ATOM 2529 N N . ALA A 1 333 ? 19.934 9.696 -28.367 1.00 78.00 333 ALA A N 1
ATOM 2530 C CA . ALA A 1 333 ? 18.733 9.712 -27.531 1.00 78.00 333 ALA A CA 1
ATOM 2531 C C . ALA A 1 333 ? 18.008 11.065 -27.505 1.00 78.00 333 ALA A C 1
ATOM 2533 O O . ALA A 1 333 ? 16.930 11.134 -26.908 1.00 78.00 333 ALA A O 1
ATOM 2534 N N . HIS A 1 334 ? 18.591 12.113 -28.102 1.00 73.50 334 HIS A N 1
ATOM 2535 C CA . HIS A 1 334 ? 18.021 13.458 -28.088 1.00 73.50 334 HIS A CA 1
ATOM 2536 C C . HIS A 1 334 ? 16.697 13.476 -28.868 1.00 73.50 334 HIS A C 1
ATOM 2538 O O . HIS A 1 334 ? 16.634 13.142 -30.055 1.00 73.50 334 HIS A O 1
ATOM 2544 N N . GLY A 1 335 ? 15.615 13.812 -28.167 1.00 71.50 335 GLY A N 1
ATOM 2545 C CA . GLY A 1 335 ? 14.278 13.898 -28.741 1.00 71.50 335 GLY A CA 1
ATOM 2546 C C . GLY A 1 335 ? 14.088 15.166 -29.573 1.00 71.50 335 GLY A C 1
ATOM 2547 O O . GLY A 1 335 ? 14.877 16.096 -29.519 1.00 71.50 335 GLY A O 1
ATOM 2548 N N . THR A 1 336 ? 12.992 15.239 -30.328 1.00 70.06 336 THR A N 1
ATOM 2549 C CA . THR A 1 336 ? 12.582 16.502 -30.984 1.00 70.06 336 THR A CA 1
ATOM 2550 C C . THR A 1 336 ? 11.826 17.442 -30.042 1.00 70.06 336 THR A C 1
ATOM 2552 O O . THR A 1 336 ? 11.534 18.578 -30.406 1.00 70.06 336 THR A O 1
ATOM 2555 N N . SER A 1 337 ? 11.497 16.964 -28.842 1.00 72.00 337 SER A N 1
ATOM 2556 C CA . SER A 1 337 ? 10.800 17.693 -27.789 1.00 72.00 337 SER A CA 1
ATOM 2557 C C . SER A 1 337 ? 11.506 17.470 -26.459 1.00 72.00 337 SER A C 1
ATOM 2559 O O . SER A 1 337 ? 11.870 16.331 -26.150 1.00 72.00 337 SER A O 1
ATOM 2561 N N . ALA A 1 338 ? 11.607 18.531 -25.662 1.00 72.56 338 ALA A N 1
ATOM 2562 C CA . ALA A 1 338 ? 12.121 18.471 -24.302 1.00 72.56 338 ALA A CA 1
ATOM 2563 C C . ALA A 1 338 ? 11.362 17.422 -23.461 1.00 72.56 338 ALA A C 1
ATOM 2565 O O . ALA A 1 338 ? 10.126 17.359 -23.530 1.00 72.56 338 ALA A O 1
ATOM 2566 N N . PRO A 1 339 ? 12.054 16.606 -22.647 1.00 78.81 339 PRO A N 1
ATOM 2567 C CA . PRO A 1 339 ? 11.392 15.733 -21.688 1.00 78.81 339 PRO A CA 1
ATOM 2568 C C . PRO A 1 339 ? 10.646 16.560 -20.623 1.00 78.81 339 PRO A C 1
ATOM 2570 O O . PRO A 1 339 ? 11.055 17.678 -20.297 1.00 78.81 339 PRO A O 1
ATOM 2573 N N . PRO A 1 340 ? 9.561 16.027 -20.032 1.00 80.81 340 PRO A N 1
ATOM 2574 C CA . PRO A 1 340 ? 8.836 16.730 -18.983 1.00 80.81 340 PRO A CA 1
ATOM 2575 C C . PRO A 1 340 ? 9.697 16.862 -17.717 1.00 80.81 340 PRO A C 1
ATOM 2577 O O . PRO A 1 340 ? 10.028 15.874 -17.056 1.00 80.81 340 PRO A O 1
ATOM 2580 N N . TRP A 1 341 ? 10.014 18.100 -17.339 1.00 86.38 341 TRP A N 1
ATOM 2581 C CA . TRP A 1 341 ? 10.734 18.402 -16.104 1.00 86.38 341 TRP A CA 1
ATOM 2582 C C . TRP A 1 341 ? 9.796 18.351 -14.898 1.00 86.38 341 TRP A C 1
ATOM 2584 O O . TRP A 1 341 ? 8.836 19.111 -14.780 1.00 86.38 341 TRP A O 1
ATOM 2594 N N . THR A 1 342 ? 10.090 17.451 -13.965 1.00 87.31 342 THR A N 1
ATOM 2595 C CA . THR A 1 342 ? 9.413 17.355 -12.667 1.00 87.31 342 THR A CA 1
ATOM 2596 C C . THR A 1 342 ? 10.449 17.080 -11.586 1.00 87.31 342 THR A C 1
ATOM 2598 O O . THR A 1 342 ? 11.509 16.532 -11.877 1.00 87.31 342 THR A O 1
ATOM 2601 N N . MET A 1 343 ? 10.151 17.393 -10.320 1.00 84.81 343 MET A N 1
ATOM 2602 C CA . MET A 1 343 ? 11.068 17.081 -9.207 1.00 84.81 343 MET A CA 1
ATOM 2603 C C . MET A 1 343 ? 11.467 15.599 -9.173 1.00 84.81 343 MET A C 1
ATOM 2605 O O . MET A 1 343 ? 12.579 15.255 -8.788 1.00 84.81 343 MET A O 1
ATOM 2609 N N . ARG A 1 344 ? 10.554 14.721 -9.596 1.00 85.06 344 ARG A N 1
ATOM 2610 C CA . ARG A 1 344 ? 10.768 13.278 -9.671 1.00 85.06 344 ARG A CA 1
ATOM 2611 C C . ARG A 1 344 ? 11.579 12.870 -10.907 1.00 85.06 344 ARG A C 1
ATOM 2613 O O . ARG A 1 344 ? 12.465 12.031 -10.800 1.00 85.06 344 ARG A O 1
ATOM 2620 N N . GLY A 1 345 ? 11.274 13.453 -12.063 1.00 86.31 345 GLY A N 1
ATOM 2621 C CA . GLY A 1 345 ? 11.891 13.143 -13.355 1.00 86.31 345 GLY A CA 1
ATOM 2622 C C . GLY A 1 345 ? 13.157 13.939 -13.674 1.00 86.31 345 GLY A C 1
ATOM 2623 O O . GLY A 1 345 ? 13.695 13.781 -14.762 1.00 86.31 345 GLY A O 1
ATOM 2624 N N . ALA A 1 346 ? 13.645 14.782 -12.758 1.00 88.31 346 ALA A N 1
ATOM 2625 C CA . ALA A 1 346 ? 14.748 15.707 -13.019 1.00 88.31 346 ALA A CA 1
ATOM 2626 C C . ALA A 1 346 ? 16.033 15.014 -13.503 1.00 88.31 346 ALA A C 1
ATOM 2628 O O . ALA A 1 346 ? 16.675 15.497 -14.428 1.00 88.31 346 ALA A O 1
ATOM 2629 N N . ILE A 1 347 ? 16.402 13.869 -12.917 1.00 88.31 347 ILE A N 1
ATOM 2630 C CA . ILE A 1 347 ? 17.634 13.157 -13.298 1.00 88.31 347 ILE A CA 1
ATOM 2631 C C . ILE A 1 347 ? 17.493 12.492 -14.683 1.00 88.31 347 ILE A C 1
ATOM 2633 O O . ILE A 1 347 ? 18.365 12.720 -15.523 1.00 88.31 347 ILE A O 1
ATOM 2637 N N . PRO A 1 348 ? 16.425 11.718 -14.981 1.00 89.62 348 PRO A N 1
ATOM 2638 C CA . PRO A 1 348 ? 16.188 11.229 -16.340 1.00 89.62 348 PRO A CA 1
ATOM 2639 C C . PRO A 1 348 ? 16.085 12.346 -17.385 1.00 89.62 348 PRO A C 1
ATOM 2641 O O . PRO A 1 348 ? 16.693 12.229 -18.446 1.00 89.62 348 PRO A O 1
ATOM 2644 N N . ALA A 1 349 ? 15.367 13.432 -17.077 1.00 88.50 349 ALA A N 1
ATOM 2645 C CA . ALA A 1 349 ? 15.218 14.579 -17.968 1.00 88.50 349 ALA A CA 1
ATOM 2646 C C . ALA A 1 349 ? 16.572 15.238 -18.267 1.00 88.50 349 ALA A C 1
ATOM 2648 O O . ALA A 1 349 ? 16.882 15.472 -19.430 1.00 88.50 349 ALA A O 1
ATOM 2649 N N . ALA A 1 350 ? 17.418 15.436 -17.250 1.00 87.50 350 ALA A N 1
ATOM 2650 C CA . ALA A 1 350 ? 18.758 15.989 -17.429 1.00 87.50 350 ALA A CA 1
ATOM 2651 C C . ALA A 1 350 ? 19.631 15.141 -18.364 1.00 87.50 350 ALA A C 1
ATOM 2653 O O . ALA A 1 350 ? 20.315 15.689 -19.223 1.00 87.50 350 ALA A O 1
ATOM 2654 N N . LEU A 1 351 ? 19.605 13.810 -18.224 1.00 87.19 351 LEU A N 1
ATOM 2655 C CA . LEU A 1 351 ? 20.377 12.920 -19.097 1.00 87.19 351 LEU A CA 1
ATOM 2656 C C . LEU A 1 351 ? 19.856 12.908 -20.538 1.00 87.19 351 LEU A C 1
ATOM 2658 O O . LEU A 1 351 ? 20.657 12.859 -21.468 1.00 87.19 351 LEU A O 1
ATOM 2662 N N . LEU A 1 352 ? 18.534 12.944 -20.723 1.00 87.06 352 LEU A N 1
ATOM 2663 C CA . LEU A 1 352 ? 17.914 12.983 -22.048 1.00 87.06 352 LEU A CA 1
ATOM 2664 C C . LEU A 1 352 ? 18.163 14.320 -22.759 1.00 87.06 352 LEU A C 1
ATOM 2666 O O . LEU A 1 352 ? 18.484 14.309 -23.941 1.00 87.06 352 LEU A O 1
ATOM 2670 N N . SER A 1 353 ? 18.077 15.448 -22.050 1.00 84.31 353 SER A N 1
ATOM 2671 C CA . SER A 1 353 ? 18.393 16.770 -22.611 1.00 84.31 353 SER A CA 1
ATOM 2672 C C . SER A 1 353 ? 19.891 16.945 -22.874 1.00 84.31 353 SER A C 1
ATOM 2674 O O . SER A 1 353 ? 20.273 17.539 -23.871 1.00 84.31 353 SER A O 1
ATOM 2676 N N . ALA A 1 354 ? 20.768 16.356 -22.055 1.00 79.94 354 ALA A N 1
ATOM 2677 C CA . ALA A 1 354 ? 22.215 16.387 -22.285 1.00 79.94 354 ALA A CA 1
ATOM 2678 C C . ALA A 1 354 ? 22.724 15.356 -23.315 1.00 79.94 354 ALA A C 1
ATOM 2680 O O . ALA A 1 354 ? 23.937 15.257 -23.515 1.00 79.94 354 ALA A O 1
ATOM 2681 N N . ALA A 1 355 ? 21.833 14.593 -23.958 1.00 80.25 355 ALA A N 1
ATOM 2682 C CA . ALA A 1 355 ? 22.152 13.489 -24.867 1.00 80.25 355 ALA A CA 1
ATOM 2683 C C . ALA A 1 355 ? 23.159 13.857 -25.974 1.00 80.25 355 ALA A C 1
ATOM 2685 O O . ALA A 1 355 ? 24.132 13.137 -26.198 1.00 80.25 355 ALA A O 1
ATOM 2686 N N . ASP A 1 356 ? 22.959 14.998 -26.628 1.00 75.38 356 ASP A N 1
ATOM 2687 C CA . ASP A 1 356 ? 23.808 15.548 -27.693 1.00 75.38 356 ASP A CA 1
ATOM 2688 C C . ASP A 1 356 ? 24.731 16.680 -27.199 1.00 75.38 356 ASP A C 1
ATOM 2690 O O . ASP A 1 356 ? 25.423 17.322 -27.990 1.00 75.38 356 ASP A O 1
ATOM 2694 N N . SER A 1 357 ? 24.773 16.907 -25.880 1.00 73.31 357 SER A N 1
ATOM 2695 C CA . SER A 1 357 ? 25.422 18.062 -25.241 1.00 73.31 357 SER A CA 1
ATOM 2696 C C . SER A 1 357 ? 24.904 19.431 -25.717 1.00 73.31 357 SER A C 1
ATOM 2698 O O . SER A 1 357 ? 25.616 20.428 -25.580 1.00 73.31 357 SER A O 1
ATOM 2700 N N . LEU A 1 358 ? 23.684 19.504 -26.257 1.00 79.06 358 LEU A N 1
ATOM 2701 C CA . LEU A 1 358 ? 23.043 20.744 -26.681 1.00 79.06 358 LEU A CA 1
ATOM 2702 C C . LEU A 1 358 ? 21.688 20.877 -25.988 1.00 79.06 358 LEU A C 1
ATOM 2704 O O . LEU A 1 358 ? 20.809 20.039 -26.121 1.00 79.06 358 LEU A O 1
ATOM 2708 N N . TRP A 1 359 ? 21.519 21.969 -25.254 1.00 81.25 359 TRP A N 1
ATOM 2709 C CA . TRP A 1 359 ? 20.254 22.288 -24.608 1.00 81.25 359 TRP A CA 1
ATOM 2710 C C . TRP A 1 359 ? 19.612 23.455 -25.340 1.00 81.25 359 TRP A C 1
ATOM 2712 O O . TRP A 1 359 ? 20.265 24.465 -25.613 1.00 81.25 359 TRP A O 1
ATOM 2722 N N . SER A 1 360 ? 18.333 23.319 -25.658 1.00 83.44 360 SER A N 1
ATOM 2723 C CA . SER A 1 360 ? 17.516 24.426 -26.142 1.00 83.44 360 SER A CA 1
ATOM 2724 C C . SER A 1 360 ? 17.197 25.409 -25.012 1.00 83.44 360 SER A C 1
ATOM 2726 O O . SER A 1 360 ? 17.150 25.038 -23.839 1.00 83.44 360 SER A O 1
ATOM 2728 N N . ASP A 1 361 ? 16.919 26.668 -25.362 1.00 84.69 361 ASP A N 1
ATOM 2729 C CA . ASP A 1 361 ? 16.511 27.686 -24.383 1.00 84.69 36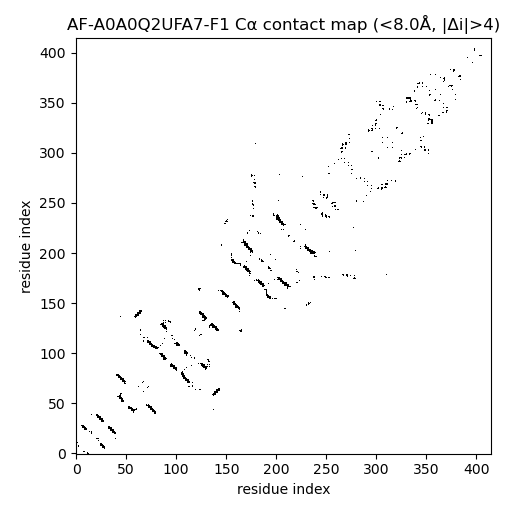1 ASP A CA 1
ATOM 2730 C C . ASP A 1 361 ? 15.269 27.238 -23.583 1.00 84.69 361 ASP A C 1
ATOM 2732 O O . ASP A 1 361 ? 15.188 27.464 -22.377 1.00 84.69 361 ASP A O 1
ATOM 2736 N N . GLU A 1 362 ? 14.339 26.525 -24.231 1.00 83.00 362 GLU A N 1
ATOM 2737 C CA . GLU A 1 362 ? 13.136 25.968 -23.599 1.00 83.00 362 GLU A CA 1
ATOM 2738 C C . GLU A 1 362 ? 13.470 24.888 -22.552 1.00 83.00 362 GLU A C 1
ATOM 2740 O O . GLU A 1 362 ? 12.892 24.882 -21.464 1.00 83.00 362 GLU A O 1
ATOM 2745 N N . GLU A 1 363 ? 14.437 24.006 -22.829 1.00 85.38 363 GLU A N 1
ATOM 2746 C CA . GLU A 1 363 ? 14.902 22.999 -21.863 1.00 85.38 363 GLU A CA 1
ATOM 2747 C C . GLU A 1 363 ? 15.592 23.633 -20.658 1.00 85.38 363 GLU A C 1
ATOM 2749 O O . GLU A 1 363 ? 15.382 23.195 -19.525 1.00 85.38 363 GLU A O 1
ATOM 2754 N N . ILE A 1 364 ? 16.393 24.674 -20.890 1.00 86.75 364 ILE A N 1
ATOM 2755 C CA . ILE A 1 364 ? 17.095 25.401 -19.829 1.00 86.75 364 ILE A CA 1
ATOM 2756 C C . ILE A 1 364 ? 16.084 26.106 -18.919 1.00 86.75 364 ILE A C 1
ATOM 2758 O O . ILE A 1 364 ? 16.158 25.965 -17.696 1.00 86.75 364 ILE A O 1
ATOM 2762 N N . GLU A 1 365 ? 15.113 26.824 -19.490 1.00 87.94 365 GLU A N 1
ATOM 2763 C CA . GLU A 1 365 ? 14.059 27.494 -18.721 1.00 87.94 365 GLU A CA 1
ATOM 2764 C C . GLU A 1 365 ? 13.222 26.494 -17.907 1.00 87.94 365 GLU A C 1
ATOM 2766 O O . GLU A 1 365 ? 12.981 26.709 -16.712 1.00 87.94 365 GLU A O 1
ATOM 2771 N N . ALA A 1 366 ? 12.833 25.366 -18.513 1.00 86.69 366 ALA A N 1
ATOM 2772 C CA . ALA A 1 366 ? 12.086 24.310 -17.834 1.00 86.69 366 ALA A CA 1
ATOM 2773 C C . ALA A 1 366 ? 12.884 23.688 -16.674 1.00 86.69 366 ALA A C 1
ATOM 2775 O O . ALA A 1 366 ? 12.346 23.499 -15.578 1.00 86.69 366 ALA A O 1
ATOM 2776 N N . ALA A 1 367 ? 14.175 23.420 -16.880 1.00 88.62 367 ALA A N 1
ATOM 2777 C CA . ALA A 1 367 ? 15.043 22.856 -15.855 1.00 88.62 367 ALA A CA 1
ATOM 2778 C C . ALA A 1 367 ? 15.274 23.828 -14.689 1.00 88.62 367 ALA A C 1
ATOM 2780 O O . ALA A 1 367 ? 15.167 23.426 -13.527 1.00 88.62 367 ALA A O 1
ATOM 2781 N N . ILE A 1 368 ? 15.512 25.115 -14.969 1.00 90.69 368 ILE A N 1
ATOM 2782 C CA . ILE A 1 368 ? 15.665 26.155 -13.938 1.00 90.69 368 ILE A CA 1
ATOM 2783 C C . ILE A 1 368 ? 14.387 26.280 -13.102 1.00 90.69 368 ILE A C 1
ATOM 2785 O O . ILE A 1 368 ? 14.467 26.397 -11.878 1.00 90.69 368 ILE A O 1
ATOM 2789 N N . SER A 1 369 ? 13.207 26.202 -13.724 1.00 90.62 369 SER A N 1
ATOM 2790 C CA . SER A 1 369 ? 11.932 26.298 -13.004 1.00 90.62 369 SER A CA 1
ATOM 2791 C C . SER A 1 369 ? 11.728 25.189 -11.963 1.00 90.62 369 SER A C 1
ATOM 2793 O O . SER A 1 369 ? 10.958 25.389 -11.022 1.00 90.62 369 SER A O 1
ATOM 2795 N N . ILE A 1 370 ? 12.359 24.024 -12.133 1.00 90.25 370 ILE A N 1
ATOM 2796 C CA . ILE A 1 370 ? 12.190 22.864 -11.246 1.00 90.25 370 ILE A CA 1
ATOM 2797 C C . ILE A 1 370 ? 13.383 22.696 -10.301 1.00 90.25 370 ILE A C 1
ATOM 2799 O O . ILE A 1 370 ? 13.202 22.497 -9.102 1.00 90.25 370 ILE A O 1
ATOM 2803 N N . CYS A 1 371 ? 14.602 22.778 -10.830 1.00 86.69 371 CYS A N 1
ATOM 2804 C CA . CYS A 1 371 ? 15.838 22.455 -10.118 1.00 86.69 371 CYS A CA 1
ATOM 2805 C C . CYS A 1 371 ? 16.628 23.696 -9.668 1.00 86.69 371 CYS A C 1
ATOM 2807 O O . CYS A 1 371 ? 17.604 23.564 -8.929 1.00 86.69 371 CYS A O 1
ATOM 2809 N N . GLY A 1 372 ? 16.205 24.894 -10.081 1.00 89.38 372 GLY A N 1
ATOM 2810 C CA . GLY A 1 372 ? 16.877 26.155 -9.787 1.00 89.38 372 GLY A CA 1
ATOM 2811 C C . GLY A 1 372 ? 18.108 26.419 -10.659 1.00 89.38 372 GLY A C 1
ATOM 2812 O O . GLY A 1 372 ? 18.475 25.638 -11.536 1.00 89.38 372 GLY A O 1
ATOM 2813 N N . GLU A 1 373 ? 18.774 27.543 -10.394 1.00 87.50 373 GLU A N 1
ATOM 2814 C CA . GLU A 1 373 ? 19.909 28.033 -11.193 1.00 87.50 373 GLU A CA 1
ATOM 2815 C C . GLU A 1 373 ? 21.151 27.128 -11.133 1.00 87.50 373 GLU A C 1
ATOM 2817 O O . GLU A 1 373 ? 22.008 27.212 -12.010 1.00 87.50 373 GLU A O 1
ATOM 2822 N N . SER A 1 374 ? 21.244 26.219 -10.153 1.00 83.06 374 SER A N 1
ATOM 2823 C CA . SER A 1 374 ? 22.351 25.256 -10.055 1.00 83.06 374 SER A CA 1
ATOM 2824 C C . SER A 1 374 ? 22.475 24.354 -11.290 1.00 83.06 374 SER A C 1
ATOM 2826 O O . SER A 1 374 ? 23.564 23.845 -11.552 1.00 83.06 374 SER A O 1
ATOM 2828 N N . VAL A 1 375 ? 21.400 24.185 -12.075 1.00 83.75 375 VAL A N 1
ATOM 2829 C CA . VAL A 1 375 ? 21.442 23.449 -13.351 1.00 83.75 375 VAL A CA 1
ATOM 2830 C C . VAL A 1 375 ? 22.403 24.093 -14.345 1.00 83.75 375 VAL A C 1
ATOM 2832 O O . VAL A 1 375 ? 23.070 23.366 -15.068 1.00 83.75 375 VAL A O 1
ATOM 2835 N N . ILE A 1 376 ? 22.552 25.422 -14.340 1.00 82.06 376 ILE A N 1
ATOM 2836 C CA . ILE A 1 376 ? 23.433 26.137 -15.278 1.00 82.06 376 ILE A CA 1
ATOM 2837 C C . ILE A 1 376 ? 24.879 25.640 -15.151 1.00 82.06 376 ILE A C 1
ATOM 2839 O O . ILE A 1 376 ? 25.547 25.425 -16.156 1.00 82.06 376 ILE A O 1
ATOM 2843 N N . GLY A 1 377 ? 25.343 25.367 -13.926 1.00 80.12 377 GLY A N 1
ATOM 2844 C CA . GLY A 1 377 ? 26.663 24.767 -13.723 1.00 80.12 377 GLY A CA 1
ATOM 2845 C C . GLY A 1 377 ? 26.775 23.387 -14.376 1.00 80.12 377 GLY A C 1
ATOM 2846 O O . GLY A 1 377 ? 27.763 23.105 -15.053 1.00 80.12 377 GLY A O 1
ATOM 2847 N N . LEU A 1 378 ? 25.746 22.545 -14.224 1.00 79.56 378 LEU A N 1
ATOM 2848 C CA . LEU A 1 378 ? 25.714 21.209 -14.826 1.00 79.56 378 LEU A CA 1
ATOM 2849 C C . LEU A 1 378 ? 25.750 21.268 -16.362 1.00 79.56 378 LEU A C 1
ATOM 2851 O O . LEU A 1 378 ? 26.416 20.427 -16.964 1.00 79.56 378 LEU A O 1
ATOM 2855 N N . LEU A 1 379 ? 25.110 22.271 -16.980 1.00 73.75 379 LEU A N 1
ATOM 2856 C CA . LEU A 1 379 ? 25.183 22.522 -18.430 1.00 73.75 379 LEU A CA 1
ATOM 2857 C C . LEU A 1 379 ? 26.619 22.772 -18.899 1.00 73.75 379 LEU A C 1
ATOM 2859 O O . LEU A 1 379 ? 27.045 22.237 -19.919 1.00 73.75 379 LEU A O 1
ATOM 2863 N N . ASP A 1 380 ? 27.385 23.525 -18.113 1.00 76.06 380 ASP A N 1
ATOM 2864 C CA . ASP A 1 380 ? 28.791 23.833 -18.387 1.00 76.06 380 ASP A CA 1
ATOM 2865 C C . ASP A 1 380 ? 29.742 22.666 -18.038 1.00 76.06 380 ASP A C 1
ATOM 2867 O O . ASP A 1 380 ? 30.969 22.812 -18.068 1.00 76.06 380 ASP A O 1
ATOM 2871 N N . GLY A 1 381 ? 29.201 21.496 -17.673 1.00 75.44 381 GLY A N 1
ATOM 2872 C CA . GLY A 1 381 ? 29.972 20.336 -17.223 1.00 75.44 381 GLY A CA 1
ATOM 2873 C C . GLY A 1 381 ? 30.595 20.512 -15.834 1.00 75.44 381 GLY A C 1
ATOM 2874 O O . GLY A 1 381 ? 31.537 19.799 -15.480 1.00 75.44 381 GLY A O 1
ATOM 2875 N N . CYS A 1 382 ? 30.096 21.462 -15.042 1.00 82.00 382 CYS A N 1
ATOM 2876 C CA . CYS A 1 382 ? 30.597 21.801 -13.718 1.00 82.00 382 CYS A CA 1
ATOM 2877 C C . CYS A 1 382 ? 29.524 21.534 -12.657 1.00 82.00 382 CYS A C 1
ATOM 2879 O O . CYS A 1 382 ? 28.588 22.307 -12.504 1.00 82.00 382 CYS A O 1
ATOM 2881 N N . ASP A 1 383 ? 29.658 20.469 -11.869 1.00 81.06 383 ASP A N 1
ATOM 2882 C CA . ASP A 1 383 ? 28.740 20.239 -10.750 1.00 81.06 383 ASP A CA 1
ATOM 2883 C C . ASP A 1 383 ? 29.076 21.179 -9.567 1.00 81.06 383 ASP A C 1
ATOM 2885 O O . ASP A 1 383 ? 30.089 20.964 -8.885 1.00 81.06 383 ASP A O 1
ATOM 2889 N N . PRO A 1 384 ? 28.243 22.206 -9.274 1.00 80.44 384 PRO A N 1
ATOM 2890 C CA . PRO A 1 384 ? 28.493 23.143 -8.175 1.00 80.44 384 PRO A CA 1
ATOM 2891 C C . PRO A 1 384 ? 28.380 22.476 -6.794 1.00 80.44 384 PRO A C 1
ATOM 2893 O O . PRO A 1 384 ? 28.786 23.055 -5.783 1.00 80.44 384 PRO A O 1
ATOM 2896 N N . HIS A 1 385 ? 27.838 21.260 -6.740 1.00 81.00 385 HIS A N 1
ATOM 2897 C CA . HIS A 1 385 ? 27.624 20.469 -5.541 1.00 81.00 385 HIS A CA 1
ATOM 2898 C C . HIS A 1 385 ? 28.381 19.133 -5.576 1.00 81.00 385 HIS A C 1
ATOM 2900 O O . HIS A 1 385 ? 28.051 18.243 -4.799 1.00 81.00 385 HIS A O 1
ATOM 2906 N N . ALA A 1 386 ? 29.461 19.010 -6.361 1.00 75.50 386 ALA A N 1
ATOM 2907 C CA . ALA A 1 386 ? 30.251 17.775 -6.506 1.00 75.50 386 ALA A CA 1
ATOM 2908 C C . ALA A 1 386 ? 30.791 17.174 -5.188 1.00 75.50 386 ALA A C 1
ATOM 2910 O O . ALA A 1 386 ? 31.203 16.013 -5.134 1.00 75.50 386 ALA A O 1
ATOM 2911 N N . SER A 1 387 ? 30.851 17.968 -4.113 1.00 75.38 387 SER A N 1
ATOM 2912 C CA . SER A 1 387 ? 31.245 17.517 -2.774 1.00 75.38 387 SER A CA 1
ATOM 2913 C C . SER A 1 387 ? 30.083 17.019 -1.906 1.00 75.38 387 SER A C 1
ATOM 2915 O O . SER A 1 387 ? 30.330 16.449 -0.845 1.00 75.38 387 SER A O 1
ATOM 2917 N N . ALA A 1 388 ? 28.832 17.249 -2.303 1.00 71.56 388 ALA A N 1
ATOM 2918 C CA . ALA A 1 388 ? 27.654 16.820 -1.562 1.00 71.56 388 ALA A CA 1
ATOM 2919 C C . ALA A 1 388 ? 27.500 15.293 -1.638 1.00 71.56 388 ALA A C 1
ATOM 2921 O O . ALA A 1 388 ? 27.611 14.694 -2.702 1.00 71.56 388 ALA A O 1
ATOM 2922 N N . GLY A 1 389 ? 27.267 14.645 -0.494 1.00 62.97 389 GLY A N 1
ATOM 2923 C CA . GLY A 1 389 ? 27.089 13.189 -0.433 1.00 62.97 389 GLY A CA 1
ATOM 2924 C C . GLY A 1 389 ? 28.371 12.367 -0.608 1.00 62.97 389 GLY A C 1
ATOM 2925 O O . GLY A 1 389 ? 28.289 11.143 -0.706 1.00 62.97 389 GLY A O 1
ATOM 2926 N N . ARG A 1 390 ? 29.558 12.996 -0.618 1.00 67.62 390 ARG A N 1
ATOM 2927 C CA . ARG A 1 390 ? 30.825 12.260 -0.542 1.00 67.62 390 ARG A CA 1
ATOM 2928 C C . ARG A 1 390 ? 30.882 11.457 0.755 1.00 67.62 390 ARG A C 1
ATOM 2930 O O . ARG A 1 390 ? 30.768 12.015 1.842 1.00 67.62 390 ARG A O 1
ATOM 2937 N N . MET A 1 391 ? 31.105 10.155 0.618 1.00 59.25 391 MET A N 1
ATOM 2938 C CA . MET A 1 391 ? 31.513 9.309 1.731 1.00 59.25 391 MET A CA 1
ATOM 2939 C C . MET A 1 391 ? 32.985 9.618 2.014 1.00 59.25 391 MET A C 1
ATOM 2941 O O . MET A 1 391 ? 33.868 9.188 1.274 1.00 59.25 391 MET A O 1
ATOM 2945 N N . ASP A 1 392 ? 33.233 10.470 3.005 1.00 68.88 392 ASP A N 1
ATOM 2946 C CA . ASP A 1 392 ? 34.570 10.744 3.530 1.00 68.88 392 ASP A CA 1
ATOM 2947 C C . ASP A 1 392 ? 34.852 9.876 4.771 1.00 68.88 392 ASP A C 1
ATOM 2949 O O . ASP A 1 392 ? 34.040 9.027 5.144 1.00 68.88 392 ASP A O 1
ATOM 2953 N N . GLU A 1 393 ? 35.996 10.079 5.432 1.00 65.19 393 GLU A N 1
ATOM 2954 C CA . GLU A 1 393 ? 36.370 9.336 6.651 1.00 65.19 393 GLU A CA 1
ATOM 2955 C C . GLU A 1 393 ? 35.292 9.391 7.758 1.00 65.19 393 GLU A C 1
ATOM 2957 O O . GLU A 1 393 ? 35.238 8.519 8.628 1.00 65.19 393 GLU A O 1
ATOM 2962 N N . SER A 1 394 ? 34.400 10.385 7.722 1.00 61.91 394 SER A N 1
ATOM 2963 C CA . SER A 1 394 ? 33.269 10.532 8.642 1.00 61.91 394 SER A CA 1
ATOM 2964 C C . SER A 1 394 ? 32.131 9.551 8.331 1.00 61.91 394 SER A C 1
ATOM 2966 O O . SER A 1 394 ? 31.441 9.105 9.249 1.00 61.91 394 SER A O 1
ATOM 2968 N N . ALA A 1 395 ? 31.932 9.185 7.060 1.00 64.56 395 ALA A N 1
ATOM 2969 C CA . ALA A 1 395 ? 30.968 8.162 6.652 1.00 64.56 395 ALA A CA 1
ATOM 2970 C C . ALA A 1 395 ? 31.429 6.758 7.079 1.00 64.56 395 ALA A C 1
ATOM 2972 O O . ALA A 1 395 ? 30.623 5.982 7.593 1.00 64.56 395 ALA A O 1
ATOM 2973 N N . ASP A 1 396 ? 32.733 6.476 6.984 1.00 62.75 396 ASP A N 1
ATOM 2974 C CA . ASP A 1 396 ? 33.338 5.234 7.494 1.00 62.75 396 ASP A CA 1
ATOM 2975 C C . ASP A 1 396 ? 33.224 5.117 9.026 1.00 62.75 396 ASP A C 1
ATOM 2977 O O . ASP A 1 396 ? 33.106 4.018 9.574 1.00 62.75 396 ASP A O 1
ATOM 2981 N N . LEU A 1 397 ? 33.246 6.248 9.741 1.00 60.12 397 LEU A N 1
ATOM 2982 C CA . LEU A 1 397 ? 32.993 6.305 11.185 1.00 60.12 397 LEU A CA 1
ATOM 2983 C C . LEU A 1 397 ? 31.525 6.012 11.538 1.00 60.12 397 LEU A C 1
ATOM 2985 O O . LEU A 1 397 ? 31.278 5.326 12.527 1.00 60.12 397 LEU A O 1
ATOM 2989 N N . LEU A 1 398 ? 30.565 6.484 10.736 1.00 58.03 398 LEU A N 1
ATOM 2990 C CA . LEU A 1 398 ? 29.128 6.232 10.927 1.00 58.03 398 LEU A CA 1
ATOM 2991 C C . LEU A 1 398 ? 28.723 4.783 10.612 1.00 58.03 398 LEU A C 1
ATOM 2993 O O . LEU A 1 398 ? 27.848 4.246 11.288 1.00 58.03 398 LEU A O 1
ATOM 2997 N N . ASP A 1 399 ? 29.368 4.143 9.632 1.00 62.84 399 ASP A N 1
ATOM 2998 C CA . ASP A 1 399 ? 29.172 2.714 9.330 1.00 62.84 399 ASP A CA 1
ATOM 2999 C C . ASP A 1 399 ? 29.737 1.816 10.448 1.00 62.84 399 ASP A C 1
ATOM 3001 O O . ASP A 1 399 ? 29.172 0.777 10.792 1.00 62.84 399 ASP A O 1
ATOM 3005 N N . ARG A 1 400 ? 30.831 2.254 11.087 1.00 63.06 400 ARG A N 1
ATOM 3006 C CA . ARG A 1 400 ? 31.449 1.555 12.226 1.00 63.06 400 ARG A CA 1
ATOM 3007 C C . ARG A 1 400 ? 30.736 1.779 13.558 1.00 63.06 400 ARG A C 1
ATOM 3009 O O . ARG A 1 400 ? 30.823 0.902 14.416 1.00 63.06 400 ARG A O 1
ATOM 3016 N N . ASP A 1 401 ? 30.064 2.915 13.745 1.00 56.56 401 ASP A N 1
ATOM 3017 C CA . ASP A 1 401 ? 29.365 3.248 14.990 1.00 56.56 401 ASP A CA 1
ATOM 3018 C C . ASP A 1 401 ? 28.008 3.946 14.723 1.00 56.56 401 ASP A C 1
ATOM 3020 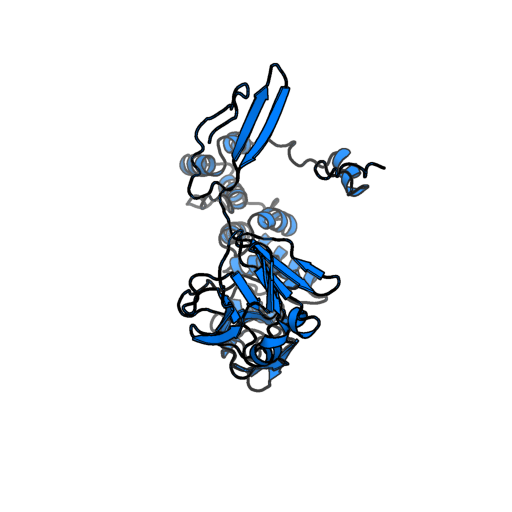O O . ASP A 1 401 ? 27.910 5.181 14.713 1.00 56.56 401 ASP A O 1
ATOM 3024 N N . PRO A 1 402 ? 26.919 3.171 14.526 1.00 52.75 402 PRO A N 1
ATOM 3025 C CA . PRO A 1 402 ? 25.594 3.696 14.172 1.00 52.75 402 PRO A CA 1
ATOM 3026 C C . PRO A 1 402 ? 24.977 4.641 15.219 1.00 52.75 402 PRO A C 1
ATOM 3028 O O . PRO A 1 402 ? 23.993 5.327 14.937 1.00 52.75 402 PRO A O 1
ATOM 3031 N N . LEU A 1 403 ? 25.531 4.681 16.436 1.00 53.97 403 LEU A N 1
ATOM 3032 C CA . LEU A 1 403 ? 25.074 5.528 17.543 1.00 53.97 403 LEU A CA 1
ATOM 3033 C C . LEU A 1 403 ? 25.605 6.970 17.464 1.00 53.97 403 LEU A C 1
ATOM 3035 O O . LEU A 1 403 ? 25.152 7.831 18.219 1.00 53.97 403 LEU A O 1
ATOM 3039 N N . CYS A 1 404 ? 26.521 7.269 16.540 1.00 50.38 404 CYS A N 1
ATOM 3040 C CA . CYS A 1 404 ? 27.082 8.608 16.345 1.00 50.38 404 CYS A CA 1
ATOM 3041 C C . CYS A 1 404 ? 26.215 9.551 15.485 1.00 50.38 404 CYS A C 1
ATOM 3043 O O . CYS A 1 404 ? 26.702 10.597 15.055 1.00 50.38 404 CYS A O 1
ATOM 3045 N N . GLN A 1 405 ? 24.930 9.247 15.263 1.00 48.03 405 GLN A N 1
ATOM 3046 C CA . GLN A 1 405 ? 24.014 10.169 14.583 1.00 48.03 405 GLN A CA 1
ATOM 3047 C C . GLN A 1 405 ? 23.839 11.473 15.393 1.00 48.03 405 GLN A C 1
ATOM 3049 O O . GLN A 1 405 ? 23.372 11.437 16.540 1.00 48.03 405 GLN A O 1
ATOM 3054 N N . PRO A 1 406 ? 24.161 12.653 14.832 1.00 40.31 406 PRO A N 1
ATOM 3055 C CA . PRO A 1 406 ? 23.929 13.918 15.511 1.00 40.31 406 PRO A CA 1
ATOM 3056 C C . PRO A 1 406 ? 22.427 14.237 15.475 1.00 40.31 406 PRO A C 1
ATOM 3058 O O . PRO A 1 406 ? 21.916 14.807 14.519 1.00 40.31 406 PRO A O 1
ATOM 3061 N N . GLY A 1 407 ? 21.710 13.832 16.526 1.00 46.25 407 GLY A N 1
ATOM 3062 C CA . GLY A 1 407 ? 20.272 14.095 16.670 1.00 46.25 407 GLY A CA 1
ATOM 3063 C C . GLY A 1 407 ? 19.579 13.399 17.844 1.00 46.25 407 GLY A C 1
ATOM 3064 O O . GLY A 1 407 ?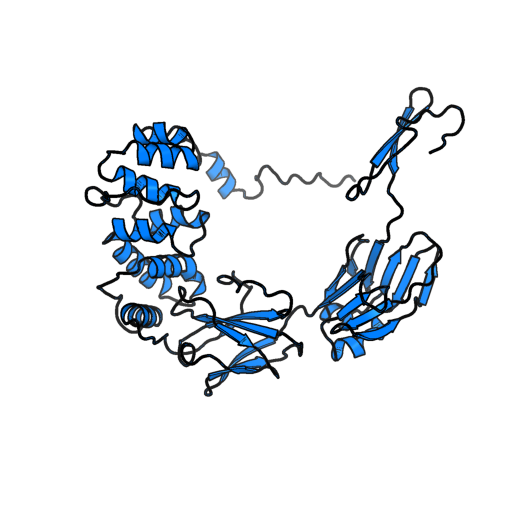 18.528 13.857 18.279 1.00 46.25 407 GLY A O 1
ATOM 3065 N N . LEU A 1 408 ? 20.174 12.350 18.421 1.00 38.12 408 LEU A N 1
ATOM 3066 C CA . LEU A 1 408 ? 19.607 11.621 19.562 1.00 38.12 408 LEU A CA 1
ATOM 3067 C C . LEU A 1 408 ? 20.574 11.622 20.751 1.00 38.12 408 LEU A C 1
ATOM 3069 O O . LEU A 1 408 ? 21.138 10.600 21.125 1.00 38.12 408 LEU A O 1
ATOM 3073 N N . ARG A 1 409 ? 20.769 12.782 21.385 1.00 32.72 409 ARG A N 1
ATOM 3074 C CA . ARG A 1 409 ? 21.252 12.808 22.773 1.00 32.72 409 ARG A CA 1
ATOM 3075 C C . ARG A 1 409 ? 20.053 12.975 23.696 1.00 32.72 409 ARG A C 1
ATOM 3077 O O . ARG A 1 409 ? 19.595 14.091 23.925 1.00 32.72 409 ARG A O 1
ATOM 3084 N N . HIS A 1 410 ? 19.558 11.861 24.230 1.00 38.31 410 HIS A N 1
ATOM 3085 C CA . HIS A 1 410 ? 18.825 11.904 25.491 1.00 38.31 410 HIS A CA 1
ATOM 3086 C C . HIS A 1 410 ? 19.783 12.390 26.593 1.00 38.31 410 HIS A C 1
ATOM 3088 O O . HIS A 1 410 ? 20.948 11.977 26.599 1.00 38.31 410 HIS A O 1
ATOM 3094 N N . PRO A 1 411 ? 19.345 13.272 27.507 1.00 38.97 411 PRO A N 1
ATOM 3095 C CA . PRO A 1 411 ? 20.149 13.603 28.673 1.00 38.97 411 PRO A CA 1
ATOM 3096 C C . PRO A 1 411 ? 20.295 12.356 29.565 1.00 38.97 411 PRO A C 1
ATOM 3098 O O . PRO A 1 411 ? 19.393 11.511 29.581 1.00 38.97 411 PRO A O 1
ATOM 3101 N N . PRO A 1 412 ? 21.422 12.207 30.284 1.00 41.72 412 PRO A N 1
ATOM 3102 C CA . PRO A 1 412 ? 21.599 11.105 31.220 1.00 41.72 412 PRO A CA 1
ATOM 3103 C C . PRO A 1 412 ? 20.577 11.210 32.365 1.00 41.72 412 PRO A C 1
ATOM 3105 O O . PRO A 1 412 ? 20.108 12.311 32.662 1.00 41.72 412 PRO A O 1
ATOM 3108 N N . PRO A 1 413 ? 20.217 10.086 33.009 1.00 37.16 413 PRO A N 1
ATOM 3109 C CA . PRO A 1 413 ? 19.358 10.121 34.180 1.00 37.16 413 PRO A CA 1
ATOM 3110 C C . PRO A 1 413 ? 20.128 10.766 35.337 1.00 37.16 413 PRO A C 1
ATOM 3112 O O . PRO A 1 413 ? 21.220 10.316 35.690 1.00 37.16 413 PRO A O 1
ATOM 3115 N N . ASP A 1 414 ? 19.563 11.830 35.902 1.00 49.44 414 ASP A N 1
ATOM 3116 C CA . ASP A 1 414 ? 20.035 12.395 37.163 1.00 49.44 414 ASP A CA 1
ATOM 3117 C C . ASP A 1 414 ? 19.718 11.415 38.307 1.00 49.44 414 ASP A C 1
ATOM 3119 O O . ASP A 1 414 ? 18.614 10.867 38.381 1.00 49.44 414 ASP A O 1
ATOM 3123 N N . ASN A 1 415 ? 20.722 11.190 39.162 1.00 41.31 415 ASN A N 1
ATOM 3124 C CA . ASN A 1 415 ? 20.643 10.428 40.415 1.00 41.31 415 ASN A CA 1
ATOM 3125 C C . ASN A 1 415 ? 19.690 11.053 41.437 1.00 41.31 415 ASN A C 1
ATOM 3127 O O . ASN A 1 415 ? 19.733 12.297 41.591 1.00 41.31 415 ASN A O 1
#

Sequence (415 aa):
MRATDGIALSREHIEFGERDREQKLRAGLHSDLRSFVVSPPHMTVAYHAGEFAINPSVRPLTLMGEDLRDNPGELILDIGAAAQPTLHVIANGRTLQTLQAHSRRMGVYRFNLAEIIDTLRNQPLVTLALSDDGELVIAAVRPRKLFSTIRVEESGKLLLADHVDVDGLTAYVFATRAPWIPPASVPIGDGRASLPDWLIDAGPMRVVARIEDPWVPMAAPGWPQPGESTFVDADGWVIRDDQEEAALSMFLAGIGPMPTDITDFVRLWTTRAQLPALALGSRIVEVAKAIDTAVYANASAALGALTDSETTGDAIPALMIRSGLAWANLADAHGTSAPPWTMRGAIPAALLSAADSLWSDEEIEAAISICGESVIGLLDGCDPHASAGRMDESADLLDRDPLCQPGLRHPPPDN

Organism: Mycobacterium gordonae (NCBI:txid1778)